Protein AF-A0A819DJZ7-F1 (afdb_monomer_lite)

Radius of gyration: 31.78 Å; chains: 1; bounding box: 84×91×79 Å

Structure (mmCIF, N/CA/C/O backbone):
data_AF-A0A819DJZ7-F1
#
_entry.id   AF-A0A819DJZ7-F1
#
loop_
_atom_site.group_PDB
_atom_site.id
_atom_site.type_symbol
_atom_site.label_atom_id
_atom_site.label_alt_id
_atom_site.label_comp_id
_atom_site.label_asym_id
_atom_site.label_entity_id
_atom_site.label_seq_id
_atom_site.pdbx_PDB_ins_code
_atom_site.Cartn_x
_atom_site.Cartn_y
_atom_site.Cartn_z
_atom_site.occupancy
_atom_site.B_iso_or_equiv
_atom_site.auth_seq_id
_atom_site.auth_comp_id
_atom_site.auth_asym_id
_atom_site.auth_atom_id
_atom_site.pdbx_PDB_model_num
ATOM 1 N N . MET A 1 1 ? 15.509 -65.994 9.206 1.00 38.72 1 MET A N 1
ATOM 2 C CA . MET A 1 1 ? 15.564 -64.945 10.238 1.00 38.72 1 MET A CA 1
ATOM 3 C C . MET A 1 1 ? 16.020 -63.699 9.519 1.00 38.72 1 MET A C 1
ATOM 5 O O . MET A 1 1 ? 17.153 -63.660 9.071 1.00 38.72 1 MET A O 1
ATOM 9 N N . THR A 1 2 ? 15.087 -62.807 9.215 1.00 44.81 2 THR A N 1
ATOM 10 C CA . THR A 1 2 ? 15.384 -61.503 8.617 1.00 44.81 2 THR A CA 1
ATOM 11 C C . THR A 1 2 ? 15.991 -60.638 9.714 1.00 44.81 2 THR A C 1
ATOM 13 O O . THR A 1 2 ? 15.355 -60.500 10.755 1.00 44.81 2 THR A O 1
ATOM 16 N N . ASP A 1 3 ? 17.209 -60.134 9.518 1.00 49.44 3 ASP A N 1
ATOM 17 C CA . ASP A 1 3 ? 17.846 -59.192 10.443 1.00 49.44 3 ASP A CA 1
ATOM 18 C C . ASP A 1 3 ? 16.904 -57.999 10.671 1.00 49.44 3 ASP A C 1
ATOM 20 O O . ASP A 1 3 ? 16.621 -57.237 9.746 1.00 49.44 3 ASP A O 1
ATOM 24 N N . GLU A 1 4 ? 16.357 -57.865 11.882 1.00 58.34 4 GLU A N 1
ATOM 25 C CA . GLU A 1 4 ? 15.567 -56.694 12.262 1.00 58.34 4 GLU A CA 1
ATOM 26 C C . GLU A 1 4 ? 16.522 -55.515 12.446 1.00 58.34 4 GLU A C 1
ATOM 28 O O . GLU A 1 4 ? 17.348 -55.478 13.360 1.00 58.34 4 GLU A O 1
ATOM 33 N N . GLU A 1 5 ? 16.442 -54.548 11.538 1.00 63.53 5 GLU A N 1
ATOM 34 C CA . GLU A 1 5 ? 17.263 -53.351 11.602 1.00 63.53 5 GLU A CA 1
ATOM 35 C C . GLU A 1 5 ? 16.790 -52.450 12.759 1.00 63.53 5 GLU A C 1
ATOM 37 O O . GLU A 1 5 ? 15.763 -51.780 12.666 1.00 63.53 5 GLU A O 1
ATOM 42 N N . ILE A 1 6 ? 17.541 -52.428 13.866 1.00 75.69 6 ILE A N 1
ATOM 43 C CA . ILE A 1 6 ? 17.266 -51.548 15.012 1.00 75.69 6 ILE A CA 1
ATOM 44 C C . ILE A 1 6 ? 17.610 -50.096 14.633 1.00 75.69 6 ILE A C 1
ATOM 46 O O . ILE A 1 6 ? 18.702 -49.821 14.122 1.00 75.69 6 ILE A O 1
ATOM 50 N N . VAL A 1 7 ? 16.677 -49.170 14.881 1.00 83.44 7 VAL A N 1
ATOM 51 C CA . VAL A 1 7 ? 16.794 -47.718 14.639 1.00 83.44 7 VAL A CA 1
ATOM 52 C C . VAL A 1 7 ? 16.339 -46.937 15.878 1.00 83.44 7 VAL A C 1
ATOM 54 O O . VAL A 1 7 ? 15.454 -47.390 16.599 1.00 83.44 7 VAL A O 1
ATOM 57 N N . ASP A 1 8 ? 16.928 -45.765 16.125 1.00 80.12 8 ASP A N 1
ATOM 58 C CA . ASP A 1 8 ? 16.705 -44.963 17.340 1.00 80.12 8 ASP A CA 1
ATOM 59 C C . ASP A 1 8 ? 15.421 -44.121 17.278 1.00 80.12 8 ASP A C 1
ATOM 61 O O . ASP A 1 8 ? 14.771 -43.884 18.296 1.00 80.12 8 ASP A O 1
ATOM 65 N N . VAL A 1 9 ? 15.045 -43.643 16.085 1.00 63.75 9 VAL A N 1
ATOM 66 C CA . VAL A 1 9 ? 13.860 -42.792 15.886 1.00 63.75 9 VAL A CA 1
ATOM 67 C C . VAL A 1 9 ? 13.128 -43.189 14.610 1.00 63.75 9 VAL A C 1
ATOM 69 O O . VAL A 1 9 ? 13.698 -43.133 13.521 1.00 63.75 9 VAL A O 1
ATOM 72 N N . ILE A 1 10 ? 11.839 -43.520 14.732 1.00 70.00 10 ILE A N 1
ATOM 73 C CA . ILE A 1 10 ? 10.946 -43.757 13.591 1.00 70.00 10 ILE A CA 1
ATOM 74 C C . ILE A 1 10 ? 10.033 -42.543 13.399 1.00 70.00 10 ILE A C 1
ATOM 76 O O . ILE A 1 10 ? 9.311 -42.144 14.311 1.00 70.00 10 ILE A O 1
ATOM 80 N N . ILE A 1 11 ? 10.039 -41.967 12.196 1.00 63.19 11 ILE A N 1
ATOM 81 C CA . ILE A 1 11 ? 9.179 -40.847 11.796 1.00 63.19 11 ILE A CA 1
ATOM 82 C C . ILE A 1 11 ? 8.189 -41.351 10.751 1.00 63.19 11 ILE A C 1
ATOM 84 O O . ILE A 1 11 ? 8.581 -41.739 9.654 1.00 63.19 11 ILE A O 1
ATOM 88 N N . VAL A 1 12 ? 6.897 -41.328 11.071 1.00 60.66 12 VAL A N 1
ATOM 89 C CA . VAL A 1 12 ? 5.840 -41.772 10.153 1.00 60.66 12 VAL A CA 1
ATOM 90 C C . VAL A 1 12 ? 5.320 -40.574 9.347 1.00 60.66 12 VAL A C 1
ATOM 92 O O . VAL A 1 12 ? 4.709 -39.660 9.898 1.00 60.66 12 VAL A O 1
ATOM 95 N N . GLY A 1 13 ? 5.578 -40.589 8.039 1.00 50.88 13 GLY A N 1
ATOM 96 C CA . GLY A 1 13 ? 5.208 -39.581 7.045 1.00 50.88 13 GLY A CA 1
ATOM 97 C C . GLY A 1 13 ? 6.394 -38.732 6.569 1.00 50.88 13 GLY A C 1
ATOM 98 O O . GLY A 1 13 ? 6.898 -37.881 7.298 1.00 50.88 13 GLY A O 1
ATOM 99 N N . ALA A 1 14 ? 6.782 -38.873 5.301 1.00 69.25 14 ALA A N 1
ATOM 100 C CA . ALA A 1 14 ? 7.809 -38.086 4.613 1.00 69.25 14 ALA A CA 1
ATOM 101 C C . ALA A 1 14 ? 7.244 -36.833 3.913 1.00 69.25 14 ALA A C 1
ATOM 103 O O . ALA A 1 14 ? 7.701 -36.421 2.843 1.00 69.25 14 ALA A O 1
ATOM 104 N N . GLY A 1 15 ? 6.247 -36.187 4.520 1.00 58.06 15 GLY A N 1
ATOM 105 C CA . GLY A 1 15 ? 5.893 -34.805 4.188 1.00 58.06 15 GLY A CA 1
ATOM 106 C C . GLY A 1 15 ? 6.935 -33.810 4.715 1.00 58.06 15 GLY A C 1
ATOM 107 O O . GLY A 1 15 ? 7.785 -34.173 5.528 1.00 58.06 15 GLY A O 1
ATOM 108 N N . ILE A 1 16 ? 6.832 -32.532 4.324 1.00 48.16 16 ILE A N 1
ATOM 109 C CA . ILE A 1 16 ? 7.756 -31.455 4.756 1.00 48.16 16 ILE A CA 1
ATOM 110 C C . ILE A 1 16 ? 8.010 -31.480 6.275 1.00 48.16 16 ILE A C 1
ATOM 112 O O . ILE A 1 16 ? 9.150 -31.358 6.712 1.00 48.16 16 ILE A O 1
ATOM 116 N N . SER A 1 17 ? 6.967 -31.697 7.085 1.00 48.94 17 SER A N 1
ATOM 117 C CA . SER A 1 17 ? 7.086 -31.744 8.548 1.00 48.94 17 SER A CA 1
ATOM 118 C C . SER A 1 17 ? 7.942 -32.912 9.055 1.00 48.94 17 SER A C 1
ATOM 120 O O . SER A 1 17 ? 8.753 -32.713 9.955 1.00 48.94 17 SER A O 1
ATOM 122 N N . GLY A 1 18 ? 7.770 -34.118 8.504 1.00 51.09 18 GLY A N 1
ATOM 123 C CA . GLY A 1 18 ? 8.530 -35.299 8.926 1.00 51.09 18 GLY A CA 1
ATOM 124 C C . GLY A 1 18 ? 9.977 -35.255 8.441 1.00 51.09 18 GLY A C 1
ATOM 125 O O . GLY A 1 18 ? 10.895 -35.539 9.206 1.00 51.09 18 GLY A O 1
ATOM 126 N N . LEU A 1 19 ? 10.199 -34.781 7.211 1.00 56.84 19 LEU A N 1
ATOM 127 C CA . LEU A 1 19 ? 11.543 -34.571 6.667 1.00 56.84 19 LEU A CA 1
ATOM 128 C C . LEU A 1 19 ? 12.305 -33.472 7.415 1.00 56.84 19 LEU A C 1
ATOM 130 O O . LEU A 1 19 ? 13.494 -33.624 7.683 1.00 56.84 19 LEU A O 1
ATOM 134 N N . TYR A 1 20 ? 11.633 -32.386 7.807 1.00 55.00 20 TYR A N 1
ATOM 135 C CA . TYR A 1 20 ? 12.258 -31.343 8.616 1.00 55.00 20 TYR A CA 1
ATOM 136 C C . TYR A 1 20 ? 12.570 -31.829 10.037 1.00 55.00 20 TYR A C 1
ATOM 138 O O . TYR A 1 20 ? 13.634 -31.510 10.562 1.00 55.00 20 TYR A O 1
ATOM 146 N N . ALA A 1 21 ? 11.696 -32.638 10.648 1.00 47.72 21 ALA A N 1
ATOM 147 C CA . ALA A 1 21 ? 11.993 -33.285 11.926 1.00 47.72 21 ALA A CA 1
ATOM 148 C C . ALA A 1 21 ? 13.240 -34.183 11.820 1.00 47.72 21 ALA A C 1
ATOM 150 O O . ALA A 1 21 ? 14.156 -34.039 12.629 1.00 47.72 21 ALA A O 1
ATOM 151 N N . ALA A 1 22 ? 13.336 -35.012 10.774 1.00 52.06 22 ALA A N 1
ATOM 152 C CA . ALA A 1 22 ? 14.513 -35.840 10.503 1.00 52.06 22 ALA A CA 1
ATOM 153 C C . ALA A 1 22 ? 15.783 -34.989 10.316 1.00 52.06 22 ALA A C 1
ATOM 155 O O . ALA A 1 22 ? 16.810 -35.256 10.937 1.00 52.06 22 ALA A O 1
ATOM 156 N N . TYR A 1 23 ? 15.697 -33.919 9.516 1.00 58.00 23 TYR A N 1
ATOM 157 C CA . TYR A 1 23 ? 16.789 -32.970 9.290 1.00 58.00 23 TYR A CA 1
ATOM 158 C C . TYR A 1 23 ? 17.263 -32.313 10.592 1.00 58.00 23 TYR A C 1
ATOM 160 O O . TYR A 1 23 ? 18.463 -32.230 10.846 1.00 58.00 23 TYR A O 1
ATOM 168 N N . ARG A 1 24 ? 16.333 -31.872 11.448 1.00 64.25 24 ARG A N 1
ATOM 169 C CA . ARG A 1 24 ? 16.657 -31.227 12.726 1.00 64.25 24 ARG A CA 1
ATOM 170 C C . ARG A 1 24 ? 17.315 -32.178 13.716 1.00 64.25 24 ARG A C 1
ATOM 172 O O . ARG A 1 24 ? 18.260 -31.759 14.375 1.00 64.25 24 ARG A O 1
ATOM 179 N N . ILE A 1 25 ? 16.870 -33.431 13.788 1.00 52.78 25 ILE A N 1
ATOM 180 C CA . ILE A 1 25 ? 17.514 -34.450 14.628 1.00 52.78 25 ILE A CA 1
ATOM 181 C C . ILE A 1 25 ? 18.921 -34.740 14.096 1.00 52.78 25 ILE A C 1
ATOM 183 O O . ILE A 1 25 ? 19.868 -34.710 14.869 1.00 52.78 25 ILE A O 1
ATOM 187 N N . ARG A 1 26 ? 19.098 -34.880 12.775 1.00 65.25 26 ARG A N 1
ATOM 188 C CA . ARG A 1 26 ? 20.412 -35.107 12.147 1.00 65.25 26 ARG A CA 1
ATOM 189 C C . ARG A 1 26 ? 21.423 -33.986 12.424 1.00 65.25 26 ARG A C 1
ATOM 191 O O . ARG A 1 26 ? 22.612 -34.252 12.515 1.00 65.25 26 ARG A O 1
ATOM 198 N N . GLN A 1 27 ? 20.958 -32.740 12.522 1.00 61.88 27 GLN A N 1
ATOM 199 C CA . GLN A 1 27 ? 21.805 -31.579 12.825 1.00 61.88 27 GLN A CA 1
ATOM 200 C C . GLN A 1 27 ? 22.243 -31.522 14.294 1.00 61.88 27 GLN A C 1
ATOM 202 O O . GLN A 1 27 ? 23.313 -31.000 14.585 1.00 61.88 27 GLN A O 1
ATOM 207 N N . ILE A 1 28 ? 21.408 -32.011 15.213 1.00 61.53 28 ILE A N 1
ATOM 208 C CA . ILE A 1 28 ? 21.621 -31.880 16.663 1.00 61.53 28 ILE A CA 1
ATOM 209 C C . ILE A 1 28 ? 22.266 -33.142 17.254 1.00 61.53 28 ILE A C 1
ATOM 211 O O . ILE A 1 28 ? 23.081 -33.034 18.163 1.00 61.53 28 ILE A O 1
ATOM 215 N N . ALA A 1 29 ? 21.908 -34.312 16.729 1.00 70.62 29 ALA A N 1
ATOM 216 C CA . ALA A 1 29 ? 22.329 -35.634 17.186 1.00 70.62 29 ALA A CA 1
ATOM 217 C C . ALA A 1 29 ? 22.598 -36.542 15.961 1.00 70.62 29 ALA A C 1
ATOM 219 O O . ALA A 1 29 ? 21.791 -37.423 15.636 1.00 70.62 29 ALA A O 1
ATOM 220 N N . PRO A 1 30 ? 23.674 -36.275 15.191 1.00 80.25 30 PRO A N 1
ATOM 221 C CA . PRO A 1 30 ? 23.989 -36.988 13.947 1.00 80.25 30 PRO A CA 1
ATOM 222 C C . PRO A 1 30 ? 24.255 -38.490 14.132 1.00 80.25 30 PRO A C 1
ATOM 224 O O . PRO A 1 30 ? 24.155 -39.246 13.162 1.00 80.25 30 PRO A O 1
ATOM 227 N N . GLU A 1 31 ? 24.591 -38.913 15.350 1.00 79.88 31 GLU A N 1
ATOM 228 C CA . GLU A 1 31 ? 24.838 -40.297 15.747 1.00 79.88 31 GLU A CA 1
ATOM 229 C C . GLU A 1 31 ? 23.570 -41.159 15.808 1.00 79.88 31 GLU A C 1
ATOM 231 O O . GLU A 1 31 ? 23.674 -42.374 15.653 1.00 79.88 31 GLU A O 1
ATOM 236 N N . LEU A 1 32 ? 22.385 -40.555 15.974 1.00 71.94 32 LEU A N 1
ATOM 237 C CA . LEU A 1 32 ? 21.120 -41.291 16.018 1.00 71.94 32 LEU A CA 1
ATOM 238 C C . LEU A 1 32 ? 20.741 -41.828 14.631 1.00 71.94 32 LEU A C 1
ATOM 240 O O . LEU A 1 32 ? 20.753 -41.111 13.620 1.00 71.94 32 LEU A O 1
ATOM 244 N N . LYS A 1 33 ? 20.343 -43.098 14.588 1.00 75.19 33 LYS A N 1
ATOM 245 C CA . LYS A 1 33 ? 19.870 -43.800 13.399 1.00 75.19 33 LYS A CA 1
ATOM 246 C C . LYS A 1 33 ? 18.369 -43.562 13.223 1.00 75.19 33 LYS A C 1
ATOM 248 O O . LYS A 1 33 ? 17.545 -44.079 13.971 1.00 75.19 33 LYS A O 1
ATOM 253 N N . ILE A 1 34 ? 18.011 -42.752 12.229 1.00 79.00 34 ILE A N 1
ATOM 254 C CA . ILE A 1 34 ? 16.627 -42.328 11.967 1.00 79.00 34 ILE A CA 1
ATOM 255 C C . ILE A 1 34 ? 16.056 -43.113 10.785 1.00 79.00 34 ILE A C 1
ATOM 257 O O . ILE A 1 34 ? 16.694 -43.195 9.735 1.00 79.00 34 ILE A O 1
ATOM 261 N N . LEU A 1 35 ? 14.826 -43.603 10.929 1.00 81.88 35 LEU A N 1
ATOM 262 C CA . LEU A 1 35 ? 14.037 -44.211 9.861 1.00 81.88 35 LEU A CA 1
ATOM 263 C C . LEU A 1 35 ? 12.791 -43.364 9.582 1.00 81.88 35 LEU A C 1
ATOM 265 O O . LEU A 1 35 ? 12.014 -43.081 10.492 1.00 81.88 35 LEU A O 1
ATOM 269 N N . VAL A 1 36 ? 12.574 -42.967 8.326 1.00 77.31 36 VAL A N 1
ATOM 270 C CA . VAL A 1 36 ? 11.347 -42.273 7.901 1.00 77.31 36 VAL A CA 1
ATOM 271 C C . VAL A 1 36 ? 10.489 -43.244 7.097 1.00 77.31 36 VAL A C 1
ATOM 273 O O . VAL A 1 36 ? 10.924 -43.738 6.061 1.00 77.31 36 VAL A O 1
ATOM 276 N N . LEU A 1 37 ? 9.273 -43.510 7.569 1.00 67.19 37 LEU A N 1
ATOM 277 C CA . LEU A 1 37 ? 8.314 -44.412 6.934 1.00 67.19 37 LEU A CA 1
ATOM 278 C C . LEU A 1 37 ? 7.232 -43.593 6.231 1.00 67.19 37 LEU A C 1
ATOM 280 O O . LEU A 1 37 ? 6.447 -42.919 6.892 1.00 67.19 37 LEU A O 1
ATOM 284 N N . GLU A 1 38 ? 7.173 -43.637 4.903 1.00 78.94 38 GLU A N 1
ATOM 285 C CA . GLU A 1 38 ? 6.143 -42.962 4.103 1.00 78.94 38 GLU A CA 1
ATOM 286 C C . GLU A 1 38 ? 5.167 -43.983 3.527 1.00 78.94 38 GLU A C 1
ATOM 288 O O . GLU A 1 38 ? 5.568 -45.045 3.060 1.00 78.94 38 GLU A O 1
ATOM 293 N N . ALA A 1 39 ? 3.874 -43.664 3.587 1.00 72.94 39 ALA A N 1
ATOM 294 C CA . ALA A 1 39 ? 2.824 -44.545 3.090 1.00 72.94 39 ALA A CA 1
ATOM 295 C C . ALA A 1 39 ? 2.728 -44.526 1.556 1.00 72.94 39 ALA A C 1
ATOM 297 O O . ALA A 1 39 ? 2.245 -45.484 0.957 1.00 72.94 39 ALA A O 1
ATOM 298 N N . LYS A 1 40 ? 3.148 -43.426 0.921 1.00 72.88 40 LYS A N 1
ATOM 299 C CA . LYS A 1 40 ? 3.216 -43.282 -0.535 1.00 72.88 40 LYS A CA 1
ATOM 300 C C . LYS A 1 40 ? 4.558 -43.769 -1.083 1.00 72.88 40 LYS A C 1
ATOM 302 O O . LYS A 1 40 ? 5.566 -43.825 -0.392 1.00 72.88 40 LYS A O 1
ATOM 307 N N . ASP A 1 41 ? 4.586 -44.015 -2.382 1.00 84.62 41 ASP A N 1
ATOM 308 C CA . ASP A 1 41 ? 5.793 -44.308 -3.164 1.00 84.62 41 ASP A CA 1
ATOM 309 C C . ASP A 1 41 ? 6.690 -43.076 -3.409 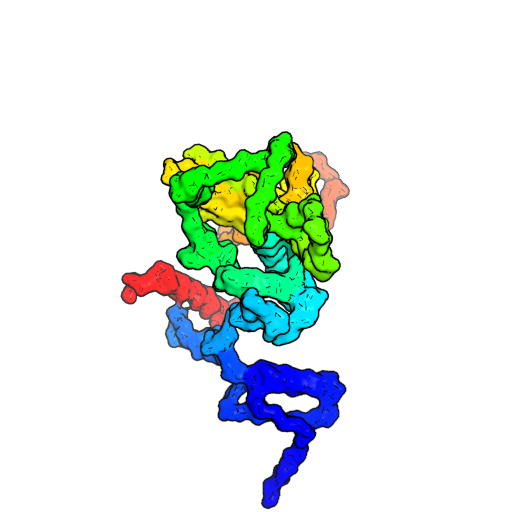1.00 84.62 41 ASP A C 1
ATOM 311 O O . ASP A 1 41 ? 7.683 -43.147 -4.131 1.00 84.62 41 ASP A O 1
ATOM 315 N N . ARG A 1 42 ? 6.353 -41.930 -2.805 1.00 78.06 42 ARG A N 1
ATOM 316 C CA . ARG A 1 42 ? 7.060 -40.657 -2.950 1.00 78.06 42 ARG A CA 1
ATOM 317 C C . ARG A 1 42 ? 7.023 -39.838 -1.667 1.00 78.06 42 ARG A C 1
ATOM 319 O O . ARG A 1 42 ? 6.066 -39.888 -0.898 1.00 78.06 42 ARG A O 1
ATOM 326 N N . VAL A 1 43 ? 8.014 -38.968 -1.515 1.00 66.88 43 VAL A N 1
ATOM 327 C CA . VAL A 1 43 ? 8.060 -37.964 -0.444 1.00 66.88 43 VAL A CA 1
ATOM 328 C C . VAL A 1 43 ? 7.288 -36.682 -0.820 1.00 66.88 43 VAL A C 1
ATOM 330 O O . VAL A 1 43 ? 6.778 -36.542 -1.935 1.00 66.88 43 VAL A O 1
ATOM 333 N N . GLY A 1 44 ? 7.167 -35.740 0.121 1.00 56.25 44 GLY A N 1
ATOM 334 C CA . GLY A 1 44 ? 6.530 -34.423 -0.070 1.00 56.25 44 GLY A CA 1
ATOM 335 C C . GLY A 1 44 ? 5.121 -34.309 0.524 1.00 56.25 44 GLY A C 1
ATOM 336 O O . GLY A 1 44 ? 4.647 -33.220 0.856 1.00 56.25 44 GLY A O 1
ATOM 337 N N . GLY A 1 45 ? 4.453 -35.433 0.789 1.00 72.50 45 GLY A N 1
ATOM 338 C CA . GLY A 1 45 ? 3.128 -35.451 1.409 1.00 72.50 45 GLY A CA 1
ATOM 339 C C . GLY A 1 45 ? 2.072 -34.749 0.546 1.00 72.50 45 GLY A C 1
ATOM 340 O O . GLY A 1 45 ? 1.599 -35.309 -0.448 1.00 72.50 45 GLY A O 1
ATOM 341 N N . ARG A 1 46 ? 1.670 -33.537 0.954 1.00 54.78 46 ARG A N 1
ATOM 342 C CA . ARG A 1 46 ? 0.696 -32.687 0.238 1.00 54.78 46 ARG A CA 1
ATOM 343 C C . ARG A 1 46 ? 1.332 -31.802 -0.835 1.00 54.78 46 ARG A C 1
ATOM 345 O O . ARG A 1 46 ? 0.595 -31.202 -1.606 1.00 54.78 46 ARG A O 1
ATOM 352 N N . THR A 1 47 ? 2.659 -31.724 -0.904 1.00 48.09 47 THR A N 1
ATOM 353 C CA . THR A 1 47 ? 3.336 -31.194 -2.089 1.00 48.09 47 THR A CA 1
ATOM 354 C C . THR A 1 47 ? 3.539 -32.327 -3.088 1.00 48.09 47 THR A C 1
ATOM 356 O O . THR A 1 47 ? 3.798 -33.480 -2.717 1.00 48.09 47 THR A O 1
ATOM 359 N N . LEU A 1 48 ? 3.318 -32.023 -4.359 1.00 63.41 48 LEU A N 1
ATOM 360 C CA . LEU A 1 48 ? 3.487 -32.946 -5.468 1.00 63.41 48 LEU A CA 1
ATOM 361 C C . LEU A 1 48 ? 3.784 -32.113 -6.695 1.00 63.41 48 LEU A C 1
ATOM 363 O O . LEU A 1 48 ? 2.958 -31.290 -7.058 1.00 63.41 48 LEU A O 1
ATOM 367 N N . THR A 1 49 ? 4.908 -32.373 -7.334 1.00 60.38 49 THR A N 1
ATOM 368 C CA . THR A 1 49 ? 5.225 -31.802 -8.636 1.00 60.38 49 THR A CA 1
ATOM 369 C C . THR A 1 49 ? 5.057 -32.914 -9.659 1.00 60.38 49 THR A C 1
ATOM 371 O O . THR A 1 49 ? 5.591 -34.007 -9.462 1.00 60.38 49 THR A O 1
ATOM 374 N N . ALA A 1 50 ? 4.275 -32.674 -10.704 1.00 69.69 50 ALA A N 1
ATOM 375 C CA . ALA A 1 50 ? 4.074 -33.618 -11.792 1.00 69.69 50 ALA A CA 1
ATOM 376 C C . ALA A 1 50 ? 4.660 -33.067 -13.085 1.00 69.69 50 ALA A C 1
ATOM 378 O O . ALA A 1 50 ? 4.526 -31.881 -13.382 1.00 69.69 50 ALA A O 1
ATOM 379 N N . ASP A 1 51 ? 5.265 -33.958 -13.862 1.00 72.81 51 ASP A N 1
ATOM 380 C CA . ASP A 1 51 ? 5.669 -33.671 -15.229 1.00 72.81 51 ASP A CA 1
ATOM 381 C C . ASP A 1 51 ? 4.404 -33.729 -16.117 1.00 72.81 51 ASP A C 1
ATOM 383 O O . ASP A 1 51 ? 3.831 -34.798 -16.342 1.00 72.81 51 ASP A O 1
ATOM 387 N N . LEU A 1 52 ? 3.919 -32.577 -16.583 1.00 63.41 52 LEU A N 1
ATOM 388 C CA . LEU A 1 52 ? 2.758 -32.454 -17.466 1.00 63.41 52 LEU A CA 1
ATOM 389 C C . LEU A 1 52 ? 3.203 -32.100 -18.882 1.00 63.41 52 LEU A C 1
ATOM 391 O O . LEU A 1 52 ? 4.087 -31.271 -19.083 1.00 63.41 52 LEU A O 1
ATOM 395 N N . LYS A 1 53 ? 2.555 -32.703 -19.884 1.00 64.69 53 LYS A N 1
ATOM 396 C CA . LYS A 1 53 ? 2.791 -32.356 -21.290 1.00 64.69 53 LYS A CA 1
ATOM 397 C C . LYS A 1 53 ? 2.349 -30.921 -21.549 1.00 64.69 53 LYS A C 1
ATOM 399 O O . LYS A 1 53 ? 1.175 -30.596 -21.360 1.00 64.69 53 LYS A O 1
ATOM 404 N N . THR A 1 54 ? 3.269 -30.079 -21.996 1.00 55.06 54 THR A N 1
ATOM 405 C CA . THR A 1 54 ? 2.960 -28.689 -22.336 1.00 55.06 54 THR A CA 1
ATOM 406 C C . THR A 1 54 ? 2.484 -28.587 -23.781 1.00 55.06 54 THR A C 1
ATOM 408 O O . THR A 1 54 ? 2.651 -29.496 -24.595 1.00 55.06 54 THR A O 1
ATOM 411 N N . SER A 1 55 ? 1.823 -27.479 -24.122 1.00 50.19 55 SER A N 1
ATOM 412 C CA . SER A 1 55 ? 1.191 -27.295 -25.434 1.00 50.19 55 SER A CA 1
ATOM 413 C C . SER A 1 55 ? 2.171 -27.058 -26.581 1.00 50.19 55 SER A C 1
ATOM 415 O O . SER A 1 55 ? 1.732 -26.731 -27.686 1.00 50.19 55 SER A O 1
ATOM 417 N N . HIS A 1 56 ? 3.465 -27.198 -26.321 1.00 43.09 56 HIS A N 1
ATOM 418 C CA . HIS A 1 56 ? 4.501 -26.980 -27.294 1.00 43.09 56 HIS A CA 1
ATOM 419 C C . HIS A 1 56 ? 5.045 -28.289 -27.841 1.00 43.09 56 HIS A C 1
ATOM 421 O O . HIS A 1 56 ? 5.559 -29.135 -27.117 1.00 43.09 56 HIS A O 1
ATOM 427 N N . ASP A 1 57 ? 4.842 -28.456 -29.142 1.00 52.59 57 ASP A N 1
ATOM 428 C CA . ASP A 1 57 ? 5.398 -29.490 -30.014 1.00 52.59 57 ASP A CA 1
ATOM 429 C C . ASP A 1 57 ? 5.106 -30.951 -29.594 1.00 52.59 57 ASP A C 1
ATOM 431 O O . ASP A 1 57 ? 5.619 -31.898 -30.185 1.00 52.59 57 ASP A O 1
ATOM 435 N N . GLY A 1 58 ? 4.201 -31.158 -28.628 1.00 53.69 58 GLY A N 1
ATOM 436 C CA . GLY A 1 58 ? 3.553 -32.437 -28.303 1.00 53.69 58 GLY A CA 1
ATOM 437 C C . GLY A 1 58 ? 4.434 -33.488 -27.616 1.00 53.69 58 GLY A C 1
ATOM 438 O O . GLY A 1 58 ? 3.911 -34.529 -27.204 1.00 53.69 58 GLY A O 1
ATOM 439 N N . ASN A 1 59 ? 5.732 -33.211 -27.460 1.00 56.22 59 ASN A N 1
ATOM 440 C CA . ASN A 1 59 ? 6.733 -34.152 -26.950 1.00 56.22 59 ASN A CA 1
ATOM 441 C C . ASN A 1 59 ? 7.524 -33.660 -25.726 1.00 56.22 59 ASN A C 1
ATOM 443 O O . ASN A 1 59 ? 8.341 -34.427 -25.221 1.00 56.22 59 ASN A O 1
ATOM 447 N N . GLU A 1 60 ? 7.273 -32.450 -25.213 1.00 54.56 60 GLU A N 1
ATOM 448 C CA . GLU A 1 60 ? 7.935 -31.947 -24.002 1.00 54.56 60 GLU A CA 1
ATOM 449 C C . GLU A 1 60 ? 7.012 -31.977 -22.774 1.00 54.56 60 GLU A C 1
ATOM 451 O O . GLU A 1 60 ? 5.805 -31.724 -22.842 1.00 54.56 60 GLU A O 1
ATOM 456 N N . THR A 1 61 ? 7.601 -32.339 -21.636 1.00 54.12 61 THR A N 1
ATOM 457 C CA . THR A 1 61 ? 6.965 -32.371 -20.317 1.00 54.12 61 THR A CA 1
ATOM 458 C C . THR A 1 61 ? 7.625 -31.334 -19.419 1.00 54.12 61 THR A C 1
ATOM 460 O O . THR A 1 61 ? 8.849 -31.333 -19.310 1.00 54.12 61 THR A O 1
ATOM 463 N N . ASP A 1 62 ? 6.826 -30.495 -18.763 1.00 55.06 62 ASP A N 1
ATOM 464 C CA . ASP A 1 62 ? 7.282 -29.486 -17.799 1.00 55.06 62 ASP A CA 1
ATOM 465 C C . ASP A 1 62 ? 6.689 -29.754 -16.408 1.00 55.06 62 ASP A C 1
ATOM 467 O O . ASP A 1 62 ? 5.714 -30.493 -16.267 1.00 55.06 62 ASP A O 1
ATOM 471 N N . ARG A 1 63 ? 7.291 -29.186 -15.366 1.00 52.22 63 ARG A N 1
ATOM 472 C CA . ARG A 1 63 ? 7.000 -29.489 -13.963 1.00 52.22 63 ARG A CA 1
ATOM 473 C C . ARG A 1 63 ? 6.000 -28.516 -13.365 1.00 52.22 63 ARG A C 1
ATOM 475 O O . ARG A 1 63 ? 6.304 -27.346 -13.165 1.00 52.22 63 ARG A O 1
ATOM 482 N N . PHE A 1 64 ? 4.836 -29.034 -12.990 1.00 51.06 64 PHE A N 1
ATOM 483 C CA . PHE A 1 64 ? 3.777 -28.270 -12.338 1.00 51.06 64 PHE A CA 1
ATOM 484 C C . PHE A 1 64 ? 3.503 -28.805 -10.941 1.00 51.06 64 PHE A C 1
ATOM 486 O O . PHE A 1 64 ? 3.331 -30.010 -10.744 1.00 51.06 64 PHE A O 1
ATOM 493 N N . ASP A 1 65 ? 3.416 -27.905 -9.967 1.00 56.09 65 ASP A N 1
ATOM 494 C CA . ASP A 1 65 ? 2.978 -28.261 -8.625 1.00 56.09 65 ASP A CA 1
ATOM 495 C C . ASP A 1 65 ? 1.471 -28.546 -8.620 1.00 56.09 65 ASP A C 1
ATOM 497 O O . ASP A 1 65 ? 0.636 -27.676 -8.834 1.00 56.09 65 ASP A O 1
ATOM 501 N N . LEU A 1 66 ? 1.119 -29.802 -8.363 1.00 45.97 66 LEU A N 1
ATOM 502 C CA . LEU A 1 66 ? -0.239 -30.286 -8.110 1.00 45.97 66 LEU A CA 1
ATOM 503 C C . LEU A 1 66 ? -0.599 -30.248 -6.610 1.00 45.97 66 LEU A C 1
ATOM 505 O O . LEU A 1 66 ? -1.661 -30.724 -6.207 1.00 45.97 66 LEU A O 1
ATOM 509 N N . GLY A 1 67 ? 0.317 -29.748 -5.773 1.00 50.12 67 GLY A N 1
ATOM 510 C CA . GLY A 1 67 ? 0.168 -29.551 -4.330 1.00 50.12 67 GLY A CA 1
ATOM 511 C C . GLY A 1 67 ? 0.303 -28.076 -3.926 1.00 50.12 67 GLY A C 1
ATOM 512 O O . GLY A 1 67 ? 0.177 -27.190 -4.758 1.00 50.12 67 GLY A O 1
ATOM 513 N N . GLY A 1 68 ? 0.545 -27.777 -2.645 1.00 39.78 68 GLY A N 1
ATOM 514 C CA . GLY A 1 68 ? 0.622 -26.380 -2.172 1.00 39.78 68 GLY A CA 1
ATOM 515 C C . GLY A 1 68 ? 1.725 -25.552 -2.858 1.00 39.78 68 GLY A C 1
ATOM 516 O O . GLY A 1 68 ? 2.883 -25.956 -2.806 1.00 39.78 68 GLY A O 1
ATOM 517 N N . GLN A 1 69 ? 1.357 -24.404 -3.447 1.00 37.12 69 GLN A N 1
ATOM 518 C CA . GLN A 1 69 ? 2.200 -23.624 -4.376 1.00 37.12 69 GLN A CA 1
ATOM 519 C C . GLN A 1 69 ? 2.374 -22.131 -4.001 1.00 37.12 69 GLN A C 1
ATOM 521 O O . GLN A 1 69 ? 3.352 -21.511 -4.410 1.00 37.12 69 GLN A O 1
ATOM 526 N N . TRP A 1 70 ? 1.475 -21.537 -3.203 1.00 42.50 70 TRP A N 1
ATOM 527 C CA . TRP A 1 70 ? 1.450 -20.084 -2.947 1.00 42.50 70 TRP A CA 1
ATOM 528 C C . TRP A 1 70 ? 1.585 -19.700 -1.469 1.00 42.50 70 TRP A C 1
ATOM 530 O O . TRP A 1 70 ? 1.340 -20.492 -0.559 1.00 42.50 70 TRP A O 1
ATOM 540 N N . LEU A 1 71 ? 1.927 -18.427 -1.250 1.00 43.38 71 LEU A N 1
ATOM 541 C CA . LEU A 1 71 ? 2.202 -17.793 0.042 1.00 43.38 71 LEU A CA 1
ATOM 542 C C . LEU A 1 71 ? 1.033 -17.670 1.025 1.00 43.38 71 LEU A C 1
ATOM 544 O O . LEU A 1 71 ? 1.218 -17.206 2.152 1.00 43.38 71 LEU A O 1
ATOM 548 N N . GLU A 1 72 ? -0.171 -18.045 0.606 1.00 45.88 72 GLU A N 1
ATOM 549 C CA . GLU A 1 72 ? -1.382 -17.939 1.419 1.00 45.88 72 GLU A CA 1
ATOM 550 C C . GLU A 1 72 ? -1.303 -18.752 2.718 1.00 45.88 72 GLU A C 1
ATOM 552 O O . GLU A 1 72 ? -1.993 -18.423 3.680 1.00 45.88 72 GLU A O 1
ATOM 557 N N . SER A 1 73 ? -0.426 -19.759 2.812 1.00 46.44 73 SER A N 1
ATOM 558 C CA . SER A 1 73 ? -0.417 -20.698 3.940 1.00 46.44 73 SER A CA 1
ATOM 559 C C . SER A 1 73 ? -0.023 -20.097 5.300 1.00 46.44 73 SER A C 1
ATOM 561 O O . SER A 1 73 ? -0.299 -20.718 6.328 1.00 46.44 73 SER A O 1
ATOM 563 N N . LEU A 1 74 ? 0.643 -18.933 5.339 1.00 48.91 74 LEU A N 1
ATOM 564 C CA . LEU A 1 74 ? 0.981 -18.241 6.598 1.00 48.91 74 LEU A CA 1
ATOM 565 C C . LEU A 1 74 ? -0.129 -17.290 7.064 1.00 48.91 74 LEU A C 1
ATOM 567 O O . LEU A 1 74 ? -0.348 -17.158 8.263 1.00 48.91 74 LEU A O 1
ATOM 571 N N . VAL A 1 75 ? -0.838 -16.657 6.128 1.00 55.94 75 VAL A N 1
ATOM 572 C CA . VAL A 1 75 ? -1.898 -15.680 6.423 1.00 55.94 75 VAL A CA 1
ATOM 573 C C . VAL A 1 75 ? -3.219 -16.396 6.727 1.00 55.94 75 VAL A C 1
ATOM 575 O O . VAL A 1 75 ? -3.895 -16.053 7.694 1.00 55.94 75 VAL A O 1
ATOM 578 N N . SER A 1 76 ? -3.526 -17.477 5.996 1.00 55.94 76 SER A N 1
ATOM 579 C CA . SER A 1 76 ? -4.796 -18.214 6.082 1.00 55.94 76 SER A CA 1
ATOM 580 C C . SER A 1 76 ? -5.082 -18.866 7.442 1.00 55.94 76 SER A C 1
ATOM 582 O O . SER A 1 76 ? -6.193 -19.339 7.668 1.00 55.94 76 SER A O 1
ATOM 584 N N . ASN A 1 77 ? -4.088 -18.937 8.333 1.00 66.44 77 ASN A N 1
ATOM 585 C CA . ASN A 1 77 ? -4.161 -19.640 9.616 1.00 66.44 77 ASN A CA 1
ATOM 586 C C . ASN A 1 77 ? -4.107 -18.708 10.837 1.00 66.44 77 ASN A C 1
ATOM 588 O O . ASN A 1 77 ? -4.008 -19.204 11.959 1.00 66.44 77 ASN A O 1
ATOM 592 N N . VAL A 1 78 ? -4.162 -17.384 10.645 1.00 78.00 78 VAL A N 1
ATOM 593 C CA . VAL A 1 78 ? -4.176 -16.420 11.756 1.00 78.00 78 VAL A CA 1
ATOM 594 C C . VAL A 1 78 ? -5.622 -16.109 12.164 1.00 78.00 78 VAL A C 1
ATOM 596 O O . VAL A 1 78 ? -6.345 -15.457 11.407 1.00 78.00 78 VAL A O 1
ATOM 599 N N . PRO A 1 79 ? -6.095 -16.554 13.340 1.00 81.56 79 PRO A N 1
ATOM 600 C CA . PRO A 1 79 ? -7.417 -16.187 13.838 1.00 81.56 79 PRO A CA 1
ATOM 601 C C . PRO A 1 79 ? -7.497 -14.679 14.099 1.00 81.56 79 PRO A C 1
ATOM 603 O O . PRO A 1 79 ? -6.841 -14.145 14.985 1.00 81.56 79 PRO A O 1
ATOM 606 N N . THR A 1 80 ? -8.342 -13.979 13.342 1.00 83.69 80 THR A N 1
ATOM 607 C CA . THR A 1 80 ? -8.462 -12.511 13.418 1.00 83.69 80 THR A CA 1
ATOM 608 C C . THR A 1 80 ? -9.139 -12.014 14.694 1.00 83.69 80 THR A C 1
ATOM 610 O O . THR A 1 80 ? -8.959 -10.858 15.068 1.00 83.69 80 THR A O 1
ATOM 613 N N . TRP A 1 81 ? -9.914 -12.871 15.365 1.00 79.19 81 TRP A N 1
ATOM 614 C CA . TRP A 1 81 ? -10.594 -12.541 16.619 1.00 79.19 81 TRP A CA 1
ATOM 615 C C . TRP A 1 81 ? -9.669 -12.643 17.843 1.00 79.19 81 TRP A C 1
ATOM 617 O O . TRP A 1 81 ? -9.869 -11.908 18.806 1.00 79.19 81 TRP A O 1
ATOM 627 N N . ASP A 1 82 ? -8.665 -13.522 17.792 1.00 86.88 82 ASP A N 1
ATOM 628 C CA . ASP A 1 82 ? -7.622 -13.669 18.811 1.00 86.88 82 ASP A CA 1
ATOM 629 C C . ASP A 1 82 ? -6.317 -14.154 18.162 1.00 86.88 82 ASP A C 1
ATOM 631 O O . ASP A 1 82 ? -6.064 -15.361 18.096 1.00 86.88 82 ASP A O 1
ATOM 635 N N . PRO A 1 83 ? -5.472 -13.226 17.681 1.00 86.88 83 PRO A N 1
ATOM 636 C CA . PRO A 1 83 ? -4.232 -13.564 16.989 1.00 86.88 83 PRO A CA 1
ATOM 637 C C . PRO A 1 83 ? -3.246 -14.383 17.819 1.00 86.88 83 PRO A C 1
ATOM 639 O O . PRO A 1 83 ? -2.418 -15.091 17.242 1.00 86.88 83 PRO A O 1
ATOM 642 N N . MET A 1 84 ? -3.334 -14.334 19.153 1.00 87.00 84 MET A N 1
ATOM 643 C CA . MET A 1 84 ? -2.425 -15.066 20.037 1.00 87.00 84 MET A CA 1
ATOM 644 C C . MET A 1 84 ? -2.642 -16.582 19.992 1.00 87.00 84 MET A C 1
ATOM 646 O O . MET A 1 84 ? -1.755 -17.343 20.368 1.00 87.00 84 MET A O 1
ATOM 650 N N . MET A 1 85 ? -3.772 -17.037 19.445 1.00 86.56 85 MET A N 1
ATOM 651 C CA . MET A 1 85 ? -4.020 -18.453 19.153 1.00 86.56 85 MET A CA 1
ATOM 652 C C . MET A 1 85 ? -3.207 -18.974 17.952 1.00 86.56 85 MET A C 1
ATOM 654 O O . MET A 1 85 ? -3.216 -20.173 17.667 1.00 86.56 85 MET A O 1
ATOM 658 N N . THR A 1 86 ? -2.501 -18.100 17.225 1.00 84.50 86 THR A N 1
ATOM 659 C CA . THR A 1 86 ? -1.620 -18.500 16.120 1.00 84.50 86 THR A CA 1
ATOM 660 C C . THR A 1 86 ? -0.472 -19.363 16.639 1.00 84.50 86 THR A C 1
ATOM 662 O O . THR A 1 86 ? 0.167 -19.061 17.647 1.00 84.50 86 THR A O 1
ATOM 665 N N . ARG A 1 87 ? -0.134 -20.433 15.913 1.00 81.69 87 ARG A N 1
ATOM 666 C CA . ARG A 1 87 ? 1.060 -21.224 16.231 1.00 81.69 87 ARG A CA 1
ATOM 667 C C . ARG A 1 87 ? 2.303 -20.328 16.168 1.00 81.69 87 ARG A C 1
ATOM 669 O O . ARG A 1 87 ? 2.572 -19.730 15.132 1.00 81.69 87 ARG A O 1
ATOM 676 N N . ASN A 1 88 ? 3.079 -20.303 17.252 1.00 84.12 88 ASN A N 1
ATOM 677 C CA . ASN A 1 88 ? 4.230 -19.413 17.445 1.00 84.12 88 ASN A CA 1
ATOM 678 C C . ASN A 1 88 ? 3.859 -17.916 17.552 1.00 84.12 88 ASN A C 1
ATOM 680 O O . ASN A 1 88 ? 4.681 -17.076 17.195 1.00 84.12 88 ASN A O 1
ATOM 684 N N . ALA A 1 89 ? 2.661 -17.569 18.038 1.00 83.38 89 ALA A N 1
ATOM 685 C CA . ALA A 1 89 ? 2.246 -16.177 18.231 1.00 83.38 89 ALA A CA 1
ATOM 686 C C . ALA A 1 89 ? 3.267 -15.350 19.025 1.00 83.38 89 ALA A C 1
ATOM 688 O O . ALA A 1 89 ? 3.632 -14.278 18.564 1.00 83.38 89 ALA A O 1
ATOM 689 N N . ASP A 1 90 ? 3.811 -15.877 20.128 1.00 87.94 90 ASP A N 1
ATOM 690 C CA . ASP A 1 90 ? 4.835 -15.174 20.922 1.00 87.94 90 ASP A CA 1
ATOM 691 C C . ASP A 1 90 ? 6.089 -14.839 20.104 1.00 87.94 90 ASP A C 1
ATOM 693 O O . ASP A 1 90 ? 6.667 -13.765 20.244 1.00 87.94 90 ASP A O 1
ATOM 697 N N . TYR A 1 91 ? 6.507 -15.746 19.213 1.00 87.06 91 TYR A N 1
ATOM 698 C CA . TYR A 1 91 ? 7.615 -15.481 18.299 1.00 87.06 91 TYR A CA 1
ATOM 699 C C . TYR A 1 91 ? 7.234 -14.374 17.315 1.00 87.06 91 TYR A C 1
ATOM 701 O O . TYR A 1 91 ? 7.976 -13.411 17.166 1.00 87.06 91 TYR A O 1
ATOM 709 N N . LEU A 1 92 ? 6.072 -14.479 16.669 1.00 85.38 92 LEU A N 1
ATOM 710 C CA . LEU A 1 92 ? 5.608 -13.489 15.694 1.00 85.38 92 LEU A CA 1
ATOM 711 C C . LEU A 1 92 ? 5.384 -12.103 16.322 1.00 85.38 92 LEU A C 1
ATOM 713 O O . LEU A 1 92 ? 5.617 -11.099 15.660 1.00 85.38 92 LEU A O 1
ATOM 717 N N . ASP A 1 93 ? 4.967 -12.038 17.584 1.00 90.69 93 ASP A N 1
ATOM 718 C CA . ASP A 1 93 ? 4.733 -10.788 18.312 1.00 90.69 93 ASP A CA 1
ATOM 719 C C . ASP A 1 93 ? 6.040 -10.108 18.764 1.00 90.69 93 ASP A C 1
ATOM 721 O O . ASP A 1 93 ? 6.121 -8.890 18.905 1.00 90.69 93 ASP A O 1
ATOM 725 N N . GLN A 1 94 ? 7.113 -10.884 18.927 1.00 91.81 94 GLN A N 1
ATOM 726 C CA . GLN A 1 94 ? 8.446 -10.366 19.253 1.00 91.81 94 GLN A CA 1
ATOM 727 C C . GLN A 1 94 ? 9.263 -9.952 18.020 1.00 91.81 94 GLN A C 1
ATOM 729 O O . GLN A 1 94 ? 10.404 -9.515 18.167 1.00 91.81 94 GLN A O 1
ATOM 734 N N . HIS A 1 95 ? 8.711 -10.094 16.813 1.00 92.00 95 HIS A N 1
ATOM 735 C CA . HIS A 1 95 ? 9.406 -9.800 15.562 1.00 92.00 95 HIS A CA 1
ATOM 736 C C . HIS A 1 95 ? 8.711 -8.694 14.769 1.00 92.00 95 HIS A C 1
ATOM 738 O O . HIS A 1 95 ? 7.504 -8.456 14.863 1.00 92.00 95 HIS A O 1
ATOM 744 N N . THR A 1 96 ? 9.500 -8.016 13.946 1.00 93.06 96 THR A N 1
ATOM 745 C CA . THR A 1 96 ? 8.987 -7.058 12.967 1.00 93.06 96 THR A CA 1
ATOM 746 C C . THR A 1 96 ? 8.591 -7.772 11.677 1.00 93.06 96 THR A C 1
ATOM 748 O O . THR A 1 96 ? 9.048 -8.881 11.381 1.00 93.06 96 THR A O 1
ATOM 751 N N . LEU A 1 97 ? 7.773 -7.125 10.851 1.00 88.50 97 LEU A N 1
ATOM 752 C CA . LEU A 1 97 ? 7.468 -7.613 9.512 1.00 88.50 97 LEU A CA 1
ATOM 753 C C . LEU A 1 97 ? 8.746 -7.708 8.660 1.00 88.50 97 LEU A C 1
ATOM 755 O O . LEU A 1 97 ? 8.911 -8.677 7.919 1.00 88.50 97 LEU A O 1
ATOM 759 N N . ALA A 1 98 ? 9.696 -6.782 8.837 1.00 88.38 98 ALA A N 1
ATOM 760 C CA . ALA A 1 98 ? 11.019 -6.876 8.220 1.00 88.38 98 ALA A CA 1
ATOM 761 C C . ALA A 1 98 ? 11.740 -8.184 8.587 1.00 88.38 98 ALA A C 1
ATOM 763 O O . ALA A 1 98 ? 12.317 -8.832 7.713 1.00 88.38 98 ALA A O 1
ATOM 764 N N . ASP A 1 99 ? 11.690 -8.609 9.855 1.00 88.06 99 ASP A N 1
ATOM 765 C CA . ASP A 1 99 ? 12.323 -9.856 10.297 1.00 88.06 99 ASP A CA 1
ATOM 766 C C . ASP A 1 99 ? 11.733 -11.088 9.610 1.00 88.06 99 ASP A C 1
ATOM 768 O O . ASP A 1 99 ? 12.483 -11.983 9.217 1.00 88.06 99 ASP A O 1
ATOM 772 N N . LEU A 1 100 ? 10.414 -11.111 9.399 1.00 83.44 100 LEU A N 1
ATOM 773 C CA . LEU A 1 100 ? 9.762 -12.177 8.636 1.00 83.44 100 LEU A CA 1
ATOM 774 C C . LEU A 1 100 ? 10.144 -12.166 7.157 1.00 83.44 100 LEU A C 1
ATOM 776 O O . LEU A 1 100 ? 10.220 -13.225 6.535 1.00 83.44 100 LEU A O 1
ATOM 780 N N . MET A 1 101 ? 10.398 -10.987 6.592 1.00 79.81 101 MET A N 1
ATOM 781 C CA . MET A 1 101 ? 10.797 -10.837 5.195 1.00 79.81 101 MET A CA 1
ATOM 782 C C . MET A 1 101 ? 12.273 -11.218 4.963 1.00 79.81 101 MET A C 1
ATOM 784 O O . MET A 1 101 ? 12.635 -11.641 3.863 1.00 79.81 101 MET A O 1
ATOM 788 N N . LYS A 1 102 ? 13.146 -11.128 5.982 1.00 79.25 102 LYS A N 1
ATOM 789 C CA . LYS A 1 102 ? 14.604 -11.371 5.864 1.00 79.25 102 LYS A CA 1
ATOM 790 C C . LYS A 1 102 ? 14.996 -12.690 5.176 1.00 79.25 102 LYS A C 1
ATOM 792 O O . LYS A 1 102 ? 15.873 -12.639 4.308 1.00 79.25 102 LYS A O 1
ATOM 797 N N . PRO A 1 103 ? 14.414 -13.864 5.503 1.00 68.69 103 PRO A N 1
ATOM 798 C CA . PRO A 1 103 ? 14.811 -15.126 4.868 1.00 68.69 103 PRO A CA 1
ATOM 799 C C . PRO A 1 103 ? 14.532 -15.166 3.356 1.00 68.69 103 PRO A C 1
ATOM 801 O O . PRO A 1 103 ? 15.142 -15.951 2.641 1.00 68.69 103 PRO A O 1
ATOM 804 N N . TRP A 1 104 ? 13.639 -14.303 2.875 1.00 58.12 104 TRP A N 1
ATOM 805 C CA . TRP A 1 104 ? 13.127 -14.267 1.507 1.00 58.12 104 TRP A CA 1
ATOM 806 C C . TRP A 1 104 ? 13.886 -13.232 0.684 1.00 58.12 104 TRP A C 1
ATOM 808 O O . TRP A 1 104 ? 14.215 -13.443 -0.479 1.00 58.12 104 TRP A O 1
ATOM 818 N N . ILE A 1 105 ? 14.234 -12.136 1.352 1.00 63.41 105 ILE A N 1
ATOM 819 C CA . ILE A 1 105 ? 15.059 -11.045 0.847 1.00 63.41 105 ILE A CA 1
ATOM 820 C C . ILE A 1 105 ? 16.510 -11.481 0.614 1.00 63.41 105 ILE A C 1
ATOM 822 O O . ILE A 1 105 ? 17.139 -11.008 -0.330 1.00 63.41 105 ILE A O 1
ATOM 826 N N . ARG A 1 106 ? 17.050 -12.400 1.432 1.00 54.22 106 ARG A N 1
ATOM 827 C CA . ARG A 1 106 ? 18.466 -12.824 1.365 1.00 54.22 106 ARG A CA 1
ATOM 828 C C . ARG A 1 106 ? 18.930 -13.304 -0.017 1.00 54.22 106 ARG A C 1
ATOM 830 O O . ARG A 1 106 ? 20.130 -13.296 -0.260 1.00 54.22 106 ARG A O 1
ATOM 837 N N . ASN A 1 107 ? 18.002 -13.655 -0.908 1.00 50.72 107 ASN A N 1
ATOM 838 C CA . ASN A 1 107 ? 18.294 -14.169 -2.243 1.00 50.72 107 ASN A CA 1
ATOM 839 C C . ASN A 1 107 ? 17.761 -13.287 -3.393 1.00 50.72 107 ASN A C 1
ATOM 841 O O . ASN A 1 107 ? 17.862 -13.695 -4.547 1.00 50.72 107 ASN A O 1
ATOM 845 N N . SER A 1 108 ? 17.194 -12.099 -3.128 1.00 51.94 108 SER A N 1
ATOM 846 C CA . SER A 1 108 ? 16.657 -11.226 -4.184 1.00 51.94 108 SER A CA 1
ATOM 847 C C . SER A 1 108 ? 16.788 -9.739 -3.850 1.00 51.94 108 SER A C 1
ATOM 849 O O . SER A 1 108 ? 16.064 -9.207 -3.011 1.00 51.94 108 SER A O 1
ATOM 851 N N . GLY A 1 109 ? 17.661 -9.039 -4.583 1.00 55.94 109 GLY A N 1
ATOM 852 C CA . GLY A 1 109 ? 17.775 -7.576 -4.520 1.00 55.94 109 GLY A CA 1
ATOM 853 C C . GLY A 1 109 ? 16.536 -6.827 -5.036 1.00 55.94 109 GLY A C 1
ATOM 854 O O . GLY A 1 109 ? 16.396 -5.639 -4.772 1.00 55.94 109 GLY A O 1
ATOM 855 N N . TYR A 1 110 ? 15.623 -7.518 -5.728 1.00 57.09 110 TYR A N 1
ATOM 856 C CA . TYR A 1 110 ? 14.409 -6.941 -6.319 1.00 57.09 110 TYR A CA 1
ATOM 857 C C . TYR A 1 110 ? 13.164 -7.103 -5.437 1.00 57.09 110 TYR A C 1
ATOM 859 O O . TYR A 1 110 ? 12.241 -6.296 -5.519 1.00 57.09 110 TYR A O 1
ATOM 867 N N . ALA A 1 111 ? 13.126 -8.124 -4.575 1.00 64.31 111 ALA A N 1
ATOM 868 C CA . ALA A 1 111 ? 11.973 -8.377 -3.711 1.00 64.31 111 ALA A CA 1
ATOM 869 C C . ALA A 1 111 ? 11.852 -7.335 -2.588 1.00 64.31 111 ALA A C 1
ATOM 871 O O . ALA A 1 111 ? 10.745 -6.930 -2.237 1.00 64.31 111 ALA A O 1
ATOM 872 N N . THR A 1 112 ? 12.981 -6.869 -2.045 1.00 70.62 112 THR A N 1
ATOM 873 C CA . THR A 1 112 ? 12.994 -5.916 -0.924 1.00 70.62 112 THR A CA 1
ATOM 874 C C . THR A 1 112 ? 12.331 -4.586 -1.271 1.00 70.62 112 THR A C 1
ATOM 876 O O . THR A 1 112 ? 11.426 -4.201 -0.533 1.00 70.62 112 THR A O 1
ATOM 879 N N . PRO A 1 113 ? 12.690 -3.898 -2.378 1.00 75.25 113 PRO A N 1
ATOM 880 C CA . PRO A 1 113 ? 12.003 -2.673 -2.792 1.00 75.25 113 PRO A CA 1
ATOM 881 C C . PRO A 1 113 ? 10.483 -2.839 -2.900 1.00 75.25 113 PRO A C 1
ATOM 883 O O . PRO A 1 113 ? 9.729 -2.067 -2.314 1.00 75.25 113 PRO A O 1
ATOM 886 N N . LEU A 1 114 ? 10.019 -3.887 -3.587 1.00 72.81 114 LEU A N 1
ATOM 887 C CA . LEU A 1 114 ? 8.593 -4.109 -3.846 1.00 72.81 114 LEU A CA 1
ATOM 888 C C . LEU A 1 114 ? 7.795 -4.401 -2.570 1.00 72.81 114 LEU A C 1
ATOM 890 O O . LEU A 1 114 ? 6.702 -3.861 -2.375 1.00 72.81 114 LEU A O 1
ATOM 894 N N . LEU A 1 115 ? 8.343 -5.220 -1.672 1.00 76.50 115 LEU A N 1
ATOM 895 C CA . LEU A 1 115 ? 7.701 -5.499 -0.391 1.00 76.50 115 LEU A CA 1
ATOM 896 C C . LEU A 1 115 ? 7.684 -4.250 0.498 1.00 76.50 115 LEU A C 1
ATOM 898 O O . LEU A 1 115 ? 6.654 -3.942 1.094 1.00 76.50 115 LEU A O 1
ATOM 902 N N . THR A 1 116 ? 8.771 -3.476 0.530 1.00 84.25 116 THR A N 1
ATOM 903 C CA . THR A 1 116 ? 8.822 -2.197 1.253 1.00 84.25 116 THR A CA 1
ATOM 904 C C . THR A 1 116 ? 7.792 -1.204 0.715 1.00 84.25 116 THR A C 1
ATOM 906 O O . THR A 1 116 ? 7.054 -0.606 1.498 1.00 84.25 116 THR A O 1
ATOM 909 N N . ALA A 1 117 ? 7.682 -1.060 -0.609 1.00 82.88 117 ALA A N 1
ATOM 910 C CA . ALA A 1 117 ? 6.667 -0.227 -1.255 1.00 82.88 117 ALA A CA 1
ATOM 911 C C . ALA A 1 117 ? 5.246 -0.631 -0.835 1.00 82.88 117 ALA A C 1
ATOM 913 O O . ALA A 1 117 ? 4.423 0.217 -0.477 1.00 82.88 117 ALA A O 1
ATOM 914 N N . SER A 1 118 ? 4.982 -1.938 -0.805 1.00 81.38 118 SER A N 1
ATOM 915 C CA . SER A 1 118 ? 3.686 -2.489 -0.406 1.00 81.38 118 SER A CA 1
ATOM 916 C C . SER A 1 118 ? 3.362 -2.179 1.056 1.00 81.38 118 SER A C 1
ATOM 918 O O . SER A 1 118 ? 2.275 -1.692 1.360 1.00 81.38 118 SER A O 1
ATOM 920 N N . VAL A 1 119 ? 4.317 -2.379 1.970 1.00 86.31 119 VAL A N 1
ATOM 921 C CA . VAL A 1 119 ? 4.128 -2.091 3.401 1.00 86.31 119 VAL A CA 1
ATOM 922 C C . VAL A 1 119 ? 3.898 -0.600 3.646 1.00 86.31 119 VAL A C 1
ATOM 924 O O . VAL A 1 119 ? 2.979 -0.241 4.384 1.00 86.31 119 VAL A O 1
ATOM 927 N N . ARG A 1 120 ? 4.655 0.279 2.980 1.00 87.88 120 ARG A N 1
ATOM 928 C CA . ARG A 1 120 ? 4.444 1.732 3.066 1.00 87.88 120 ARG A CA 1
ATOM 929 C C . ARG A 1 120 ? 3.066 2.146 2.574 1.00 87.88 120 ARG A C 1
ATOM 931 O O . ARG A 1 120 ? 2.465 3.044 3.154 1.00 87.88 120 ARG A O 1
ATOM 938 N N . THR A 1 121 ? 2.566 1.492 1.534 1.00 80.75 121 THR A N 1
ATOM 939 C CA . THR A 1 121 ? 1.252 1.787 0.955 1.00 80.75 121 THR A CA 1
ATOM 940 C C . THR A 1 121 ? 0.119 1.312 1.863 1.00 80.75 121 THR A C 1
ATOM 942 O O . THR A 1 121 ? -0.821 2.064 2.108 1.00 80.75 121 THR A O 1
ATOM 945 N N . VAL A 1 122 ? 0.218 0.094 2.404 1.00 82.44 122 VAL A N 1
ATOM 946 C CA . VAL A 1 122 ? -0.833 -0.509 3.241 1.00 82.44 122 VAL A CA 1
ATOM 947 C C . VAL A 1 122 ? -0.848 0.081 4.653 1.00 82.44 122 VAL A C 1
ATOM 949 O O . VAL A 1 122 ? -1.908 0.437 5.163 1.00 82.44 122 VAL A O 1
ATOM 952 N N . PHE A 1 123 ? 0.317 0.200 5.293 1.00 83.12 123 PHE A N 1
ATOM 953 C CA . PHE A 1 123 ? 0.426 0.587 6.704 1.00 83.12 123 PHE A CA 1
ATOM 954 C C . PHE A 1 123 ? 0.855 2.042 6.915 1.00 83.12 123 PHE A C 1
ATOM 956 O O . PHE A 1 123 ? 0.698 2.564 8.017 1.00 83.12 123 PHE A O 1
ATOM 963 N N . GLY A 1 124 ? 1.408 2.714 5.899 1.00 83.88 124 GLY A N 1
ATOM 964 C CA . GLY A 1 124 ? 1.996 4.046 6.072 1.00 83.88 124 GLY A CA 1
ATOM 965 C C . GLY A 1 124 ? 3.277 4.037 6.913 1.00 83.88 124 GLY A C 1
ATOM 966 O O . GLY A 1 124 ? 3.642 5.071 7.466 1.00 83.88 124 GLY A O 1
ATOM 967 N N . CYS A 1 125 ? 3.949 2.893 7.038 1.00 88.56 125 CYS A N 1
ATOM 968 C CA . CYS A 1 125 ? 5.125 2.688 7.888 1.00 88.56 125 CYS A CA 1
ATOM 969 C C . CYS A 1 125 ? 6.209 1.899 7.144 1.00 88.56 125 CYS A C 1
ATOM 971 O O . CYS A 1 125 ? 5.949 1.323 6.088 1.00 88.56 125 CYS A O 1
ATOM 973 N N . GLU A 1 126 ? 7.410 1.837 7.715 1.00 89.94 126 GLU A N 1
ATOM 974 C CA . GLU A 1 126 ? 8.445 0.896 7.280 1.00 89.94 126 GLU A CA 1
ATOM 975 C C . GLU A 1 126 ? 8.173 -0.525 7.813 1.00 89.94 126 GLU A C 1
ATOM 977 O O . GLU A 1 126 ? 7.608 -0.662 8.904 1.00 89.94 126 GLU A O 1
ATOM 982 N N . PRO A 1 127 ? 8.602 -1.592 7.111 1.00 89.69 127 PRO A N 1
ATOM 983 C CA . PRO A 1 127 ? 8.480 -2.975 7.590 1.00 89.69 127 PRO A CA 1
ATOM 984 C C . PRO A 1 127 ? 9.063 -3.222 8.989 1.00 89.69 127 PRO A C 1
ATOM 986 O O . PRO A 1 127 ? 8.546 -4.049 9.737 1.00 89.69 127 PRO A O 1
ATOM 989 N N . GLU A 1 128 ? 10.104 -2.488 9.376 1.00 92.19 128 GLU A N 1
ATOM 990 C CA . GLU A 1 128 ? 10.746 -2.562 10.694 1.00 92.19 128 GLU A CA 1
ATOM 991 C C . GLU A 1 128 ? 9.873 -1.983 11.818 1.00 92.19 128 GLU A C 1
ATOM 993 O O . GLU A 1 128 ? 10.141 -2.208 12.994 1.00 92.19 128 GLU A O 1
ATOM 998 N N . GLN A 1 129 ? 8.838 -1.214 11.477 1.00 90.19 129 GLN A N 1
ATOM 999 C CA . GLN A 1 129 ? 7.949 -0.558 12.439 1.00 90.19 129 GLN A CA 1
ATOM 1000 C C . GLN A 1 129 ? 6.637 -1.319 12.645 1.00 90.19 129 GLN A C 1
ATOM 1002 O O . GLN A 1 129 ? 5.838 -0.944 13.502 1.00 90.19 129 GLN A O 1
ATOM 1007 N N . VAL A 1 130 ? 6.387 -2.359 11.847 1.00 89.44 130 VAL A N 1
ATOM 1008 C CA . VAL A 1 130 ? 5.151 -3.136 11.906 1.00 89.44 130 VAL A CA 1
ATOM 1009 C C . VAL A 1 130 ? 5.433 -4.449 12.620 1.00 89.44 130 VAL A C 1
ATOM 1011 O O . VAL A 1 130 ? 6.320 -5.200 12.226 1.00 89.44 130 VAL A O 1
ATOM 1014 N N . ASN A 1 131 ? 4.666 -4.737 13.668 1.00 93.00 131 ASN A N 1
ATOM 1015 C CA . ASN A 1 131 ? 4.692 -6.033 14.340 1.00 93.00 131 ASN A CA 1
ATOM 1016 C C . ASN A 1 131 ? 4.242 -7.141 13.371 1.00 93.00 131 ASN A C 1
ATOM 1018 O O . ASN A 1 131 ? 3.259 -6.987 12.642 1.00 93.00 131 ASN A O 1
ATOM 1022 N N . ALA A 1 132 ? 4.969 -8.253 13.356 1.00 90.69 132 ALA A N 1
ATOM 1023 C CA . ALA A 1 132 ? 4.754 -9.341 12.413 1.00 90.69 132 ALA A CA 1
ATOM 1024 C C . ALA A 1 132 ? 3.404 -10.053 12.605 1.00 90.69 132 ALA A C 1
ATOM 1026 O O . ALA A 1 132 ? 2.683 -10.265 11.627 1.00 90.69 132 ALA A O 1
ATOM 1027 N N . LEU A 1 133 ? 3.025 -10.382 13.844 1.00 89.56 133 LEU A N 1
ATOM 1028 C CA . LEU A 1 133 ? 1.725 -10.996 14.134 1.00 89.56 133 LEU A CA 1
ATOM 1029 C C . LEU A 1 133 ? 0.567 -10.071 13.736 1.00 89.56 133 LEU A C 1
ATOM 1031 O O . LEU A 1 133 ? -0.409 -10.513 13.123 1.00 89.56 133 LEU A O 1
ATOM 1035 N N . PHE A 1 134 ? 0.697 -8.776 14.020 1.00 90.31 134 PHE A N 1
ATOM 1036 C CA . PHE A 1 134 ? -0.267 -7.759 13.621 1.00 90.31 134 PHE A CA 1
ATOM 1037 C C . PHE A 1 134 ? -0.378 -7.652 12.100 1.00 90.31 134 PHE A C 1
ATOM 1039 O O . PHE A 1 134 ? -1.490 -7.642 11.577 1.00 90.31 134 PHE A O 1
ATOM 1046 N N . ALA A 1 135 ? 0.744 -7.625 11.375 1.00 88.44 135 ALA A N 1
ATOM 1047 C CA . ALA A 1 135 ? 0.745 -7.572 9.916 1.00 88.44 135 ALA A CA 1
ATOM 1048 C C . ALA A 1 135 ? 0.008 -8.770 9.300 1.00 88.44 135 ALA A C 1
ATOM 1050 O O . ALA A 1 135 ? -0.829 -8.589 8.412 1.00 88.44 135 ALA A O 1
ATOM 1051 N N . LEU A 1 136 ? 0.267 -9.985 9.795 1.00 85.94 136 LEU A N 1
ATOM 1052 C CA . LEU A 1 136 ? -0.414 -11.196 9.329 1.00 85.94 136 LEU A CA 1
ATOM 1053 C C . LEU A 1 136 ? -1.909 -11.168 9.668 1.00 85.94 136 LEU A C 1
ATOM 1055 O O . LEU A 1 136 ? -2.735 -11.468 8.810 1.00 85.94 136 LEU A O 1
ATOM 1059 N N . THR A 1 137 ? -2.260 -10.737 10.882 1.00 86.12 137 THR A N 1
ATOM 1060 C CA . THR A 1 137 ? -3.655 -10.572 11.320 1.00 86.12 137 THR A CA 1
ATOM 1061 C C . THR A 1 137 ? -4.403 -9.581 10.439 1.00 86.12 137 THR A C 1
ATOM 1063 O O . THR A 1 137 ? -5.500 -9.872 9.969 1.00 86.12 137 THR A O 1
ATOM 1066 N N . TYR A 1 138 ? -3.806 -8.413 10.196 1.00 87.06 138 TYR A N 1
ATOM 1067 C CA . TYR A 1 138 ? -4.371 -7.362 9.357 1.00 87.06 138 TYR A CA 1
ATOM 1068 C C . TYR A 1 138 ? -4.589 -7.867 7.931 1.00 87.06 138 TYR A C 1
ATOM 1070 O O . TYR A 1 138 ? -5.661 -7.690 7.355 1.00 87.06 138 TYR A O 1
ATOM 1078 N N . THR A 1 139 ? -3.590 -8.568 7.393 1.00 83.19 139 THR A N 1
ATOM 1079 C CA . THR A 1 139 ? -3.651 -9.155 6.054 1.00 83.19 139 THR A CA 1
ATOM 1080 C C . THR A 1 139 ? -4.766 -10.194 5.950 1.00 83.19 139 THR A C 1
ATOM 1082 O O . THR A 1 139 ? -5.547 -10.167 5.002 1.00 83.19 139 THR A O 1
ATOM 1085 N N . GLN A 1 140 ? -4.900 -11.070 6.948 1.00 83.44 140 GLN A N 1
ATOM 1086 C CA . GLN A 1 140 ? -5.955 -12.081 6.984 1.00 83.44 140 GLN A CA 1
ATOM 1087 C C . GLN A 1 140 ? -7.345 -11.456 7.143 1.00 83.44 140 GLN A C 1
ATOM 1089 O O . GLN A 1 140 ? -8.287 -11.870 6.471 1.00 83.44 140 GLN A O 1
ATOM 1094 N N . ALA A 1 141 ? -7.483 -10.425 7.982 1.00 82.56 141 ALA A N 1
ATOM 1095 C CA . ALA A 1 141 ? -8.732 -9.681 8.137 1.00 82.56 141 ALA A CA 1
ATOM 1096 C C . ALA A 1 141 ? -9.153 -8.976 6.837 1.00 82.56 141 ALA A C 1
ATOM 1098 O O . ALA A 1 141 ? -10.345 -8.857 6.561 1.00 82.56 141 ALA A O 1
ATOM 1099 N N . GLY A 1 142 ? -8.180 -8.563 6.022 1.00 77.12 142 GLY A N 1
ATOM 1100 C CA . GLY A 1 142 ? -8.382 -8.035 4.673 1.00 77.12 142 GLY A CA 1
ATOM 1101 C C . GLY A 1 142 ? -8.697 -9.082 3.601 1.00 77.12 142 GLY A C 1
ATOM 1102 O O . GLY A 1 142 ? -8.897 -8.718 2.445 1.00 77.12 142 GLY A O 1
ATOM 1103 N N . GLY A 1 143 ? -8.747 -10.371 3.955 1.00 79.00 143 GLY A N 1
ATOM 1104 C CA . GLY A 1 143 ? -8.975 -11.468 3.015 1.00 79.00 143 GLY A CA 1
ATOM 1105 C C . GLY A 1 143 ? -7.752 -11.828 2.168 1.00 79.00 143 GLY A C 1
ATOM 1106 O O . GLY A 1 143 ? -7.917 -12.393 1.091 1.00 79.00 143 GLY A O 1
ATOM 1107 N N . GLY A 1 144 ? -6.547 -11.499 2.640 1.00 76.31 144 GLY A N 1
ATOM 1108 C CA . GLY A 1 144 ? -5.279 -11.815 1.986 1.00 76.31 144 GLY A CA 1
ATOM 1109 C C . GLY A 1 144 ? -4.564 -10.592 1.413 1.00 76.31 144 GLY A C 1
ATOM 1110 O O . GLY A 1 144 ? -5.148 -9.532 1.197 1.00 76.31 144 GLY A O 1
ATOM 1111 N N . PHE A 1 145 ? -3.264 -10.751 1.156 1.00 75.06 145 PHE A N 1
ATOM 1112 C CA . PHE A 1 145 ? -2.405 -9.659 0.690 1.00 75.06 145 PHE A CA 1
ATOM 1113 C C . PHE A 1 145 ? -2.823 -9.144 -0.690 1.00 75.06 145 PHE A C 1
ATOM 1115 O O . PHE A 1 145 ? -3.010 -7.946 -0.860 1.00 75.06 145 PHE A O 1
ATOM 1122 N N . MET A 1 146 ? -3.063 -10.046 -1.648 1.00 76.31 146 MET A N 1
ATOM 1123 C CA . MET A 1 146 ? -3.482 -9.653 -3.000 1.00 76.31 146 MET A CA 1
ATOM 1124 C C . MET A 1 146 ? -4.799 -8.875 -2.969 1.00 76.31 146 MET A C 1
ATOM 1126 O O . MET A 1 146 ? -4.910 -7.817 -3.579 1.00 76.31 146 MET A O 1
ATOM 1130 N N . ARG A 1 147 ? -5.766 -9.336 -2.166 1.00 75.88 147 ARG A N 1
ATOM 1131 C CA . ARG A 1 147 ? -7.057 -8.664 -2.013 1.00 75.88 147 ARG A CA 1
ATOM 1132 C C . ARG A 1 147 ? -6.923 -7.250 -1.449 1.00 75.88 147 ARG A C 1
ATOM 1134 O O . ARG A 1 147 ? -7.699 -6.378 -1.822 1.00 75.88 147 ARG A O 1
ATOM 1141 N N . LEU A 1 148 ? -5.956 -7.016 -0.564 1.00 72.62 148 LEU A N 1
ATOM 1142 C CA . LEU A 1 148 ? -5.690 -5.696 0.011 1.00 72.62 148 LEU A CA 1
ATOM 1143 C C . LEU A 1 148 ? -4.963 -4.739 -0.937 1.00 72.62 148 LEU A C 1
ATOM 1145 O O . LEU A 1 148 ? -5.033 -3.529 -0.713 1.00 72.62 148 LEU A O 1
ATOM 1149 N N . SER A 1 149 ? -4.240 -5.260 -1.928 1.00 71.50 149 SER A N 1
ATOM 1150 C CA . SER A 1 149 ? -3.272 -4.486 -2.711 1.00 71.50 149 SER A CA 1
ATOM 1151 C C . SER A 1 149 ? -3.639 -4.290 -4.181 1.00 71.50 149 SER A C 1
ATOM 1153 O O . SER A 1 149 ? -3.033 -3.429 -4.812 1.00 71.50 149 SER A O 1
ATOM 1155 N N . LEU A 1 150 ? -4.568 -5.074 -4.731 1.00 74.00 150 LEU A N 1
ATOM 1156 C CA . LEU A 1 150 ? -4.880 -5.073 -6.160 1.00 74.00 150 LEU A CA 1
ATOM 1157 C C . LEU A 1 150 ? -6.142 -4.286 -6.541 1.00 74.00 150 LEU A C 1
ATOM 1159 O O . LEU A 1 150 ? -7.093 -4.132 -5.771 1.00 74.00 150 LEU A O 1
ATOM 1163 N N . THR A 1 151 ? -6.178 -3.863 -7.805 1.00 75.12 151 THR A N 1
ATOM 1164 C CA . THR A 1 151 ? -7.323 -3.189 -8.438 1.00 75.12 151 THR A CA 1
ATOM 1165 C C . THR A 1 151 ? -8.291 -4.150 -9.147 1.00 75.12 151 THR A C 1
ATOM 1167 O O . THR A 1 151 ? -9.340 -3.715 -9.624 1.00 75.12 151 THR A O 1
ATOM 1170 N N . ASP A 1 152 ? -7.966 -5.446 -9.184 1.00 78.00 152 ASP A N 1
ATOM 1171 C CA . ASP A 1 152 ? -8.763 -6.522 -9.776 1.00 78.00 152 ASP A CA 1
ATOM 1172 C C . ASP A 1 152 ? -10.172 -6.668 -9.164 1.00 78.00 152 ASP A C 1
ATOM 1174 O O . ASP A 1 152 ? -10.425 -6.213 -8.041 1.00 78.00 152 ASP A O 1
ATOM 1178 N N . PRO A 1 153 ? -11.099 -7.353 -9.865 1.00 80.94 153 PRO A N 1
ATOM 1179 C CA . PRO A 1 153 ? -12.396 -7.719 -9.304 1.00 80.94 153 PRO A CA 1
ATOM 1180 C C . PRO A 1 153 ? -12.283 -8.369 -7.917 1.00 80.94 153 PRO A C 1
ATOM 1182 O O . PRO A 1 153 ? -11.396 -9.184 -7.670 1.00 80.94 153 PRO A O 1
ATOM 1185 N N . ASP A 1 154 ? -13.189 -7.994 -7.011 1.00 78.31 154 ASP A N 1
ATOM 1186 C CA . ASP A 1 154 ? -13.260 -8.438 -5.612 1.00 78.31 154 ASP A CA 1
ATOM 1187 C C . ASP A 1 154 ? -12.097 -7.991 -4.698 1.00 78.31 154 ASP A C 1
ATOM 1189 O O . ASP A 1 154 ? -12.085 -8.323 -3.500 1.00 78.31 154 ASP A O 1
ATOM 1193 N N . CYS A 1 155 ? -11.168 -7.176 -5.211 1.00 77.88 155 CYS A N 1
ATOM 1194 C CA . CYS A 1 155 ? -10.075 -6.575 -4.446 1.00 77.88 155 CYS A CA 1
ATOM 1195 C C . CYS A 1 155 ? -10.424 -5.175 -3.908 1.00 77.88 155 CYS A C 1
ATOM 1197 O O . CYS A 1 155 ? -11.396 -4.527 -4.302 1.00 77.88 155 CYS A O 1
ATOM 1199 N N . ALA A 1 156 ? -9.645 -4.705 -2.933 1.00 70.81 156 ALA A N 1
ATOM 1200 C CA . ALA A 1 156 ? -9.963 -3.528 -2.129 1.00 70.81 156 ALA A CA 1
ATOM 1201 C C . ALA A 1 156 ? -9.999 -2.220 -2.937 1.00 70.81 156 ALA A C 1
ATOM 1203 O O . ALA A 1 156 ? -10.691 -1.278 -2.538 1.00 70.81 156 ALA A O 1
ATOM 1204 N N . GLN A 1 157 ? -9.284 -2.152 -4.063 1.00 76.56 157 GLN A N 1
ATOM 1205 C CA . GLN A 1 157 ? -9.201 -0.963 -4.909 1.00 76.56 157 GLN A CA 1
ATOM 1206 C C . GLN A 1 157 ? -10.133 -1.012 -6.139 1.00 76.56 157 GLN A C 1
ATOM 1208 O O . GLN A 1 157 ? -10.126 -0.067 -6.926 1.00 76.56 157 GLN A O 1
ATOM 1213 N N . GLU A 1 158 ? -10.982 -2.043 -6.280 1.00 77.75 158 GLU A N 1
ATOM 1214 C CA . GLU A 1 158 ? -11.853 -2.252 -7.454 1.00 77.75 158 GLU A CA 1
ATOM 1215 C C . GLU A 1 158 ? -12.847 -1.095 -7.682 1.00 77.75 158 GLU A C 1
ATOM 1217 O O . GLU A 1 158 ? -13.058 -0.636 -8.807 1.00 77.75 158 GLU A O 1
ATOM 1222 N N . LYS A 1 159 ? -13.514 -0.622 -6.616 1.00 76.50 159 LYS A N 1
ATOM 1223 C CA . LYS A 1 159 ? -14.675 0.280 -6.732 1.00 76.50 159 LYS A CA 1
ATOM 1224 C C . LYS A 1 159 ? -14.504 1.580 -5.967 1.00 76.50 159 LYS A C 1
ATOM 1226 O O . LYS A 1 159 ? -14.030 1.632 -4.836 1.00 76.50 159 LYS A O 1
ATOM 1231 N N . LYS A 1 160 ? -15.030 2.649 -6.567 1.00 72.25 160 LYS A N 1
ATOM 1232 C CA . LYS A 1 160 ? -15.179 3.974 -5.953 1.00 72.25 160 LYS A CA 1
ATOM 1233 C C . LYS A 1 160 ? -16.656 4.343 -5.877 1.00 72.25 160 LYS A C 1
ATOM 1235 O O . LYS A 1 160 ? -17.434 4.045 -6.780 1.00 72.25 160 LYS A O 1
ATOM 1240 N N . ILE A 1 161 ? -17.038 5.058 -4.821 1.00 71.00 161 ILE A N 1
ATOM 1241 C CA . ILE A 1 161 ? -18.393 5.601 -4.685 1.00 71.00 161 ILE A CA 1
ATOM 1242 C C . ILE A 1 161 ? -18.533 6.817 -5.602 1.00 71.00 161 ILE A C 1
ATOM 1244 O O . ILE A 1 161 ? -17.811 7.808 -5.450 1.00 71.00 161 ILE A O 1
ATOM 1248 N N . LYS A 1 162 ? -19.482 6.758 -6.541 1.00 73.19 162 LYS A N 1
ATOM 1249 C CA . LYS A 1 162 ? -19.837 7.893 -7.402 1.00 73.19 162 LYS A CA 1
ATOM 1250 C C . LYS A 1 162 ? -20.264 9.091 -6.543 1.00 73.19 162 LYS A C 1
ATOM 1252 O O . LYS A 1 162 ? -21.120 8.950 -5.677 1.00 73.19 162 LYS A O 1
ATOM 1257 N N . GLY A 1 163 ? -19.654 10.256 -6.777 1.00 68.88 163 GLY A N 1
ATOM 1258 C CA . GLY A 1 163 ? -19.874 11.477 -5.983 1.00 68.88 163 GLY A CA 1
ATOM 1259 C C . GLY A 1 163 ? -19.073 11.565 -4.671 1.00 68.88 163 GLY A C 1
ATOM 1260 O O . GLY A 1 163 ? -19.137 12.581 -3.989 1.00 68.88 163 GLY A O 1
ATOM 1261 N N . GLY A 1 164 ? -18.284 10.540 -4.325 1.00 70.75 164 GLY A N 1
ATOM 1262 C CA . GLY A 1 164 ? -17.408 10.538 -3.148 1.00 70.75 164 GLY A CA 1
ATOM 1263 C C . GLY A 1 164 ? -17.987 9.817 -1.927 1.00 70.75 164 GLY A C 1
ATOM 1264 O O . GLY A 1 164 ? -19.197 9.747 -1.724 1.00 70.75 164 GLY A O 1
ATOM 1265 N N . SER A 1 165 ? -17.105 9.263 -1.091 1.00 72.81 165 SER A N 1
ATOM 1266 C CA . SER A 1 165 ? -17.485 8.408 0.045 1.00 72.81 165 SER A CA 1
ATOM 1267 C C . SER A 1 165 ? -18.089 9.163 1.232 1.00 72.81 165 SER A C 1
ATOM 1269 O O . SER A 1 165 ? -18.840 8.569 2.002 1.00 72.81 165 SER A O 1
ATOM 1271 N N . GLN A 1 166 ? -17.828 10.470 1.365 1.00 71.44 166 GLN A N 1
ATOM 1272 C CA . GLN A 1 166 ? -18.390 11.299 2.442 1.00 71.44 166 GLN A CA 1
ATOM 1273 C C . GLN A 1 166 ? -19.927 11.328 2.428 1.00 71.44 166 GLN A C 1
ATOM 1275 O O . GLN A 1 166 ? -20.543 11.490 3.482 1.00 71.44 166 GLN A O 1
ATOM 1280 N N . GLN A 1 167 ? -20.541 11.111 1.261 1.00 72.50 167 GLN A N 1
ATOM 1281 C CA . GLN A 1 167 ? -21.994 11.037 1.109 1.00 72.50 167 GLN A CA 1
ATOM 1282 C C . GLN A 1 167 ? -22.630 9.989 2.028 1.00 72.50 167 GLN A C 1
ATOM 1284 O O . GLN A 1 167 ? -23.739 10.206 2.501 1.00 72.50 167 GLN A O 1
ATOM 1289 N N . ILE A 1 168 ? -21.931 8.890 2.352 1.00 67.69 168 ILE A N 1
ATOM 1290 C CA . ILE A 1 168 ? -22.432 7.897 3.317 1.00 67.69 168 ILE A CA 1
ATOM 1291 C C . ILE A 1 168 ? -22.722 8.575 4.660 1.00 67.69 168 ILE A C 1
ATOM 1293 O O . ILE A 1 168 ? -23.810 8.428 5.211 1.00 67.69 168 ILE A O 1
ATOM 1297 N N . SER A 1 169 ? -21.768 9.355 5.171 1.00 73.25 169 SER A N 1
ATOM 1298 C CA . SER A 1 169 ? -21.923 10.065 6.441 1.00 73.25 169 SER A CA 1
ATOM 1299 C C . SER A 1 169 ? -23.009 11.137 6.367 1.00 73.25 169 SER A C 1
ATOM 1301 O O . SER A 1 169 ? -23.779 11.277 7.310 1.00 73.25 169 SER A O 1
ATOM 1303 N N . GLN A 1 170 ? -23.101 11.871 5.253 1.00 74.00 170 GLN A N 1
ATOM 1304 C CA . GLN A 1 170 ? -24.129 12.901 5.051 1.00 74.00 170 GLN A CA 1
ATOM 1305 C C . GLN A 1 170 ? -25.541 12.295 5.066 1.00 74.00 170 GLN A C 1
ATOM 1307 O O . GLN A 1 170 ? -26.394 12.745 5.827 1.00 74.00 170 GLN A O 1
ATOM 1312 N N . LEU A 1 171 ? -25.751 11.198 4.334 1.00 72.94 171 LEU A N 1
ATOM 1313 C CA . LEU A 1 171 ? -27.022 10.469 4.307 1.00 72.94 171 LEU A CA 1
ATOM 1314 C C . LEU A 1 171 ? -27.381 9.865 5.673 1.00 72.94 171 LEU A C 1
ATOM 1316 O O . LEU A 1 171 ? -28.555 9.792 6.036 1.00 72.94 171 LEU A O 1
ATOM 1320 N N . LEU A 1 172 ? -26.390 9.424 6.455 1.00 70.56 172 LEU A N 1
ATOM 1321 C CA . LEU A 1 172 ? -26.626 8.953 7.822 1.00 70.56 172 LEU A CA 1
ATOM 1322 C C . LEU A 1 172 ? -27.078 10.090 8.744 1.00 70.56 172 LEU A C 1
ATOM 1324 O O . LEU A 1 172 ? -27.993 9.884 9.537 1.00 70.56 172 LEU A O 1
ATOM 1328 N N . VAL A 1 173 ? -26.485 11.282 8.627 1.00 69.25 173 VAL A N 1
ATOM 1329 C CA . VAL A 1 173 ? -26.909 12.466 9.396 1.00 69.25 173 VAL A CA 1
ATOM 1330 C C . VAL A 1 173 ? -28.362 12.818 9.082 1.00 69.25 173 VAL A C 1
ATOM 1332 O O . VAL A 1 173 ? -29.150 12.989 10.009 1.00 69.25 173 VAL A O 1
ATOM 1335 N N . GLU A 1 174 ? -28.743 12.839 7.802 1.00 73.62 174 GLU A N 1
ATOM 1336 C CA . GLU A 1 174 ? -30.127 13.094 7.378 1.00 73.62 174 GLU A CA 1
ATOM 1337 C C . GLU A 1 174 ? -31.119 12.091 7.991 1.00 73.62 174 GLU A C 1
ATOM 1339 O O . GLU A 1 174 ? -32.201 12.477 8.431 1.00 73.62 174 GLU A O 1
ATOM 1344 N N . ARG A 1 175 ? -30.740 10.808 8.085 1.00 71.88 175 ARG A N 1
ATOM 1345 C CA . ARG A 1 175 ? -31.580 9.752 8.682 1.00 71.88 175 ARG A CA 1
ATOM 1346 C C . ARG A 1 175 ? -31.677 9.816 10.203 1.00 71.88 175 ARG A C 1
ATOM 1348 O O . ARG A 1 175 ? -32.682 9.385 10.760 1.00 71.88 175 ARG A O 1
ATOM 1355 N N . LEU A 1 176 ? -30.633 10.292 10.879 1.00 61.97 176 LEU A N 1
ATOM 1356 C CA . LEU A 1 176 ? -30.583 10.372 12.342 1.00 61.97 176 LEU A CA 1
ATOM 1357 C C . LEU A 1 176 ? -31.320 11.604 12.894 1.00 61.97 176 LEU A C 1
ATOM 1359 O O . LEU A 1 176 ? -31.596 11.660 14.093 1.00 61.97 176 LEU A O 1
ATOM 1363 N N . GLY A 1 177 ? -31.651 12.583 12.048 1.00 63.94 177 GLY A N 1
ATOM 1364 C CA . GLY A 1 177 ? -32.263 13.837 12.473 1.00 63.94 177 GLY A CA 1
ATOM 1365 C C . GLY A 1 177 ? -31.236 14.761 13.133 1.00 63.94 177 GLY A C 1
ATOM 1366 O O . GLY A 1 177 ? -30.308 15.238 12.484 1.00 63.94 177 GLY A O 1
ATOM 1367 N N . THR A 1 178 ? -31.391 15.069 14.424 1.00 56.75 178 THR A N 1
ATOM 1368 C CA . THR A 1 178 ? -30.511 16.033 15.108 1.00 56.75 178 THR A CA 1
ATOM 1369 C C . THR A 1 178 ? -29.170 15.407 15.502 1.00 56.75 178 THR A C 1
ATOM 1371 O O . THR A 1 178 ? -29.049 14.766 16.544 1.00 56.75 178 THR A O 1
ATOM 1374 N N . VAL A 1 179 ? -28.129 15.668 14.710 1.00 53.47 179 VAL A N 1
ATOM 1375 C CA . VAL A 1 179 ? -26.730 15.397 15.078 1.00 53.47 179 VAL A CA 1
ATOM 1376 C C . VAL A 1 179 ? -26.104 16.673 15.638 1.00 53.47 179 VAL A C 1
ATOM 1378 O O . VAL A 1 179 ? -25.907 17.654 14.923 1.00 53.47 179 VAL A O 1
ATOM 1381 N N . LEU A 1 180 ? -25.788 16.678 16.935 1.00 55.38 180 LEU A N 1
ATOM 1382 C CA . LEU A 1 180 ? -25.144 17.821 17.577 1.00 55.38 180 LEU A CA 1
ATOM 1383 C C . LEU A 1 180 ? -23.628 17.782 17.342 1.00 55.38 180 LEU A C 1
ATOM 1385 O O . LEU A 1 180 ? -22.918 16.981 17.947 1.00 55.38 180 LEU A O 1
ATOM 1389 N N . VAL A 1 181 ? -23.126 18.683 16.499 1.00 55.78 181 VAL A N 1
ATOM 1390 C CA . VAL A 1 181 ? -21.685 18.894 16.308 1.00 55.78 181 VAL A CA 1
ATOM 1391 C C . VAL A 1 181 ? -21.225 20.003 17.250 1.00 55.78 181 VAL A C 1
ATOM 1393 O O . VAL A 1 181 ? -21.669 21.145 17.161 1.00 55.78 181 VAL A O 1
ATOM 1396 N N . THR A 1 182 ? -20.340 19.668 18.183 1.00 52.62 182 THR A N 1
ATOM 1397 C CA . THR A 1 182 ? -19.779 20.606 19.162 1.00 52.62 182 THR A CA 1
ATOM 1398 C C . THR A 1 182 ? -18.260 20.569 19.075 1.00 52.62 182 THR A C 1
ATOM 1400 O O . THR A 1 182 ? -17.660 19.500 19.141 1.00 52.62 182 THR A O 1
ATOM 1403 N N . THR A 1 183 ? -17.632 21.733 18.921 1.00 52.28 183 THR A N 1
ATOM 1404 C CA . THR A 1 183 ? -16.172 21.876 18.958 1.00 52.28 183 THR A CA 1
ATOM 1405 C C . THR A 1 183 ? -15.691 22.031 20.403 1.00 52.28 183 THR A C 1
ATOM 1407 O O . THR A 1 183 ? -16.474 22.343 21.305 1.00 52.28 183 THR A O 1
ATOM 1410 N N . SER A 1 184 ? -14.390 21.842 20.639 1.00 53.66 184 SER A N 1
ATOM 1411 C CA . SER A 1 184 ? -13.757 22.022 21.958 1.00 53.66 184 SER A CA 1
ATOM 1412 C C . SER A 1 184 ? -13.952 23.422 22.559 1.00 53.66 184 SER A C 1
ATOM 1414 O O . SER A 1 184 ? -13.786 23.591 23.762 1.00 53.66 184 SER A O 1
ATOM 1416 N N . GLN A 1 185 ? -14.342 24.406 21.745 1.00 51.94 185 GLN A N 1
ATOM 1417 C CA . GLN A 1 185 ? -14.541 25.800 22.147 1.00 51.94 185 GLN A CA 1
ATOM 1418 C C . GLN A 1 185 ? -15.853 26.043 22.909 1.00 51.94 185 GLN A C 1
ATOM 1420 O O . GLN A 1 185 ? -15.992 27.066 23.569 1.00 51.94 185 GLN A O 1
ATOM 1425 N N . ASN A 1 186 ? -16.811 25.112 22.860 1.00 59.25 186 ASN A N 1
ATOM 1426 C CA . ASN A 1 186 ? -18.157 25.364 23.381 1.00 59.25 186 ASN A CA 1
ATOM 1427 C C . ASN A 1 186 ? -18.386 24.915 24.836 1.00 59.25 186 ASN A C 1
ATOM 1429 O O . ASN A 1 186 ? -19.501 25.086 25.319 1.00 59.25 186 ASN A O 1
ATOM 1433 N N . HIS A 1 187 ? -17.382 24.341 25.521 1.00 66.00 187 HIS A N 1
ATOM 1434 C CA . HIS A 1 187 ? -17.416 23.900 26.935 1.00 66.00 187 HIS A CA 1
ATOM 1435 C C . HIS A 1 187 ? -18.783 23.368 27.430 1.00 66.00 187 HIS A C 1
ATOM 1437 O O . HIS A 1 187 ? -19.244 23.709 28.519 1.00 66.00 187 HIS A O 1
ATOM 1443 N N . LYS A 1 188 ? -19.457 22.529 26.630 1.00 72.56 188 LYS A N 1
ATOM 1444 C CA . LYS A 1 188 ? -20.762 21.957 26.987 1.00 72.56 188 LYS A CA 1
ATOM 1445 C C . LYS A 1 188 ? -20.593 20.651 27.752 1.00 72.56 188 LYS A C 1
ATOM 1447 O O . LYS A 1 188 ? -19.812 19.788 27.356 1.00 72.56 188 LYS A O 1
ATOM 1452 N N . THR A 1 189 ? -21.389 20.487 28.803 1.00 74.19 189 THR A N 1
ATOM 1453 C CA . THR A 1 189 ? -21.468 19.248 29.581 1.00 74.19 189 THR A CA 1
ATOM 1454 C C . THR A 1 189 ? -22.664 18.423 29.125 1.00 74.19 189 THR A C 1
ATOM 1456 O O . THR A 1 189 ? -23.778 18.936 29.042 1.00 74.19 189 THR A O 1
ATOM 1459 N N . PHE A 1 190 ? -22.440 17.132 28.881 1.00 74.62 190 PHE A N 1
ATOM 1460 C CA . PHE A 1 190 ? -23.483 16.164 28.541 1.00 74.62 190 PHE A CA 1
ATOM 1461 C C . PHE A 1 190 ? -23.487 15.025 29.560 1.00 74.62 190 PHE A C 1
ATOM 1463 O O . PHE A 1 190 ? -22.428 14.554 29.973 1.00 74.62 190 PHE A O 1
ATOM 1470 N N . GLN A 1 191 ? -24.675 14.563 29.946 1.00 72.25 191 GLN A N 1
ATOM 1471 C CA . GLN A 1 191 ? -24.848 13.374 30.780 1.00 72.25 191 GLN A CA 1
ATOM 1472 C C . GLN A 1 191 ? -25.399 12.231 29.928 1.00 72.25 191 GLN A C 1
ATOM 1474 O O . GLN A 1 191 ? -26.333 12.413 29.151 1.00 72.25 191 GLN A O 1
ATOM 1479 N N . CYS A 1 192 ? -24.820 11.041 30.071 1.00 72.25 192 CYS A N 1
ATOM 1480 C CA . CYS A 1 192 ? -25.254 9.840 29.366 1.00 72.25 192 CYS A CA 1
ATOM 1481 C C . CYS A 1 192 ? -25.105 8.611 30.270 1.00 72.25 192 CYS A C 1
ATOM 1483 O O . CYS A 1 192 ? -24.314 8.612 31.212 1.00 72.25 192 CYS A O 1
ATOM 1485 N N . ARG A 1 193 ? -25.863 7.544 29.984 1.00 66.12 193 ARG A N 1
ATOM 1486 C CA . ARG A 1 193 ? -25.721 6.259 30.698 1.00 66.12 193 ARG A CA 1
ATOM 1487 C C . ARG A 1 193 ? -24.498 5.469 30.236 1.00 66.12 193 ARG A C 1
ATOM 1489 O O . ARG A 1 193 ? -23.952 4.679 30.997 1.00 66.12 193 ARG A O 1
ATOM 1496 N N . LYS A 1 194 ? -24.117 5.638 28.969 1.00 57.44 194 LYS A N 1
ATOM 1497 C CA . LYS A 1 194 ? -22.992 4.963 28.322 1.00 57.44 194 LYS A CA 1
ATOM 1498 C C . LYS A 1 194 ? -22.349 5.919 27.326 1.00 57.44 194 LYS A C 1
ATOM 1500 O O . LYS A 1 194 ? -23.057 6.648 26.637 1.00 57.44 194 LYS A O 1
ATOM 1505 N N . LEU A 1 195 ? -21.026 5.858 27.241 1.00 76.19 195 LEU A N 1
ATOM 1506 C CA . LEU A 1 195 ? -20.206 6.604 26.294 1.00 76.19 195 LEU A CA 1
ATOM 1507 C C . LEU A 1 195 ? -19.551 5.616 25.323 1.00 76.19 195 LEU A C 1
ATOM 1509 O O . LEU A 1 195 ? -18.995 4.609 25.759 1.00 76.19 195 LEU A O 1
ATOM 1513 N N . ILE A 1 196 ? -19.597 5.917 24.027 1.00 72.62 196 ILE A N 1
ATOM 1514 C CA . ILE A 1 196 ? -18.883 5.177 22.982 1.00 72.62 196 ILE A CA 1
ATOM 1515 C C . ILE A 1 196 ? -17.856 6.130 22.375 1.00 72.62 196 ILE A C 1
ATOM 1517 O O . ILE A 1 196 ? -18.201 7.243 21.987 1.00 72.62 196 ILE A O 1
ATOM 1521 N N . LEU A 1 197 ? -16.596 5.700 22.308 1.00 73.88 197 LEU A N 1
ATOM 1522 C CA . LEU A 1 197 ? -15.514 6.456 21.682 1.00 73.88 197 LEU A CA 1
ATOM 1523 C C . LEU A 1 197 ? -15.217 5.844 20.315 1.00 73.88 197 LEU A C 1
ATOM 1525 O O . LEU A 1 197 ? -14.755 4.710 20.237 1.00 73.88 197 LEU A O 1
ATOM 1529 N N . THR A 1 198 ? -15.476 6.596 19.250 1.00 77.81 198 THR A N 1
ATOM 1530 C CA . THR A 1 198 ? -15.243 6.185 17.855 1.00 77.81 198 THR A CA 1
ATOM 1531 C C . THR A 1 198 ? -14.123 7.014 17.222 1.00 77.81 198 THR A C 1
ATOM 1533 O O . THR A 1 198 ? -14.247 7.488 16.095 1.00 77.81 198 THR A O 1
ATOM 1536 N N . ILE A 1 199 ? -13.055 7.252 17.985 1.00 77.69 199 ILE A N 1
ATOM 1537 C CA . ILE A 1 199 ? -11.876 8.025 17.573 1.00 77.69 199 ILE A CA 1
ATOM 1538 C C . ILE A 1 199 ? -10.624 7.135 17.622 1.00 77.69 199 ILE A C 1
ATOM 1540 O O . ILE A 1 199 ? -10.612 6.161 18.382 1.00 77.69 199 ILE A O 1
ATOM 1544 N N . PRO A 1 200 ? -9.567 7.447 16.848 1.00 76.44 200 PRO A N 1
ATOM 1545 C CA . PRO A 1 200 ? -8.318 6.694 16.879 1.00 76.44 200 PRO A CA 1
ATOM 1546 C C . PRO A 1 200 ? -7.728 6.577 18.296 1.00 76.44 200 PRO A C 1
ATOM 1548 O O . PRO A 1 200 ? -7.806 7.546 19.057 1.00 76.44 200 PRO A O 1
ATOM 1551 N N . PRO A 1 201 ? -7.072 5.450 18.646 1.00 79.00 201 PRO A N 1
ATOM 1552 C CA . PRO A 1 201 ? -6.439 5.244 19.953 1.00 79.00 201 PRO A CA 1
ATOM 1553 C C . PRO A 1 201 ? -5.570 6.412 20.435 1.00 79.00 201 PRO A C 1
ATOM 1555 O O . PRO A 1 201 ? -5.687 6.838 21.584 1.00 79.00 201 PRO A O 1
ATOM 1558 N N . SER A 1 202 ? -4.768 6.996 19.542 1.00 78.56 202 SER A N 1
ATOM 1559 C CA . SER A 1 202 ? -3.906 8.144 19.849 1.00 78.56 202 SER A CA 1
ATOM 1560 C C . SER A 1 202 ? -4.681 9.404 20.260 1.00 78.56 202 SER A C 1
ATOM 1562 O O . SER A 1 202 ? -4.179 10.197 21.053 1.00 78.56 202 SER A O 1
ATOM 1564 N N . GLN A 1 203 ? -5.918 9.577 19.782 1.00 79.31 203 GLN A N 1
ATOM 1565 C CA . GLN A 1 203 ? -6.792 10.698 20.143 1.00 79.31 203 GLN A CA 1
ATOM 1566 C C . GLN A 1 203 ? -7.546 10.465 21.459 1.00 79.31 203 GLN A C 1
ATOM 1568 O O . GLN A 1 203 ? -8.073 11.413 22.036 1.00 79.31 203 GLN A O 1
ATOM 1573 N N . ILE A 1 204 ? -7.570 9.229 21.970 1.00 84.44 204 ILE A N 1
ATOM 1574 C CA . ILE A 1 204 ? -8.141 8.911 23.287 1.00 84.44 204 ILE A CA 1
ATOM 1575 C C . ILE A 1 204 ? -7.181 9.331 24.406 1.00 84.44 204 ILE A C 1
ATOM 1577 O O . ILE A 1 204 ? -7.628 9.788 25.454 1.00 84.44 204 ILE A O 1
ATOM 1581 N N . ILE A 1 205 ? -5.869 9.202 24.186 1.00 83.62 205 ILE A N 1
ATOM 1582 C CA . ILE A 1 205 ? -4.816 9.508 25.169 1.00 83.62 205 ILE A CA 1
ATOM 1583 C C . ILE A 1 205 ? -4.957 10.902 25.817 1.00 83.62 205 ILE A C 1
ATOM 1585 O O . ILE A 1 205 ? -4.860 10.972 27.043 1.00 83.62 205 ILE A O 1
ATOM 1589 N N . PRO A 1 206 ? -5.192 12.005 25.073 1.00 85.06 206 PRO A N 1
ATOM 1590 C CA . PRO A 1 206 ? -5.333 13.333 25.676 1.00 85.06 206 PRO A CA 1
ATOM 1591 C C . PRO A 1 206 ? -6.653 13.552 26.439 1.00 85.06 206 PRO A C 1
ATOM 1593 O O . PRO A 1 206 ? -6.794 14.575 27.112 1.00 85.06 206 PRO A O 1
ATOM 1596 N N . ILE A 1 207 ? -7.629 12.637 26.361 1.00 86.00 207 ILE A N 1
ATOM 1597 C CA . ILE A 1 207 ? -8.896 12.760 27.095 1.00 86.00 207 ILE A CA 1
ATOM 1598 C C . ILE A 1 207 ? -8.654 12.508 28.586 1.00 86.00 207 ILE A C 1
ATOM 1600 O O . ILE A 1 207 ? -8.115 11.480 28.996 1.00 86.00 207 ILE A O 1
ATOM 1604 N N . GLN A 1 208 ? -9.114 13.432 29.428 1.00 86.81 208 GLN A N 1
ATOM 1605 C CA . GLN A 1 208 ? -9.034 13.284 30.878 1.00 86.81 208 GLN A CA 1
ATOM 1606 C C . GLN A 1 208 ? -10.192 12.425 31.406 1.00 86.81 208 GLN A C 1
ATOM 1608 O O . GLN A 1 208 ? -11.349 12.842 31.381 1.00 86.81 208 GLN A O 1
ATOM 1613 N N . PHE A 1 209 ? -9.877 11.239 31.933 1.00 86.50 209 PHE A N 1
ATOM 1614 C CA . PHE A 1 209 ? -10.852 10.333 32.550 1.00 86.50 209 PHE A CA 1
ATOM 1615 C C . PHE A 1 209 ? -10.862 10.463 34.076 1.00 86.50 209 PHE A C 1
ATOM 1617 O O . PHE A 1 209 ? -9.807 10.481 34.715 1.00 86.50 209 PHE A O 1
ATOM 1624 N N . LYS A 1 210 ? -12.065 10.504 34.662 1.00 86.00 210 LYS A N 1
ATOM 1625 C CA . LYS A 1 210 ? -12.296 10.455 36.112 1.00 86.00 210 LYS A CA 1
ATOM 1626 C C . LYS A 1 210 ? -13.393 9.416 36.420 1.00 86.00 210 LYS A C 1
ATOM 1628 O O . LYS A 1 210 ? -14.540 9.666 36.055 1.00 86.00 210 LYS A O 1
ATOM 1633 N N . PRO A 1 211 ? -13.075 8.277 37.071 1.00 91.50 211 PRO A N 1
ATOM 1634 C CA . PRO A 1 211 ? -11.730 7.826 37.449 1.00 91.50 211 PRO A CA 1
ATOM 1635 C C . PRO A 1 211 ? -10.844 7.560 36.220 1.00 91.50 211 PRO A C 1
ATOM 1637 O O . PRO A 1 211 ? -11.347 7.383 35.110 1.00 91.50 211 PRO A O 1
ATOM 1640 N N . MET A 1 212 ? -9.521 7.553 36.411 1.00 89.00 212 MET A N 1
ATOM 1641 C CA . MET A 1 212 ? -8.584 7.262 35.322 1.00 89.00 212 MET A CA 1
ATOM 1642 C C . MET A 1 212 ? -8.832 5.875 34.725 1.00 89.00 212 MET A C 1
ATOM 1644 O O . MET A 1 212 ? -9.215 4.939 35.427 1.00 89.00 212 MET A O 1
ATOM 1648 N N . LEU A 1 213 ? -8.524 5.724 33.435 1.00 89.38 213 LEU A N 1
ATOM 1649 C CA . LEU A 1 213 ? -8.490 4.406 32.812 1.00 89.38 213 LEU A CA 1
ATOM 1650 C C . LEU A 1 213 ? -7.445 3.498 33.499 1.00 89.38 213 LEU A C 1
ATOM 1652 O O . LEU A 1 213 ? -6.365 3.983 33.869 1.00 89.38 213 LEU A O 1
ATOM 1656 N N . PRO A 1 214 ? -7.719 2.182 33.613 1.00 94.31 214 PRO A N 1
ATOM 1657 C CA . PRO A 1 214 ? -6.756 1.209 34.125 1.00 94.31 214 PRO A CA 1
ATOM 1658 C C . PRO A 1 214 ? -5.400 1.290 33.414 1.00 94.31 214 PRO A C 1
ATOM 1660 O O . PRO A 1 214 ? -5.335 1.591 32.220 1.00 94.31 214 PRO A O 1
ATOM 1663 N N . GLY A 1 215 ? -4.316 0.994 34.142 1.00 92.06 215 GLY A N 1
ATOM 1664 C CA . GLY A 1 215 ? -2.938 1.103 33.639 1.00 92.06 215 GLY A CA 1
ATOM 1665 C C . GLY A 1 215 ? -2.713 0.366 32.318 1.00 92.06 215 GLY A C 1
ATOM 1666 O O . GLY A 1 215 ? -2.282 0.990 31.354 1.00 92.06 215 GLY A O 1
ATOM 1667 N N . TYR A 1 216 ? -3.115 -0.908 32.239 1.00 91.50 216 TYR A N 1
ATOM 1668 C CA . TYR A 1 216 ? -2.957 -1.723 31.026 1.00 91.50 216 TYR A CA 1
ATOM 1669 C C . TYR A 1 216 ? -3.600 -1.074 29.789 1.00 91.50 216 TYR A C 1
ATOM 1671 O O . TYR A 1 216 ? -3.028 -1.093 28.706 1.00 91.50 216 TYR A O 1
ATOM 1679 N N . LYS A 1 217 ? -4.771 -0.439 29.951 1.00 88.94 217 LYS A N 1
ATOM 1680 C CA . LYS A 1 217 ? -5.500 0.188 28.845 1.00 88.94 217 LYS A CA 1
ATOM 1681 C C . LYS A 1 217 ? -4.806 1.461 28.376 1.00 88.94 217 LYS A C 1
ATOM 1683 O O . LYS A 1 217 ? -4.752 1.719 27.181 1.00 88.94 217 LYS A O 1
ATOM 1688 N N . ARG A 1 218 ? -4.255 2.245 29.307 1.00 88.75 218 ARG A N 1
ATOM 1689 C CA . ARG A 1 218 ? -3.468 3.440 28.973 1.00 88.75 218 ARG A CA 1
ATOM 1690 C C . ARG A 1 218 ? -2.176 3.076 28.250 1.00 88.75 218 ARG A C 1
ATOM 1692 O O . ARG A 1 218 ? -1.845 3.744 27.279 1.00 88.75 218 ARG A O 1
ATOM 1699 N N . GLU A 1 219 ? -1.481 2.028 28.691 1.00 87.75 219 GLU A N 1
ATOM 1700 C CA . GLU A 1 219 ? -0.257 1.573 28.025 1.00 87.75 219 GLU A CA 1
ATOM 1701 C C . GLU A 1 219 ? -0.544 0.993 26.641 1.00 87.75 219 GLU A C 1
ATOM 1703 O O . GLU A 1 219 ? 0.108 1.389 25.680 1.00 87.75 219 GLU A O 1
ATOM 1708 N N . MET A 1 220 ? -1.577 0.160 26.491 1.00 86.75 220 MET A N 1
ATOM 1709 C CA . MET A 1 220 ? -1.995 -0.371 25.187 1.00 86.75 220 MET A CA 1
ATOM 1710 C C . MET A 1 220 ? -2.240 0.746 24.159 1.00 86.75 220 MET A C 1
ATOM 1712 O O . MET A 1 220 ? -1.724 0.682 23.048 1.00 86.75 220 MET A O 1
ATOM 1716 N N . LEU A 1 221 ? -2.974 1.804 24.533 1.00 83.31 221 LEU A N 1
ATOM 1717 C CA . LEU A 1 221 ? -3.285 2.918 23.624 1.00 83.31 221 LEU A CA 1
ATOM 1718 C C . LEU A 1 221 ? -2.032 3.650 23.109 1.00 83.31 221 LEU A C 1
ATOM 1720 O O . LEU A 1 221 ? -2.063 4.179 22.000 1.00 83.31 221 LEU A O 1
ATOM 1724 N N . LYS A 1 222 ? -0.935 3.676 23.880 1.00 82.75 222 LYS A N 1
ATOM 1725 C CA . LYS A 1 222 ? 0.337 4.302 23.471 1.00 82.75 222 LYS A CA 1
ATOM 1726 C C . LYS A 1 222 ? 1.112 3.472 22.445 1.00 82.75 222 LYS A C 1
ATOM 1728 O O . LYS A 1 222 ? 1.875 4.043 21.675 1.00 82.75 222 LYS A O 1
ATOM 1733 N N . HIS A 1 223 ? 0.909 2.156 22.419 1.00 83.25 223 HIS A N 1
ATOM 1734 C CA . HIS A 1 223 ? 1.634 1.221 21.550 1.00 83.25 223 HIS A CA 1
ATOM 1735 C C . HIS A 1 223 ? 0.903 0.949 20.222 1.00 83.25 223 HIS A C 1
ATOM 1737 O O . HIS A 1 223 ? 1.181 -0.035 19.547 1.00 83.25 223 HIS A O 1
ATOM 1743 N N . MET A 1 224 ? -0.022 1.832 19.826 1.00 78.38 224 MET A N 1
ATOM 1744 C CA . MET A 1 224 ? -0.728 1.780 18.541 1.00 78.38 224 MET A CA 1
ATOM 1745 C C . MET A 1 224 ? -0.391 3.021 17.694 1.00 78.38 224 MET A C 1
ATOM 1747 O O . MET A 1 224 ? -1.219 3.934 17.588 1.00 78.38 224 MET A O 1
ATOM 1751 N N . PRO A 1 225 ? 0.834 3.111 17.137 1.00 75.06 225 PRO A N 1
ATOM 1752 C CA . PRO A 1 225 ? 1.243 4.254 16.328 1.00 75.06 225 PRO A CA 1
ATOM 1753 C C . PRO A 1 225 ? 0.427 4.347 15.031 1.00 75.06 225 PRO A C 1
ATOM 1755 O O . PRO A 1 225 ? -0.062 3.349 14.505 1.00 75.06 225 PRO A O 1
ATOM 1758 N N . ILE A 1 226 ? 0.290 5.567 14.509 1.00 77.75 226 ILE A N 1
ATOM 1759 C CA . ILE A 1 226 ? -0.366 5.830 13.222 1.00 77.75 226 ILE A CA 1
ATOM 1760 C C . ILE A 1 226 ? 0.713 5.927 12.143 1.00 77.75 226 ILE A C 1
ATOM 1762 O O . ILE A 1 226 ? 1.740 6.571 12.360 1.00 77.75 226 ILE A O 1
ATOM 1766 N N . GLY A 1 227 ? 0.461 5.330 10.978 1.00 81.94 227 GLY A N 1
ATOM 1767 C CA . GLY A 1 227 ? 1.311 5.506 9.805 1.00 81.94 227 GLY A CA 1
ATOM 1768 C C . GLY A 1 227 ? 1.330 6.939 9.269 1.00 81.94 227 GLY A C 1
ATOM 1769 O O . GLY A 1 227 ? 0.399 7.724 9.453 1.00 81.94 227 GLY A O 1
ATOM 1770 N N . CYS A 1 228 ? 2.406 7.283 8.573 1.00 85.38 228 CYS A N 1
ATOM 1771 C CA . CYS A 1 228 ? 2.568 8.553 7.886 1.00 85.38 228 CYS A CA 1
ATOM 1772 C C . CYS A 1 228 ? 2.195 8.376 6.411 1.00 85.38 228 CYS A C 1
ATOM 1774 O O . CYS A 1 228 ? 2.787 7.556 5.707 1.00 85.38 228 CYS A O 1
ATOM 1776 N N . CYS A 1 229 ? 1.205 9.133 5.938 1.00 84.31 229 CYS A N 1
ATOM 1777 C CA . CYS A 1 229 ? 0.771 9.068 4.549 1.00 84.31 229 CYS A CA 1
ATOM 1778 C C . CYS A 1 229 ? 0.302 10.436 4.042 1.00 84.31 229 CYS A C 1
ATOM 1780 O O . CYS A 1 229 ? -0.402 11.160 4.747 1.00 84.31 229 CYS A O 1
ATOM 1782 N N . ILE A 1 230 ? 0.666 10.771 2.805 1.00 85.31 230 ILE A N 1
ATOM 1783 C CA . ILE A 1 230 ? 0.129 11.906 2.052 1.00 85.31 230 ILE A CA 1
ATOM 1784 C C . ILE A 1 230 ? -0.604 11.342 0.841 1.00 85.31 230 ILE A C 1
ATOM 1786 O O . ILE A 1 230 ? -0.041 10.574 0.065 1.00 85.31 230 ILE A O 1
ATOM 1790 N N . LYS A 1 231 ? -1.852 11.761 0.650 1.00 83.25 231 LYS A N 1
ATOM 1791 C CA . LYS A 1 231 ? -2.617 11.483 -0.564 1.00 83.25 231 LYS A CA 1
ATOM 1792 C C . LYS A 1 231 ? -2.544 12.688 -1.492 1.00 83.25 231 LYS A C 1
ATOM 1794 O O . LYS A 1 231 ? -2.784 13.810 -1.049 1.00 83.25 231 LYS A O 1
ATOM 1799 N N . PHE A 1 232 ? -2.277 12.460 -2.771 1.00 83.12 232 PHE A N 1
ATOM 1800 C CA . PHE A 1 232 ? -2.304 13.501 -3.794 1.00 83.12 232 PHE A CA 1
ATOM 1801 C C . PHE A 1 232 ? -3.136 13.062 -5.000 1.00 83.12 232 PHE A C 1
ATOM 1803 O O . PHE A 1 232 ? -3.415 11.878 -5.201 1.00 83.12 232 PHE A O 1
ATOM 1810 N N . ILE A 1 233 ? -3.573 14.045 -5.781 1.00 84.56 233 ILE A N 1
ATOM 1811 C CA . ILE A 1 233 ? -4.320 13.839 -7.019 1.00 84.56 233 ILE A CA 1
ATOM 1812 C C . ILE A 1 233 ? -3.714 14.772 -8.061 1.00 84.56 233 ILE A C 1
ATOM 1814 O O . ILE A 1 233 ? -3.666 15.983 -7.847 1.00 84.56 233 ILE A O 1
ATOM 1818 N N . SER A 1 234 ? -3.276 14.202 -9.176 1.00 85.81 234 SER A N 1
ATOM 1819 C CA . SER A 1 234 ? -2.781 14.937 -10.337 1.00 85.81 234 SER A CA 1
ATOM 1820 C C . SER A 1 234 ? -3.839 14.888 -11.428 1.00 85.81 234 SER A C 1
ATOM 1822 O O . SER A 1 234 ? -4.211 13.805 -11.870 1.00 85.81 234 SER A O 1
ATOM 1824 N N . ILE A 1 235 ? -4.355 16.050 -11.819 1.00 85.19 235 ILE A N 1
ATOM 1825 C CA . ILE A 1 235 ? -5.412 16.188 -12.828 1.00 85.19 235 ILE A CA 1
ATOM 1826 C C . ILE A 1 235 ? -4.771 16.566 -14.162 1.00 85.19 235 ILE A C 1
ATOM 1828 O O . ILE A 1 235 ? -3.850 17.382 -14.189 1.00 85.19 235 ILE A O 1
ATOM 1832 N N . PHE A 1 236 ? -5.273 15.983 -15.247 1.00 86.19 236 PHE A N 1
ATOM 1833 C CA . PHE A 1 236 ? -4.757 16.181 -16.598 1.00 86.19 236 PHE A CA 1
ATOM 1834 C C . PHE A 1 236 ? -5.890 16.473 -17.580 1.00 86.19 236 PHE A C 1
ATOM 1836 O O . PHE A 1 236 ? -7.034 16.076 -17.359 1.00 86.19 236 PHE A O 1
ATOM 1843 N N . ASP A 1 237 ? -5.550 17.105 -18.703 1.00 84.38 237 ASP A N 1
ATOM 1844 C CA . ASP A 1 237 ? -6.501 17.344 -19.795 1.00 84.38 237 ASP A CA 1
ATOM 1845 C C . ASP A 1 237 ? -6.909 16.037 -20.494 1.00 84.38 237 ASP A C 1
ATOM 1847 O O . ASP A 1 237 ? -8.033 15.906 -20.978 1.00 84.38 237 ASP A O 1
ATOM 1851 N N . LYS A 1 238 ? -5.999 15.052 -20.533 1.00 88.06 238 LYS A N 1
ATOM 1852 C CA . LYS A 1 238 ? -6.201 13.733 -21.146 1.00 88.06 238 LYS A CA 1
ATOM 1853 C C . LYS A 1 238 ? -5.650 12.620 -20.265 1.00 88.06 238 LYS A C 1
ATOM 1855 O O . LYS A 1 238 ? -4.667 12.810 -19.551 1.00 88.06 238 LYS A O 1
ATOM 1860 N N . ALA A 1 239 ? -6.252 11.437 -20.366 1.00 90.69 239 ALA A N 1
ATOM 1861 C CA . ALA A 1 239 ? -5.748 10.215 -19.743 1.00 90.69 239 ALA A CA 1
ATOM 1862 C C . ALA A 1 239 ? -4.648 9.587 -20.618 1.00 90.69 239 ALA A C 1
ATOM 1864 O O . ALA A 1 239 ? -4.824 8.485 -21.129 1.00 90.69 239 ALA A O 1
ATOM 1865 N N . PHE A 1 240 ? -3.542 10.310 -20.825 1.00 88.19 240 PHE A N 1
ATOM 1866 C CA . PHE A 1 240 ? -2.474 9.933 -21.764 1.00 88.19 240 PHE A CA 1
ATOM 1867 C C . PHE A 1 240 ? -1.893 8.535 -21.487 1.00 88.19 240 PHE A C 1
ATOM 1869 O O . PHE A 1 240 ? -1.629 7.791 -22.419 1.00 88.19 240 PHE A O 1
ATOM 1876 N N . TRP A 1 241 ? -1.824 8.112 -20.219 1.00 90.44 241 TRP A N 1
ATOM 1877 C CA . TRP A 1 241 ? -1.408 6.752 -19.857 1.00 90.44 241 TRP A CA 1
ATOM 1878 C C . TRP A 1 241 ? -2.276 5.672 -20.516 1.00 90.44 241 TRP A C 1
ATOM 1880 O O . TRP A 1 241 ? -1.754 4.646 -20.933 1.00 90.44 241 TRP A O 1
ATOM 1890 N N . ARG A 1 242 ? -3.587 5.901 -20.668 1.00 89.88 242 ARG A N 1
ATOM 1891 C CA . ARG A 1 242 ? -4.478 4.957 -21.361 1.00 89.88 242 ARG A CA 1
ATOM 1892 C C . ARG A 1 242 ? -4.265 4.966 -22.868 1.00 89.88 242 ARG A C 1
ATOM 1894 O O . ARG A 1 242 ? -4.424 3.923 -23.494 1.00 89.88 242 ARG A O 1
ATOM 1901 N N . GLU A 1 243 ? -3.942 6.125 -23.443 1.00 89.00 243 GLU A N 1
ATOM 1902 C CA . GLU A 1 243 ? -3.606 6.247 -24.870 1.00 89.00 243 GLU A CA 1
ATOM 1903 C C . GLU A 1 243 ? -2.356 5.411 -25.199 1.00 89.00 243 GLU A C 1
ATOM 1905 O O . GLU A 1 243 ? -2.311 4.770 -26.246 1.00 89.00 243 GLU A O 1
ATOM 1910 N N . ASP A 1 244 ? -1.429 5.305 -24.243 1.00 84.19 244 ASP A N 1
ATOM 1911 C CA . ASP A 1 244 ? -0.230 4.462 -24.313 1.00 84.19 244 ASP A CA 1
ATOM 1912 C C . ASP A 1 244 ? -0.469 2.993 -23.889 1.00 84.19 244 ASP A C 1
ATOM 1914 O O . ASP A 1 244 ? 0.471 2.208 -23.769 1.00 84.19 244 ASP A O 1
ATOM 1918 N N . GLY A 1 245 ? -1.723 2.589 -23.645 1.00 88.06 245 GLY A N 1
ATOM 1919 C CA . GLY A 1 245 ? -2.081 1.220 -23.249 1.00 88.06 245 GLY A CA 1
ATOM 1920 C C . GLY A 1 245 ? -1.753 0.853 -21.795 1.00 88.06 245 GLY A C 1
ATOM 1921 O O . GLY A 1 245 ? -1.781 -0.326 -21.441 1.00 88.06 245 GLY A O 1
ATOM 1922 N N . LEU A 1 246 ? -1.456 1.834 -20.940 1.00 86.88 246 LEU A N 1
ATOM 1923 C CA . LEU A 1 246 ? -1.130 1.642 -19.527 1.00 86.88 246 LEU A CA 1
ATOM 1924 C C . LEU A 1 246 ? -2.371 1.814 -18.637 1.00 86.88 246 LEU A C 1
ATOM 1926 O O . LEU A 1 246 ? -3.246 2.646 -18.891 1.00 86.88 246 LEU A O 1
ATOM 1930 N N . SER A 1 247 ? -2.422 1.071 -17.527 1.00 87.19 247 SER A N 1
ATOM 1931 C CA . SER A 1 247 ? -3.516 1.165 -16.546 1.00 87.19 247 SER A CA 1
ATOM 1932 C C . SER A 1 247 ? -3.489 2.457 -15.723 1.00 87.19 247 SER A C 1
ATOM 1934 O O . SER A 1 247 ? -4.506 2.834 -15.151 1.00 87.19 247 SER A O 1
ATOM 1936 N N . GLY A 1 248 ? -2.337 3.133 -15.645 1.00 88.44 248 GLY A N 1
ATOM 1937 C CA . GLY A 1 248 ? -2.096 4.237 -14.709 1.00 88.44 248 GLY A CA 1
ATOM 1938 C C . GLY A 1 248 ? -1.663 3.779 -13.310 1.00 88.44 248 GLY A C 1
ATOM 1939 O O . GLY A 1 248 ? -1.477 4.621 -12.431 1.00 88.44 248 GLY A O 1
ATOM 1940 N N . GLU A 1 249 ? -1.494 2.470 -13.097 1.00 88.06 249 GLU A N 1
ATOM 1941 C CA . GLU A 1 249 ? -0.999 1.908 -11.841 1.00 88.06 249 GLU A CA 1
ATOM 1942 C C . GLU A 1 249 ? 0.534 1.903 -11.778 1.00 88.06 249 GLU A C 1
ATOM 1944 O O . GLU A 1 249 ? 1.205 1.472 -12.715 1.00 88.06 249 GLU A O 1
ATOM 1949 N N . VAL A 1 250 ? 1.097 2.375 -10.663 1.00 87.12 250 VAL A N 1
ATOM 1950 C CA . VAL A 1 250 ? 2.540 2.336 -10.389 1.00 87.12 250 VAL A CA 1
ATOM 1951 C C . VAL A 1 250 ? 2.776 1.983 -8.928 1.00 87.12 250 VAL A C 1
ATOM 1953 O O . VAL A 1 250 ? 2.203 2.600 -8.032 1.00 87.12 250 VAL A O 1
ATOM 1956 N N . ILE A 1 251 ? 3.696 1.051 -8.683 1.00 84.81 251 ILE A N 1
ATOM 1957 C CA . ILE A 1 251 ? 4.242 0.751 -7.356 1.00 84.81 251 ILE A CA 1
ATOM 1958 C C . ILE A 1 251 ? 5.693 1.226 -7.329 1.00 84.81 251 ILE A C 1
ATOM 1960 O O . ILE A 1 251 ? 6.465 0.948 -8.245 1.00 84.81 251 ILE A O 1
ATOM 1964 N N . SER A 1 252 ? 6.072 1.950 -6.279 1.00 86.44 252 SER A N 1
ATOM 1965 C CA . SER A 1 252 ? 7.433 2.448 -6.102 1.00 86.44 252 SER A CA 1
ATOM 1966 C C . SER A 1 252 ? 7.836 2.387 -4.634 1.00 86.44 252 SER A C 1
ATOM 1968 O O . SER A 1 252 ? 7.052 2.648 -3.730 1.00 86.44 252 SER A O 1
ATOM 1970 N N . ASP A 1 253 ? 9.090 2.062 -4.370 1.00 84.31 253 ASP A N 1
ATOM 1971 C CA . ASP A 1 253 ? 9.679 2.114 -3.034 1.00 84.31 253 ASP A CA 1
ATOM 1972 C C . ASP A 1 253 ? 10.272 3.499 -2.723 1.00 84.31 253 ASP A C 1
ATOM 1974 O O . ASP A 1 253 ? 11.025 3.655 -1.764 1.00 84.31 253 ASP A O 1
ATOM 1978 N N . GLY A 1 254 ? 9.984 4.511 -3.546 1.00 85.75 254 GLY A N 1
ATOM 1979 C CA . GLY A 1 254 ? 10.574 5.838 -3.419 1.00 85.75 254 GLY A CA 1
ATOM 1980 C C . GLY A 1 254 ? 12.078 5.878 -3.711 1.00 85.75 254 GLY A C 1
ATOM 1981 O O . GLY A 1 254 ? 12.726 6.851 -3.344 1.00 85.75 254 GLY A O 1
ATOM 1982 N N . SER A 1 255 ? 12.664 4.863 -4.352 1.00 83.88 255 SER A N 1
ATOM 1983 C CA . SER A 1 255 ? 14.088 4.877 -4.731 1.00 83.88 255 SER A CA 1
ATOM 1984 C C . SER A 1 255 ? 14.439 5.987 -5.726 1.00 83.88 255 SER A C 1
ATOM 1986 O O . SER A 1 255 ? 15.544 6.528 -5.683 1.00 83.88 255 SER A O 1
ATOM 1988 N N . PHE A 1 256 ? 13.503 6.381 -6.594 1.00 82.31 256 PHE A N 1
ATOM 1989 C CA . PHE A 1 256 ? 13.683 7.542 -7.461 1.00 82.31 256 PHE A CA 1
ATOM 1990 C C . PHE A 1 256 ? 13.455 8.832 -6.668 1.00 82.31 256 PHE A C 1
ATOM 1992 O O . PHE A 1 256 ? 12.312 9.216 -6.427 1.00 82.31 256 PHE A O 1
ATOM 1999 N N . ALA A 1 257 ? 14.543 9.488 -6.265 1.00 78.06 257 ALA A N 1
ATOM 2000 C CA . ALA A 1 257 ? 14.521 10.742 -5.523 1.00 78.06 257 ALA A CA 1
ATOM 2001 C C . ALA A 1 257 ? 14.746 11.952 -6.457 1.00 78.06 257 ALA A C 1
ATOM 2003 O O . ALA A 1 257 ? 15.861 12.139 -6.949 1.00 78.06 257 ALA A O 1
ATOM 2004 N N . PRO A 1 258 ? 13.716 12.789 -6.689 1.00 67.94 258 PRO A N 1
ATOM 2005 C CA . PRO A 1 258 ? 13.854 14.098 -7.324 1.00 67.94 258 PRO A CA 1
ATOM 2006 C C . PRO A 1 258 ? 14.884 14.971 -6.598 1.00 67.94 258 PRO A C 1
ATOM 2008 O O . PRO A 1 258 ? 15.085 14.830 -5.387 1.00 67.94 258 PRO A O 1
ATOM 2011 N N . HIS A 1 259 ? 15.517 15.891 -7.328 1.00 60.66 259 HIS A N 1
ATOM 2012 C CA . HIS A 1 259 ? 16.614 16.729 -6.827 1.00 60.66 259 HIS A CA 1
ATOM 2013 C C . HIS A 1 259 ? 16.320 17.321 -5.429 1.00 60.66 259 HIS A C 1
ATOM 2015 O O . HIS A 1 259 ? 15.272 17.929 -5.224 1.00 60.66 259 HIS A O 1
ATOM 2021 N N . ALA A 1 260 ? 17.291 17.191 -4.511 1.00 60.19 260 ALA A N 1
ATOM 2022 C CA . ALA A 1 260 ? 17.318 17.716 -3.132 1.00 60.19 260 ALA A CA 1
ATOM 2023 C C . ALA A 1 260 ? 16.651 16.890 -2.009 1.00 60.19 260 ALA A C 1
ATOM 2025 O O . ALA A 1 260 ? 16.748 17.290 -0.848 1.00 60.19 260 ALA A O 1
ATOM 2026 N N . HIS A 1 261 ? 16.075 15.714 -2.286 1.00 74.19 261 HIS A N 1
ATOM 2027 C CA . HIS A 1 261 ? 15.586 14.809 -1.233 1.00 74.19 261 HIS A CA 1
ATOM 2028 C C . HIS A 1 261 ? 16.337 13.471 -1.213 1.00 74.19 261 HIS A C 1
ATOM 2030 O O . HIS A 1 261 ? 16.846 13.006 -2.225 1.00 74.19 261 HIS A O 1
ATOM 2036 N N . SER A 1 262 ? 16.409 12.835 -0.040 1.00 82.25 262 SER A N 1
ATOM 2037 C CA . SER A 1 262 ? 17.056 11.524 0.143 1.00 82.25 262 SER A CA 1
ATOM 2038 C C . SER A 1 262 ? 16.177 10.337 -0.269 1.00 82.25 262 SER A C 1
ATOM 2040 O O . SER A 1 262 ? 16.644 9.200 -0.256 1.00 82.25 262 SER A O 1
ATOM 2042 N N . ILE A 1 263 ? 14.905 10.588 -0.594 1.00 88.88 263 ILE A N 1
ATOM 2043 C CA . ILE A 1 263 ? 13.916 9.588 -0.999 1.00 88.88 263 ILE A CA 1
ATOM 2044 C C . ILE A 1 263 ? 12.839 10.242 -1.873 1.00 88.88 263 ILE A C 1
ATOM 2046 O O . ILE A 1 263 ? 12.506 11.412 -1.684 1.00 88.88 263 ILE A O 1
ATOM 2050 N N . GLY A 1 264 ? 12.287 9.490 -2.816 1.00 90.31 264 GLY A N 1
ATOM 2051 C CA . GLY A 1 264 ? 11.206 9.890 -3.709 1.00 90.31 264 GLY A CA 1
ATOM 2052 C C . GLY A 1 264 ? 9.842 10.044 -3.033 1.00 90.31 264 GLY A C 1
ATOM 2053 O O . GLY A 1 264 ? 9.574 9.395 -2.021 1.00 90.31 264 GLY A O 1
ATOM 2054 N N . PRO A 1 265 ? 8.947 10.876 -3.595 1.00 91.31 265 PRO A N 1
ATOM 2055 C CA . PRO A 1 265 ? 7.612 11.107 -3.056 1.00 91.31 265 PRO A CA 1
ATOM 2056 C C . PRO A 1 265 ? 6.595 10.031 -3.456 1.00 91.31 265 PRO A C 1
ATOM 2058 O O . PRO A 1 265 ? 5.518 9.996 -2.887 1.00 91.31 265 PRO A O 1
ATOM 2061 N N . MET A 1 266 ? 6.853 9.166 -4.435 1.00 88.88 266 MET A N 1
ATOM 2062 C CA . MET A 1 266 ? 5.820 8.245 -4.926 1.00 88.88 266 MET A CA 1
ATOM 2063 C C . MET A 1 266 ? 5.977 6.859 -4.301 1.00 88.88 266 MET A C 1
ATOM 2065 O O . MET A 1 266 ? 7.052 6.275 -4.400 1.00 88.88 266 MET A O 1
ATOM 2069 N N . THR A 1 267 ? 4.907 6.334 -3.693 1.00 88.06 267 THR A N 1
ATOM 2070 C CA . THR A 1 267 ? 4.864 4.934 -3.218 1.00 88.06 267 THR A CA 1
ATOM 2071 C C . THR A 1 267 ? 3.843 4.071 -3.949 1.00 88.06 267 THR A C 1
ATOM 2073 O O . THR A 1 267 ? 4.120 2.921 -4.282 1.00 88.06 267 THR A O 1
ATOM 2076 N N . TYR A 1 268 ? 2.689 4.650 -4.271 1.00 88.31 268 TYR A N 1
ATOM 2077 C CA . TYR A 1 268 ? 1.649 3.984 -5.040 1.00 88.31 268 TYR A CA 1
ATOM 2078 C C . TYR A 1 268 ? 0.868 5.010 -5.852 1.00 88.31 268 TYR A C 1
ATOM 2080 O O . TYR A 1 268 ? 0.655 6.134 -5.391 1.00 88.31 268 TYR A O 1
ATOM 2088 N N . LEU A 1 269 ? 0.451 4.630 -7.049 1.00 89.81 269 LEU A N 1
ATOM 2089 C CA . LEU A 1 269 ? -0.317 5.448 -7.973 1.00 89.81 269 LEU A CA 1
ATOM 2090 C C . LEU A 1 269 ? -1.336 4.560 -8.668 1.00 89.81 269 LEU A C 1
ATOM 2092 O O . LEU A 1 269 ? -1.008 3.432 -9.012 1.00 89.81 269 LEU A O 1
ATOM 2096 N N . ILE A 1 270 ? -2.535 5.080 -8.889 1.00 87.56 270 ILE A N 1
ATOM 2097 C CA . ILE A 1 270 ? -3.592 4.422 -9.654 1.00 87.56 270 ILE A CA 1
ATOM 2098 C C . ILE A 1 270 ? -4.339 5.436 -10.506 1.00 87.56 270 ILE A C 1
ATOM 2100 O O . ILE A 1 270 ? -4.320 6.647 -10.245 1.00 87.56 270 ILE A O 1
ATOM 2104 N N . ASP A 1 271 ? -5.093 4.927 -11.474 1.00 89.44 271 ASP A N 1
ATOM 2105 C CA . ASP A 1 271 ? -6.061 5.729 -12.199 1.00 89.44 271 ASP A CA 1
ATOM 2106 C C . ASP A 1 271 ? -7.144 6.275 -11.255 1.00 89.44 271 ASP A C 1
ATOM 2108 O O . ASP A 1 271 ? -7.988 5.578 -10.685 1.00 89.44 271 ASP A O 1
ATOM 2112 N N . GLY A 1 272 ? -7.092 7.586 -11.066 1.00 82.94 272 GLY A N 1
ATOM 2113 C CA . GLY A 1 272 ? -7.956 8.353 -10.195 1.00 82.94 272 GLY A CA 1
ATOM 2114 C C . GLY A 1 272 ? -9.140 8.987 -10.909 1.00 82.94 272 GLY A C 1
ATOM 2115 O O . GLY A 1 272 ? -9.861 9.728 -10.231 1.00 82.94 272 GLY A O 1
ATOM 2116 N N . THR A 1 273 ? -9.354 8.711 -12.205 1.00 83.56 273 THR A N 1
ATOM 2117 C CA . THR A 1 273 ? -10.348 9.389 -13.053 1.00 83.56 273 THR A CA 1
ATOM 2118 C C . THR A 1 273 ? -11.674 9.559 -12.320 1.00 83.56 273 THR A C 1
ATOM 2120 O O . THR A 1 273 ? -12.181 8.647 -11.648 1.00 83.56 273 THR A O 1
ATOM 2123 N N . SER A 1 274 ? -12.198 10.783 -12.367 1.00 77.75 274 SER A N 1
ATOM 2124 C CA . SER A 1 274 ? -13.413 11.132 -11.640 1.00 77.75 274 SER A CA 1
ATOM 2125 C C . SER A 1 274 ? -14.621 10.408 -12.236 1.00 77.75 274 SER A C 1
ATOM 2127 O O . SER A 1 274 ? -14.620 9.997 -13.396 1.00 77.75 274 SER A O 1
ATOM 2129 N N . SER A 1 275 ? -15.713 10.311 -11.476 1.00 73.31 275 SER A N 1
ATOM 2130 C CA . SER A 1 275 ? -16.970 9.766 -12.005 1.00 73.31 275 SER A CA 1
ATOM 2131 C C . SER A 1 275 ? -17.575 10.591 -13.147 1.00 73.31 275 SER A C 1
ATOM 2133 O O . SER A 1 275 ? -18.502 10.120 -13.798 1.00 73.31 275 SER A O 1
ATOM 2135 N N . ASN A 1 276 ? -17.079 11.813 -13.363 1.00 74.06 276 ASN A N 1
ATOM 2136 C CA . ASN A 1 276 ? -17.487 12.697 -14.453 1.00 74.06 276 ASN A CA 1
ATOM 2137 C C . ASN A 1 276 ? -16.526 12.603 -15.653 1.00 74.06 276 ASN A C 1
ATOM 2139 O O . ASN A 1 276 ? -16.629 13.401 -16.577 1.00 74.06 276 ASN A O 1
ATOM 2143 N N . GLY A 1 277 ? -15.579 11.660 -15.630 1.00 80.00 277 GLY A N 1
ATOM 2144 C CA . GLY A 1 277 ? -14.623 11.436 -16.711 1.00 80.00 277 GLY A CA 1
ATOM 2145 C C . GLY A 1 277 ? -13.391 12.339 -16.675 1.00 80.00 277 GLY A C 1
ATOM 2146 O O . GLY A 1 277 ? -12.604 12.285 -17.609 1.00 80.00 277 GLY A O 1
ATOM 2147 N N . THR A 1 278 ? -13.190 13.142 -15.622 1.00 83.81 278 THR A N 1
ATOM 2148 C CA . THR A 1 278 ? -11.995 13.995 -15.485 1.00 83.81 278 THR A CA 1
ATOM 2149 C C . THR A 1 278 ? -10.749 13.122 -15.316 1.00 83.81 278 THR A C 1
ATOM 2151 O O . THR A 1 278 ? -10.666 12.443 -14.283 1.00 83.81 278 THR A O 1
ATOM 2154 N N . PRO A 1 279 ? -9.792 13.132 -16.264 1.00 88.75 279 PRO A N 1
ATOM 2155 C CA . PRO A 1 279 ? -8.572 12.344 -16.156 1.00 88.75 279 PRO A CA 1
ATOM 2156 C C . PRO A 1 279 ? -7.755 12.762 -14.941 1.00 88.75 279 PRO A C 1
ATOM 2158 O O . PRO A 1 279 ? -7.423 13.935 -14.760 1.00 88.75 279 PRO A O 1
ATOM 2161 N N . ALA A 1 280 ? -7.438 11.796 -14.088 1.00 86.25 280 ALA A N 1
ATOM 2162 C CA . ALA A 1 280 ? -6.621 12.044 -12.916 1.00 86.25 280 ALA A CA 1
ATOM 2163 C C . ALA A 1 280 ? -5.834 10.796 -12.529 1.00 86.25 280 ALA A C 1
ATOM 2165 O O . ALA A 1 280 ? -6.334 9.685 -12.671 1.00 86.25 280 ALA A O 1
ATOM 2166 N N . LEU A 1 281 ? -4.646 10.995 -11.968 1.00 89.44 281 LEU A N 1
ATOM 2167 C CA . LEU A 1 281 ? -3.886 9.970 -11.261 1.00 89.44 281 LEU A CA 1
ATOM 2168 C C . LEU A 1 281 ? -3.986 10.253 -9.763 1.00 89.44 281 LEU A C 1
ATOM 2170 O O . LEU A 1 281 ? -3.761 11.380 -9.315 1.00 89.44 281 LEU A O 1
ATOM 2174 N N . LEU A 1 282 ? -4.372 9.243 -8.989 1.00 87.19 282 LEU A N 1
ATOM 2175 C CA . LEU A 1 282 ? -4.464 9.308 -7.535 1.00 87.19 282 LEU A CA 1
ATOM 2176 C C . LEU A 1 282 ? -3.286 8.547 -6.958 1.00 87.19 282 LEU A C 1
ATOM 2178 O O . LEU A 1 282 ? -3.114 7.371 -7.266 1.00 87.19 282 LEU A O 1
ATOM 2182 N N . GLY A 1 283 ? -2.506 9.195 -6.101 1.00 87.50 283 GLY A N 1
ATOM 2183 C CA . GLY A 1 283 ? -1.330 8.568 -5.524 1.00 87.50 283 GLY A CA 1
ATOM 2184 C C . GLY A 1 283 ? -1.178 8.782 -4.031 1.00 87.50 283 GLY A C 1
ATOM 2185 O O . GLY A 1 283 ? -1.826 9.632 -3.408 1.00 87.50 283 GLY A O 1
ATOM 2186 N N . PHE A 1 284 ? -0.291 7.970 -3.476 1.00 85.75 284 PHE A N 1
ATOM 2187 C CA . PHE A 1 284 ? 0.075 7.949 -2.076 1.00 85.75 284 PHE A CA 1
ATOM 2188 C C . PHE A 1 284 ? 1.588 8.077 -1.923 1.00 85.75 284 PHE A C 1
ATOM 2190 O O . PHE A 1 284 ? 2.376 7.472 -2.659 1.00 85.75 284 PHE A O 1
ATOM 2197 N N . ILE A 1 285 ? 1.967 8.849 -0.913 1.00 90.25 285 ILE A N 1
ATOM 2198 C CA . ILE A 1 285 ? 3.308 8.951 -0.354 1.00 90.25 285 ILE A CA 1
ATOM 2199 C C . ILE A 1 285 ? 3.214 8.300 1.025 1.00 90.25 285 ILE A C 1
ATOM 2201 O O . ILE A 1 285 ? 2.565 8.874 1.892 1.00 90.25 285 ILE A O 1
ATOM 2205 N N . GLY A 1 286 ? 3.789 7.117 1.229 1.00 87.12 286 GLY A N 1
ATOM 2206 C CA . GLY A 1 286 ? 3.680 6.358 2.482 1.00 87.12 286 GLY A CA 1
ATOM 2207 C C . GLY A 1 286 ? 5.004 6.217 3.237 1.00 87.12 286 GLY A C 1
ATOM 2208 O O . GLY A 1 286 ? 6.083 6.297 2.647 1.00 87.12 286 GLY A O 1
ATOM 2209 N N . GLY A 1 287 ? 4.933 5.996 4.551 1.00 89.56 287 GLY A N 1
ATOM 2210 C CA . GLY A 1 287 ? 6.089 5.674 5.393 1.00 89.56 287 GLY A CA 1
ATOM 2211 C C . GLY A 1 287 ? 7.144 6.774 5.419 1.00 89.56 287 GLY A C 1
ATOM 2212 O O . GLY A 1 287 ? 6.830 7.963 5.533 1.00 89.56 287 GLY A O 1
ATOM 2213 N N . ARG A 1 288 ? 8.415 6.388 5.287 1.00 90.69 288 ARG A N 1
ATOM 2214 C CA . ARG A 1 288 ? 9.555 7.311 5.277 1.00 90.69 288 ARG A CA 1
ATOM 2215 C C . ARG A 1 288 ? 9.461 8.349 4.165 1.00 90.69 288 ARG A C 1
ATOM 2217 O O . ARG A 1 288 ? 9.857 9.491 4.397 1.00 90.69 288 ARG A O 1
ATOM 2224 N N . CYS A 1 289 ? 8.900 8.001 3.002 1.00 91.44 289 CYS A N 1
ATOM 2225 C CA . CYS A 1 289 ? 8.629 8.982 1.951 1.00 91.44 289 CYS A CA 1
ATOM 2226 C C . CYS A 1 289 ? 7.734 10.097 2.510 1.00 91.44 289 CYS A C 1
ATOM 2228 O O . CYS A 1 289 ? 8.062 11.276 2.420 1.00 91.44 289 CYS A O 1
ATOM 2230 N N . ALA A 1 290 ? 6.645 9.739 3.190 1.00 89.94 290 ALA A N 1
ATOM 2231 C CA . ALA A 1 290 ? 5.707 10.716 3.736 1.00 89.94 290 ALA A CA 1
ATOM 2232 C C . ALA A 1 290 ? 6.355 11.577 4.822 1.00 89.94 290 ALA A C 1
ATOM 2234 O O . ALA A 1 290 ? 6.168 12.792 4.837 1.00 89.94 290 ALA A O 1
ATOM 2235 N N . SER A 1 291 ? 7.165 10.972 5.695 1.00 89.00 291 SER A N 1
ATOM 2236 C CA . SER A 1 291 ? 7.870 11.694 6.759 1.00 89.00 291 SER A CA 1
ATOM 2237 C C . SER A 1 291 ? 8.827 12.758 6.212 1.00 89.00 291 SER A C 1
ATOM 2239 O O . SER A 1 291 ? 8.885 13.857 6.756 1.00 89.00 291 SER A O 1
ATOM 2241 N N . VAL A 1 292 ? 9.538 12.469 5.116 1.00 90.56 292 VAL A N 1
ATOM 2242 C CA . VAL A 1 292 ? 10.434 13.439 4.462 1.00 90.56 292 VAL A CA 1
ATOM 2243 C C . VAL A 1 292 ? 9.636 14.521 3.729 1.00 90.56 292 VAL A C 1
ATOM 2245 O O . VAL A 1 292 ? 9.903 15.711 3.888 1.00 90.56 292 VAL A O 1
ATOM 2248 N N . TRP A 1 293 ? 8.627 14.124 2.954 1.00 91.19 293 TRP A N 1
ATOM 2249 C CA . TRP A 1 293 ? 7.893 15.030 2.066 1.00 91.19 293 TRP A CA 1
ATOM 2250 C C . TRP A 1 293 ? 6.785 15.839 2.761 1.00 91.19 293 TRP A C 1
ATOM 2252 O O . TRP A 1 293 ? 6.277 16.802 2.184 1.00 91.19 293 TRP A O 1
ATOM 2262 N N . THR A 1 294 ? 6.426 15.515 4.008 1.00 89.19 294 THR A N 1
ATOM 2263 C CA . THR A 1 294 ? 5.514 16.342 4.826 1.00 89.19 294 THR A CA 1
ATOM 2264 C C . THR A 1 294 ? 6.132 17.706 5.131 1.00 89.19 294 THR A C 1
ATOM 2266 O O . THR A 1 294 ? 5.438 18.719 5.066 1.00 89.19 294 THR A O 1
ATOM 2269 N N . SER A 1 295 ? 7.440 17.745 5.395 1.00 89.06 295 SER A N 1
ATOM 2270 C CA . SER A 1 295 ? 8.175 18.981 5.698 1.00 89.06 295 SER A CA 1
ATOM 2271 C C . SER A 1 295 ? 8.453 19.845 4.468 1.00 89.06 295 SER A C 1
ATOM 2273 O O . SER A 1 295 ? 8.764 21.023 4.614 1.00 89.06 295 SER A O 1
ATOM 2275 N N . ALA A 1 296 ? 8.345 19.275 3.265 1.00 89.81 296 ALA A N 1
ATOM 2276 C CA . ALA A 1 296 ? 8.510 20.019 2.025 1.00 89.81 296 ALA A CA 1
ATOM 2277 C C . ALA A 1 296 ? 7.375 21.041 1.834 1.00 89.81 296 ALA A C 1
ATOM 2279 O O . ALA A 1 296 ? 6.250 20.884 2.322 1.00 89.81 296 ALA A O 1
ATOM 2280 N N . THR A 1 297 ? 7.651 22.096 1.083 1.00 92.25 297 THR A N 1
ATOM 2281 C CA . THR A 1 297 ? 6.634 23.040 0.627 1.00 92.25 297 THR A CA 1
ATOM 2282 C C . THR A 1 297 ? 5.705 22.387 -0.400 1.00 92.25 297 THR A C 1
ATOM 2284 O O . THR A 1 297 ? 5.962 21.305 -0.937 1.00 92.25 297 THR A O 1
ATOM 2287 N N . TYR A 1 298 ? 4.583 23.048 -0.689 1.00 89.06 298 TYR A N 1
ATOM 2288 C CA . TYR A 1 298 ? 3.678 22.595 -1.744 1.00 89.06 298 TYR A CA 1
ATOM 2289 C C . TYR A 1 298 ? 4.374 22.522 -3.114 1.00 89.06 298 TYR A C 1
ATOM 2291 O O . TYR A 1 298 ? 4.230 21.513 -3.800 1.00 89.06 298 TYR A O 1
ATOM 2299 N N . GLU A 1 299 ? 5.159 23.539 -3.488 1.00 90.88 299 GLU A N 1
ATOM 2300 C CA . GLU A 1 299 ? 5.840 23.572 -4.789 1.00 90.88 299 GLU A CA 1
ATOM 2301 C C . GLU A 1 299 ? 6.933 22.509 -4.910 1.00 90.88 299 GLU A C 1
ATOM 2303 O O . GLU A 1 299 ? 7.049 21.876 -5.957 1.00 90.88 299 GLU A O 1
ATOM 2308 N N . GLU A 1 300 ? 7.684 22.243 -3.839 1.00 91.38 300 GLU A N 1
ATOM 2309 C CA . GLU A 1 300 ? 8.667 21.154 -3.819 1.00 91.38 300 GLU A CA 1
ATOM 2310 C C . GLU A 1 300 ? 7.987 19.798 -4.016 1.00 91.38 300 GLU A C 1
ATOM 2312 O O . GLU A 1 300 ? 8.381 19.041 -4.905 1.00 91.38 300 GLU A O 1
ATOM 2317 N N . ARG A 1 301 ? 6.906 19.516 -3.267 1.00 90.88 301 ARG A N 1
ATOM 2318 C CA . ARG A 1 301 ? 6.099 18.300 -3.471 1.00 90.88 301 ARG A CA 1
ATOM 2319 C C . ARG A 1 301 ? 5.588 18.202 -4.903 1.00 90.88 301 ARG A C 1
ATOM 2321 O O . ARG A 1 301 ? 5.707 17.147 -5.520 1.00 90.88 301 ARG A O 1
ATOM 2328 N N . ARG A 1 302 ? 5.029 19.291 -5.437 1.00 88.19 302 ARG A N 1
ATOM 2329 C CA . ARG A 1 302 ? 4.477 19.338 -6.796 1.00 88.19 302 ARG A CA 1
ATOM 2330 C C . ARG A 1 302 ? 5.548 19.014 -7.833 1.00 88.19 302 ARG A C 1
ATOM 2332 O O . ARG A 1 302 ? 5.319 18.166 -8.690 1.00 88.19 302 ARG A O 1
ATOM 2339 N N . LYS A 1 303 ? 6.718 19.647 -7.730 1.00 90.25 303 LYS A N 1
ATOM 2340 C CA . LYS A 1 303 ? 7.857 19.416 -8.622 1.00 90.25 303 LYS A CA 1
ATOM 2341 C C . LYS A 1 303 ? 8.344 17.969 -8.544 1.00 90.25 303 LYS A C 1
ATOM 2343 O O . LYS A 1 303 ? 8.471 17.326 -9.580 1.00 90.25 303 LYS A O 1
ATOM 2348 N N . GLY A 1 304 ? 8.539 17.439 -7.336 1.00 89.94 304 GLY A N 1
ATOM 2349 C CA . GLY A 1 304 ? 8.990 16.061 -7.145 1.00 89.94 304 GLY A CA 1
ATOM 2350 C C . GLY A 1 304 ? 8.019 15.030 -7.723 1.00 89.94 304 GLY A C 1
ATOM 2351 O O . GLY A 1 304 ? 8.438 14.092 -8.395 1.00 89.94 304 GLY A O 1
ATOM 2352 N N . LEU A 1 305 ? 6.713 15.231 -7.527 1.00 89.88 305 LEU A N 1
ATOM 2353 C CA . LEU A 1 305 ? 5.686 14.367 -8.111 1.00 89.88 305 LEU A CA 1
ATOM 2354 C C . LEU A 1 305 ? 5.683 14.427 -9.643 1.00 89.88 305 LEU A C 1
ATOM 2356 O O . LEU A 1 305 ? 5.582 13.382 -10.280 1.00 89.88 305 LEU A O 1
ATOM 2360 N N . ILE A 1 306 ? 5.826 15.617 -10.237 1.00 87.62 306 ILE A N 1
ATOM 2361 C CA . ILE A 1 306 ? 5.926 15.775 -11.696 1.00 87.62 306 ILE A CA 1
ATOM 2362 C C . ILE A 1 306 ? 7.156 15.041 -12.235 1.00 87.62 306 ILE A C 1
ATOM 2364 O O . ILE A 1 306 ? 7.034 14.324 -13.220 1.00 87.62 306 ILE A O 1
ATOM 2368 N N . GLU A 1 307 ? 8.314 15.157 -11.582 1.00 88.12 307 GLU A N 1
ATOM 2369 C CA . GLU A 1 307 ? 9.527 14.437 -11.992 1.00 88.12 307 GLU A CA 1
ATOM 2370 C C . GLU A 1 307 ? 9.320 12.915 -11.962 1.00 88.12 307 GLU A C 1
ATOM 2372 O O . GLU A 1 307 ? 9.671 12.232 -12.925 1.00 88.12 307 GLU A O 1
ATOM 2377 N N . CYS A 1 308 ? 8.692 12.373 -10.912 1.00 89.38 308 CYS A N 1
ATOM 2378 C CA . CYS A 1 308 ? 8.366 10.946 -10.860 1.00 89.38 308 CYS A CA 1
ATOM 2379 C C . CYS A 1 308 ? 7.388 10.530 -11.967 1.00 89.38 308 CYS A C 1
ATOM 2381 O O . CYS A 1 308 ? 7.589 9.502 -12.604 1.00 89.38 308 CYS A O 1
ATOM 2383 N N . LEU A 1 309 ? 6.333 11.314 -12.209 1.00 87.62 309 LEU A N 1
ATOM 2384 C CA . LEU A 1 309 ? 5.344 11.019 -13.251 1.00 87.62 309 LEU A CA 1
ATOM 2385 C C . LEU A 1 309 ? 5.978 11.043 -14.645 1.00 87.62 309 LEU A C 1
ATOM 2387 O O . LEU A 1 309 ? 5.758 10.122 -15.427 1.00 87.62 309 LEU A O 1
ATOM 2391 N N . SER A 1 310 ? 6.820 12.038 -14.926 1.00 84.44 310 SER A N 1
ATOM 2392 C CA . SER A 1 310 ? 7.603 12.106 -16.161 1.00 84.44 310 SER A CA 1
ATOM 2393 C C . SER A 1 310 ? 8.561 10.924 -16.293 1.00 84.44 310 SER A C 1
ATOM 2395 O O . SER A 1 310 ? 8.749 10.413 -17.387 1.00 84.44 310 SER A O 1
ATOM 2397 N N . ARG A 1 311 ? 9.147 10.437 -15.195 1.00 84.50 311 ARG A N 1
ATOM 2398 C CA . ARG A 1 311 ? 9.996 9.240 -15.236 1.00 84.50 311 ARG A CA 1
ATOM 2399 C C . ARG A 1 311 ? 9.196 7.972 -15.533 1.00 84.50 311 ARG A C 1
ATOM 2401 O O . ARG A 1 311 ? 9.667 7.136 -16.296 1.00 84.50 311 ARG A O 1
ATOM 2408 N N . TYR A 1 312 ? 8.033 7.809 -14.906 1.00 85.00 312 TYR A N 1
ATOM 2409 C CA . TYR A 1 312 ? 7.254 6.569 -14.969 1.00 85.00 312 TYR A CA 1
ATOM 2410 C C . TYR A 1 312 ? 6.410 6.446 -16.235 1.00 85.00 312 TYR A C 1
ATOM 2412 O O . TYR A 1 312 ? 6.232 5.337 -16.725 1.00 85.00 312 TYR A O 1
ATOM 2420 N N . PHE A 1 313 ? 5.929 7.564 -16.780 1.00 80.62 313 PHE A N 1
ATOM 2421 C CA . PHE A 1 313 ? 5.102 7.572 -17.987 1.00 80.62 313 PHE A CA 1
ATOM 2422 C C . PHE A 1 313 ? 5.745 8.284 -19.184 1.00 80.62 313 PHE A C 1
ATOM 2424 O O . PHE A 1 313 ? 5.166 8.285 -20.262 1.00 80.62 313 PHE A O 1
ATOM 2431 N N . GLY A 1 314 ? 6.894 8.941 -19.012 1.00 61.38 314 GLY A N 1
ATOM 2432 C CA . GLY A 1 314 ? 7.334 9.995 -19.929 1.00 61.38 314 GLY A CA 1
ATOM 2433 C C . GLY A 1 314 ? 8.683 9.823 -20.624 1.00 61.38 314 GLY A C 1
ATOM 2434 O O . GLY A 1 314 ? 9.181 10.839 -21.098 1.00 61.38 314 GLY A O 1
ATOM 2435 N N . GLU A 1 315 ? 9.291 8.633 -20.753 1.00 47.25 315 GLU A N 1
ATOM 2436 C CA . GLU A 1 315 ? 10.491 8.497 -21.613 1.00 47.25 315 GLU A CA 1
ATOM 2437 C C . GLU A 1 315 ? 10.228 7.834 -22.979 1.00 47.25 315 GLU A C 1
ATOM 2439 O O . GLU A 1 315 ? 10.405 6.626 -23.133 1.00 47.25 315 GLU A O 1
ATOM 2444 N N . PRO A 1 316 ? 9.927 8.631 -24.026 1.00 42.12 316 PRO A N 1
ATOM 2445 C CA . PRO A 1 316 ? 9.970 8.185 -25.421 1.00 42.12 316 PRO A CA 1
ATOM 2446 C C . PRO A 1 316 ? 11.407 8.032 -25.964 1.00 42.12 316 PRO A C 1
ATOM 2448 O O . PRO A 1 316 ? 11.589 7.584 -27.093 1.00 42.12 316 PRO A O 1
ATOM 2451 N N . TYR A 1 317 ? 12.436 8.406 -25.188 1.00 41.03 317 TYR A N 1
ATOM 2452 C CA . TYR A 1 317 ? 13.836 8.473 -25.636 1.00 41.03 317 TYR A CA 1
ATOM 2453 C C . TYR A 1 317 ? 14.695 7.25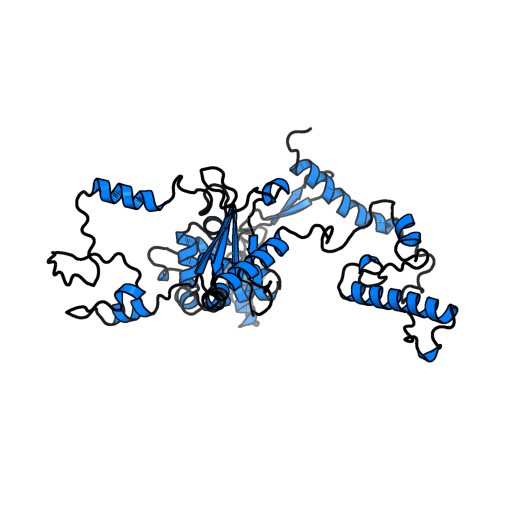9 -25.265 1.00 41.03 317 TYR A C 1
ATOM 2455 O O . TYR A 1 317 ? 15.815 7.151 -25.760 1.00 41.03 317 TYR A O 1
ATOM 2463 N N . SER A 1 318 ? 14.205 6.338 -24.427 1.00 47.53 318 SER A N 1
ATOM 2464 C CA . SER A 1 318 ? 14.946 5.103 -24.128 1.00 47.53 318 SER A CA 1
ATOM 2465 C C . SER A 1 318 ? 14.752 4.033 -25.204 1.00 47.53 318 SER A C 1
ATOM 2467 O O . SER A 1 318 ? 15.598 3.159 -25.349 1.00 47.53 318 SER A O 1
ATOM 2469 N N . GLY A 1 319 ? 13.630 4.053 -25.934 1.00 44.34 319 GLY A N 1
ATOM 2470 C CA . GLY A 1 319 ? 13.290 3.035 -26.940 1.00 44.34 319 GLY A CA 1
ATOM 2471 C C . GLY A 1 319 ? 13.016 1.620 -26.390 1.00 44.34 319 GLY A C 1
ATOM 2472 O O . GLY A 1 319 ? 12.503 0.783 -27.126 1.00 44.34 319 GLY A O 1
ATOM 2473 N N . GLY A 1 320 ? 13.313 1.352 -25.110 1.00 46.91 320 GLY A N 1
ATOM 2474 C CA . GLY A 1 320 ? 13.113 0.076 -24.411 1.00 46.91 320 GLY A 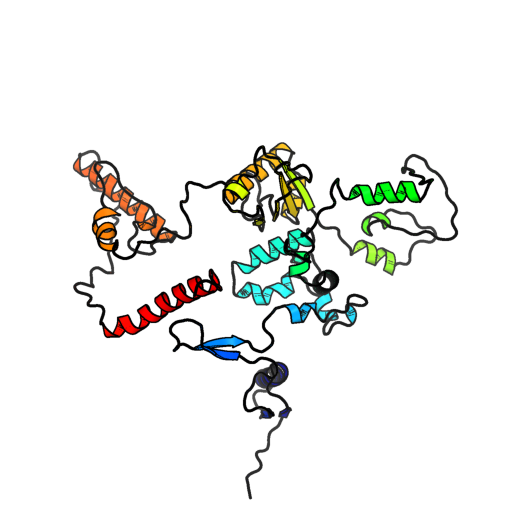CA 1
ATOM 2475 C C . GLY A 1 320 ? 14.243 -0.234 -23.410 1.00 46.91 320 GLY A C 1
ATOM 2476 O O . GLY A 1 320 ? 15.248 0.465 -23.367 1.00 46.91 320 GLY A O 1
ATOM 2477 N N . CYS A 1 321 ? 14.080 -1.293 -22.606 1.00 47.09 321 CYS A N 1
ATOM 2478 C CA . CYS A 1 321 ? 15.066 -1.847 -21.655 1.00 47.09 321 CYS A CA 1
ATOM 2479 C C . CYS A 1 321 ? 15.001 -3.394 -21.696 1.00 47.09 321 CYS A C 1
ATOM 2481 O O . CYS A 1 321 ? 13.954 -3.924 -22.072 1.00 47.09 321 CYS A O 1
ATOM 2483 N N . PRO A 1 322 ? 16.041 -4.150 -21.272 1.00 44.94 322 PRO A N 1
ATOM 2484 C CA . PRO A 1 322 ? 17.315 -3.699 -20.692 1.00 44.94 322 PRO A CA 1
ATOM 2485 C C . PRO A 1 322 ? 18.366 -3.243 -21.721 1.00 44.94 322 PRO A C 1
ATOM 2487 O O . PRO A 1 322 ? 19.297 -2.540 -21.347 1.00 44.94 322 PRO A O 1
ATOM 2490 N N . CYS A 1 323 ? 18.220 -3.613 -22.996 1.00 64.88 323 CYS A N 1
ATOM 2491 C CA . CYS A 1 323 ? 19.046 -3.167 -24.125 1.00 64.88 323 CYS A CA 1
ATOM 2492 C C . CYS A 1 323 ? 18.342 -3.492 -25.456 1.00 64.88 323 CYS A C 1
ATOM 2494 O O . CYS A 1 323 ? 17.361 -4.243 -25.471 1.00 64.88 323 CYS A O 1
ATOM 2496 N N . HIS A 1 324 ? 18.833 -2.957 -26.577 1.00 69.75 324 HIS A N 1
ATOM 2497 C CA . HIS A 1 324 ? 18.319 -3.328 -27.901 1.00 69.75 324 HIS A CA 1
ATOM 2498 C C . HIS A 1 324 ? 18.831 -4.705 -28.354 1.00 69.75 324 HIS A C 1
ATOM 2500 O O . HIS A 1 324 ? 19.976 -5.079 -28.103 1.00 69.75 324 HIS A O 1
ATOM 2506 N N . ASN A 1 325 ? 17.988 -5.443 -29.084 1.00 72.19 325 ASN A N 1
ATOM 2507 C CA . ASN A 1 325 ? 18.305 -6.764 -29.636 1.00 72.19 325 ASN A CA 1
ATOM 2508 C C . ASN A 1 325 ? 18.365 -6.740 -31.173 1.00 72.19 325 ASN A C 1
ATOM 2510 O O . ASN A 1 325 ? 17.698 -5.934 -31.822 1.00 72.19 325 ASN A O 1
ATOM 2514 N N . ALA A 1 326 ? 19.137 -7.659 -31.763 1.00 77.38 326 ALA A N 1
ATOM 2515 C CA . ALA A 1 326 ? 19.165 -7.874 -33.210 1.00 77.38 326 ALA A CA 1
ATOM 2516 C C . ALA A 1 326 ? 18.020 -8.798 -33.654 1.00 77.38 326 ALA A C 1
ATOM 2518 O O . ALA A 1 326 ? 17.703 -9.782 -32.985 1.00 77.38 326 ALA A O 1
ATOM 2519 N N . THR A 1 327 ? 17.415 -8.507 -34.805 1.00 69.75 327 THR A N 1
ATOM 2520 C CA . THR A 1 327 ? 16.378 -9.361 -35.394 1.00 69.75 327 THR A CA 1
ATOM 2521 C C . THR A 1 327 ? 16.995 -10.559 -36.119 1.00 69.75 327 THR A C 1
ATOM 2523 O O . THR A 1 327 ? 18.173 -10.581 -36.490 1.00 69.75 327 THR A O 1
ATOM 2526 N N . THR A 1 328 ? 16.208 -11.617 -36.320 1.00 77.00 328 THR A N 1
ATOM 2527 C CA . THR A 1 328 ? 16.683 -12.815 -37.021 1.00 77.00 328 THR A CA 1
ATOM 2528 C C . THR A 1 328 ? 17.163 -12.465 -38.433 1.00 77.00 328 THR A C 1
ATOM 2530 O O . THR A 1 328 ? 16.433 -11.876 -39.222 1.00 77.00 328 THR A O 1
ATOM 2533 N N . GLY A 1 329 ? 18.400 -12.852 -38.763 1.00 76.19 329 GLY A N 1
ATOM 2534 C CA . GLY A 1 329 ? 19.001 -12.621 -40.083 1.00 76.19 329 GLY A CA 1
ATOM 2535 C C . GLY A 1 329 ? 19.676 -11.255 -40.279 1.00 76.19 329 GLY A C 1
ATOM 2536 O O . GLY A 1 329 ? 20.350 -11.079 -41.293 1.00 76.19 329 GLY A O 1
ATOM 2537 N N . SER A 1 330 ? 19.581 -10.327 -39.317 1.00 75.69 330 SER A N 1
ATOM 2538 C CA . SER A 1 330 ? 20.169 -8.980 -39.432 1.00 75.69 330 SER A CA 1
ATOM 2539 C C . SER A 1 330 ? 21.624 -8.890 -38.965 1.00 75.69 330 SER A C 1
ATOM 2541 O O . SER A 1 330 ? 22.259 -7.854 -39.121 1.00 75.69 330 SER A O 1
ATOM 2543 N N . MET A 1 331 ? 22.191 -9.954 -38.385 1.00 76.56 331 MET A N 1
ATOM 2544 C CA . MET A 1 331 ? 23.535 -9.903 -37.784 1.00 76.56 331 MET A CA 1
ATOM 2545 C C . MET A 1 331 ? 24.636 -9.475 -38.765 1.00 76.56 331 MET A C 1
ATOM 2547 O O . MET A 1 331 ? 25.603 -8.846 -38.346 1.00 76.56 331 MET A O 1
ATOM 2551 N N . LYS A 1 332 ? 24.477 -9.766 -40.062 1.00 68.62 332 LYS A N 1
ATOM 2552 C CA . LYS A 1 332 ? 25.383 -9.290 -41.121 1.00 68.62 332 LYS A CA 1
ATOM 2553 C C . LYS A 1 332 ? 25.433 -7.755 -41.189 1.00 68.62 332 LYS A C 1
ATOM 2555 O O . LYS A 1 332 ? 26.508 -7.182 -41.297 1.00 68.62 332 LYS A O 1
ATOM 2560 N N . ASP A 1 333 ? 24.287 -7.101 -41.014 1.00 64.19 333 ASP A N 1
ATOM 2561 C CA . ASP A 1 333 ? 24.153 -5.646 -41.065 1.00 64.19 333 ASP A CA 1
ATOM 2562 C C . ASP A 1 333 ? 24.661 -5.010 -39.753 1.00 64.19 333 ASP A C 1
ATOM 2564 O O . ASP A 1 333 ? 25.246 -3.927 -39.755 1.00 64.19 333 ASP A O 1
ATOM 2568 N N . PHE A 1 334 ? 24.524 -5.725 -38.627 1.00 65.62 334 PHE A N 1
ATOM 2569 C CA . PHE A 1 334 ? 25.065 -5.320 -37.323 1.00 65.62 334 PHE A CA 1
ATOM 2570 C C . PHE A 1 334 ? 26.599 -5.360 -37.279 1.00 65.62 334 PHE A C 1
ATOM 2572 O O . PHE A 1 334 ? 27.220 -4.449 -36.732 1.00 65.62 334 PHE A O 1
ATOM 2579 N N . VAL A 1 335 ? 27.222 -6.408 -37.827 1.00 63.25 335 VAL A N 1
ATOM 2580 C CA . VAL A 1 335 ? 28.687 -6.569 -37.800 1.00 63.25 335 VAL A CA 1
ATOM 2581 C C . VAL A 1 335 ? 29.379 -5.492 -38.636 1.00 63.25 335 VAL A C 1
ATOM 2583 O O . VAL A 1 335 ? 30.382 -4.937 -38.185 1.00 63.25 335 VAL A O 1
ATOM 2586 N N . ASP A 1 336 ? 28.812 -5.148 -39.791 1.00 63.50 336 ASP A N 1
ATOM 2587 C CA . ASP A 1 336 ? 29.415 -4.189 -40.720 1.00 63.50 336 ASP A CA 1
ATOM 2588 C C . ASP A 1 336 ? 29.093 -2.724 -40.382 1.00 63.50 336 ASP A C 1
ATOM 2590 O O . ASP A 1 336 ? 29.879 -1.827 -40.700 1.00 63.50 336 ASP A O 1
ATOM 2594 N N . GLY A 1 337 ? 27.938 -2.466 -39.756 1.00 71.06 337 GLY A N 1
ATOM 2595 C CA . GLY A 1 337 ? 27.404 -1.114 -39.580 1.00 71.06 337 GLY A CA 1
ATOM 2596 C C . GLY A 1 337 ? 27.482 -0.549 -38.164 1.00 71.06 337 GLY A C 1
ATOM 2597 O O . GLY A 1 337 ? 27.794 0.626 -38.005 1.00 71.06 337 GLY A O 1
ATOM 2598 N N . LEU A 1 338 ? 27.233 -1.354 -37.124 1.00 78.81 338 LEU A N 1
ATOM 2599 C CA . LEU A 1 338 ? 26.856 -0.842 -35.794 1.00 78.81 338 LEU A CA 1
ATOM 2600 C C . LEU A 1 338 ? 27.914 0.056 -35.133 1.00 78.81 338 LEU A C 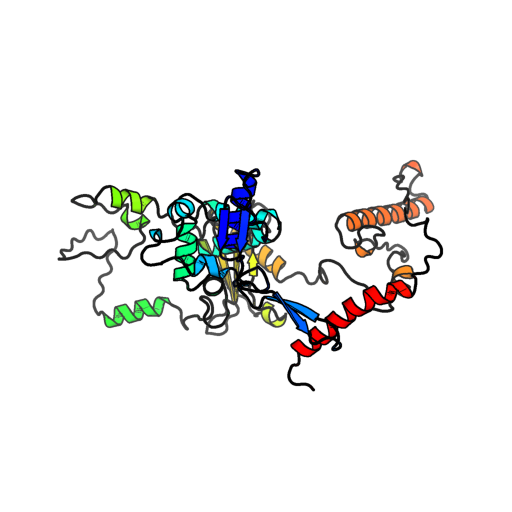1
ATOM 2602 O O . LEU A 1 338 ? 27.583 0.997 -34.420 1.00 78.81 338 LEU A O 1
ATOM 2606 N N . ARG A 1 339 ? 29.193 -0.252 -35.356 1.00 83.12 339 ARG A N 1
ATOM 2607 C CA . ARG A 1 339 ? 30.334 0.484 -34.780 1.00 83.12 339 ARG A CA 1
ATOM 2608 C C . ARG A 1 339 ? 31.008 1.400 -35.793 1.00 83.12 339 ARG A C 1
ATOM 2610 O O . ARG A 1 339 ? 31.907 2.152 -35.435 1.00 83.12 339 ARG A O 1
ATOM 2617 N N . LYS A 1 340 ? 30.635 1.285 -37.068 1.00 81.31 340 LYS A N 1
ATOM 2618 C CA . LYS A 1 340 ? 31.325 1.958 -38.159 1.00 81.31 340 LYS A CA 1
ATOM 2619 C C . LYS A 1 340 ? 30.983 3.440 -38.107 1.00 81.31 340 LYS A C 1
ATOM 2621 O O . LYS A 1 340 ? 29.822 3.817 -38.230 1.00 81.31 340 LYS A O 1
ATOM 2626 N N . SER A 1 341 ? 31.999 4.277 -37.941 1.00 80.06 341 SER A N 1
ATOM 2627 C CA . SER A 1 341 ? 31.821 5.721 -38.031 1.00 80.06 341 SER A CA 1
ATOM 2628 C C . SER A 1 341 ? 31.336 6.126 -39.426 1.00 80.06 341 SER A C 1
ATOM 2630 O O . SER A 1 341 ? 31.628 5.480 -40.439 1.00 80.06 341 SER A O 1
ATOM 2632 N N . TYR A 1 342 ? 30.579 7.219 -39.486 1.00 79.81 342 TYR A N 1
ATOM 2633 C CA . TYR A 1 342 ? 30.135 7.812 -40.741 1.00 79.81 342 TYR A CA 1
ATOM 2634 C C . TYR A 1 342 ? 30.532 9.283 -40.780 1.00 79.81 342 TYR A C 1
ATOM 2636 O O . TYR A 1 342 ? 29.940 10.126 -40.104 1.00 79.81 342 TYR A O 1
ATOM 2644 N N . LYS A 1 343 ? 31.544 9.600 -41.595 1.00 82.75 343 LYS A N 1
ATOM 2645 C CA . LYS A 1 343 ? 32.175 10.928 -41.633 1.00 82.75 343 LYS A CA 1
ATOM 2646 C C . LYS A 1 343 ? 32.650 11.326 -40.225 1.00 82.75 343 LYS A C 1
ATOM 2648 O O . LYS A 1 343 ? 33.431 10.594 -39.636 1.00 82.75 343 LYS A O 1
ATOM 2653 N N . MET A 1 344 ? 32.159 12.442 -39.689 1.00 75.31 344 MET A N 1
ATOM 2654 C CA . MET A 1 344 ? 32.521 12.962 -38.363 1.00 75.31 344 MET A CA 1
ATOM 2655 C C . MET A 1 344 ? 31.652 12.388 -37.229 1.00 75.31 344 MET A C 1
ATOM 2657 O O . MET A 1 344 ? 31.664 12.913 -36.119 1.00 75.31 344 MET A O 1
ATOM 2661 N N . ILE A 1 345 ? 30.841 11.363 -37.507 1.00 69.62 345 ILE A N 1
ATOM 2662 C CA . ILE A 1 345 ? 29.898 10.783 -36.548 1.00 69.62 345 ILE A CA 1
ATOM 2663 C C . ILE A 1 345 ? 30.446 9.442 -36.066 1.00 69.62 345 ILE A C 1
ATOM 2665 O O . ILE A 1 345 ? 30.625 8.515 -36.860 1.00 69.62 345 ILE A O 1
ATOM 2669 N N . HIS A 1 346 ? 30.675 9.343 -34.758 1.00 76.75 346 HIS A N 1
ATOM 2670 C CA . HIS A 1 346 ? 31.084 8.122 -34.071 1.00 76.75 346 HIS A CA 1
ATOM 2671 C C . HIS A 1 346 ? 29.932 7.612 -33.210 1.00 76.75 346 HIS A C 1
ATOM 2673 O O . HIS A 1 346 ? 29.260 8.388 -32.532 1.00 76.75 346 HIS A O 1
ATOM 2679 N N . PHE A 1 347 ? 29.704 6.303 -33.236 1.00 76.88 347 PHE A N 1
ATOM 2680 C CA . PHE A 1 347 ? 28.577 5.672 -32.554 1.00 76.88 347 PHE A CA 1
ATOM 2681 C C . PHE A 1 347 ? 29.068 4.986 -31.283 1.00 76.88 347 PHE A C 1
ATOM 2683 O O . PHE A 1 347 ? 29.963 4.151 -31.365 1.00 76.88 347 PHE A O 1
ATOM 2690 N N . ALA A 1 348 ? 28.524 5.357 -30.121 1.00 81.19 348 ALA A N 1
ATOM 2691 C CA . ALA A 1 348 ? 28.780 4.737 -28.813 1.00 81.19 348 ALA A CA 1
ATOM 2692 C C . ALA A 1 348 ? 27.492 4.088 -28.264 1.00 81.19 348 ALA A C 1
ATOM 2694 O O . ALA A 1 348 ? 26.571 3.812 -29.026 1.00 81.19 348 ALA A O 1
ATOM 2695 N N . GLY A 1 349 ? 27.420 3.846 -26.952 1.00 76.31 349 GLY A N 1
ATOM 2696 C CA . GLY A 1 349 ? 26.305 3.133 -26.317 1.00 76.31 349 GLY A CA 1
ATOM 2697 C C . GLY A 1 349 ? 26.596 1.642 -26.149 1.00 76.31 349 GLY A C 1
ATOM 2698 O O . GLY A 1 349 ? 27.399 1.077 -26.894 1.00 76.31 349 GLY A O 1
ATOM 2699 N N . THR A 1 350 ? 25.990 1.015 -25.137 1.00 77.06 350 THR A N 1
ATOM 2700 C CA . THR A 1 350 ? 26.360 -0.340 -24.676 1.00 77.06 350 THR A CA 1
ATOM 2701 C C . THR A 1 350 ? 26.233 -1.404 -25.772 1.00 77.06 350 THR A C 1
ATOM 2703 O O . THR A 1 350 ? 27.018 -2.348 -25.822 1.00 77.06 350 THR A O 1
ATOM 2706 N N . GLU A 1 351 ? 25.325 -1.209 -26.727 1.00 84.12 351 GLU A N 1
ATOM 2707 C CA . GLU A 1 351 ? 25.126 -2.057 -27.905 1.00 84.12 351 GLU A CA 1
ATOM 2708 C C . GLU A 1 351 ? 26.360 -2.114 -28.822 1.00 84.12 351 GLU A C 1
ATOM 2710 O O . GLU A 1 351 ? 26.593 -3.108 -29.507 1.00 84.12 351 GLU A O 1
ATOM 2715 N N . THR A 1 352 ? 27.187 -1.067 -28.826 1.00 82.00 352 THR A N 1
ATOM 2716 C CA . THR A 1 352 ? 28.410 -0.995 -29.644 1.00 82.00 352 THR A CA 1
ATOM 2717 C C . THR A 1 352 ? 29.620 -1.658 -28.975 1.00 82.00 352 THR A C 1
ATOM 2719 O O . THR A 1 352 ? 30.661 -1.819 -29.618 1.00 82.00 352 THR A O 1
ATOM 2722 N N . ALA A 1 353 ? 29.497 -2.107 -27.721 1.00 79.31 353 ALA A N 1
ATOM 2723 C CA . ALA A 1 353 ? 30.558 -2.813 -27.008 1.00 79.31 353 ALA A CA 1
ATOM 2724 C C . ALA A 1 353 ? 30.872 -4.178 -27.646 1.00 79.31 353 ALA A C 1
ATOM 2726 O O . ALA A 1 353 ? 30.114 -4.718 -28.463 1.00 79.31 353 ALA A O 1
ATOM 2727 N N . THR A 1 354 ? 32.016 -4.759 -27.286 1.00 78.62 354 THR A N 1
ATOM 2728 C CA . THR A 1 354 ? 32.371 -6.139 -27.692 1.00 78.62 354 THR A CA 1
ATOM 2729 C C . THR A 1 354 ? 32.470 -7.108 -26.511 1.00 78.62 354 THR A C 1
ATOM 2731 O O . THR A 1 354 ? 32.555 -8.319 -26.713 1.00 78.62 354 THR A O 1
ATOM 2734 N N . GLN A 1 355 ? 32.393 -6.581 -25.289 1.00 75.00 355 GLN A N 1
ATOM 2735 C CA . GLN A 1 355 ? 32.250 -7.298 -24.025 1.00 75.00 355 GLN A CA 1
ATOM 2736 C C . GLN A 1 355 ? 31.099 -6.647 -23.248 1.00 75.00 355 GLN A C 1
ATOM 2738 O O . GLN A 1 355 ? 30.903 -5.439 -23.355 1.00 75.00 355 GLN A O 1
ATOM 2743 N N . TRP A 1 356 ? 30.334 -7.436 -22.486 1.00 73.81 356 TRP A N 1
ATOM 2744 C CA . TRP A 1 356 ? 29.245 -6.929 -21.631 1.00 73.81 356 TRP A CA 1
ATOM 2745 C C . TRP A 1 356 ? 28.215 -6.031 -22.351 1.00 73.81 356 TRP A C 1
ATOM 2747 O O . TRP A 1 356 ? 27.696 -5.073 -21.777 1.00 73.81 356 TRP A O 1
ATOM 2757 N N . MET A 1 357 ? 27.906 -6.349 -23.613 1.00 78.69 357 MET A N 1
ATOM 2758 C CA . MET A 1 357 ? 26.884 -5.655 -24.406 1.00 78.69 357 MET A CA 1
ATOM 2759 C C . MET A 1 357 ? 25.529 -5.689 -23.683 1.00 78.69 357 MET A C 1
ATOM 2761 O O . MET A 1 357 ? 25.065 -6.760 -23.295 1.00 78.69 357 MET A O 1
ATOM 2765 N N . GLY A 1 358 ? 24.909 -4.523 -23.492 1.00 65.31 358 GLY A N 1
ATOM 2766 C CA . GLY A 1 358 ? 23.655 -4.375 -22.744 1.00 65.31 358 GLY A CA 1
ATOM 2767 C C . GLY A 1 358 ? 23.820 -4.094 -21.245 1.00 65.31 358 GLY A C 1
ATOM 2768 O O . GLY A 1 358 ? 22.822 -3.940 -20.549 1.00 65.31 358 GLY A O 1
ATOM 2769 N N . TYR A 1 359 ? 25.056 -3.999 -20.740 1.00 60.81 359 TYR A N 1
ATOM 2770 C CA . TYR A 1 359 ? 25.366 -3.709 -19.335 1.00 60.81 359 TYR A CA 1
ATOM 2771 C C . TYR A 1 359 ? 26.140 -2.391 -19.176 1.00 60.81 359 TYR A C 1
ATOM 2773 O O . TYR A 1 359 ? 26.634 -1.812 -20.150 1.00 60.81 359 TYR A O 1
ATOM 2781 N N . MET A 1 360 ? 26.256 -1.911 -17.933 1.00 55.66 360 MET A N 1
ATOM 2782 C CA . MET A 1 360 ? 26.960 -0.664 -17.597 1.00 55.66 360 MET A CA 1
ATOM 2783 C C . MET A 1 360 ? 28.443 -0.704 -18.002 1.00 55.66 360 MET A C 1
ATOM 2785 O O . MET A 1 360 ? 28.932 0.255 -18.595 1.00 55.66 360 MET A O 1
ATOM 2789 N N . ASP A 1 361 ? 29.138 -1.824 -17.775 1.00 61.91 361 ASP A N 1
ATOM 2790 C CA . ASP A 1 361 ? 30.526 -2.027 -18.214 1.00 61.91 361 ASP A CA 1
ATOM 2791 C C . ASP A 1 361 ? 30.681 -1.912 -19.738 1.00 61.91 361 ASP A C 1
ATOM 2793 O O . ASP A 1 361 ? 31.618 -1.274 -20.220 1.00 61.91 361 ASP A O 1
ATOM 2797 N N . GLY A 1 362 ? 29.717 -2.440 -20.501 1.00 68.50 362 GLY A N 1
ATOM 2798 C CA . GLY A 1 362 ? 29.670 -2.283 -21.956 1.00 68.50 362 GLY A CA 1
ATOM 2799 C C . GLY A 1 362 ? 29.460 -0.829 -22.389 1.00 68.50 362 GLY A C 1
ATOM 2800 O O . GLY A 1 362 ? 30.053 -0.386 -23.369 1.00 68.50 362 GLY A O 1
ATOM 2801 N N . ALA A 1 363 ? 28.680 -0.039 -21.644 1.00 57.56 363 ALA A N 1
ATOM 2802 C CA . ALA A 1 363 ? 28.503 1.386 -21.937 1.00 57.56 363 ALA A CA 1
ATOM 2803 C C . ALA A 1 363 ? 29.814 2.175 -21.767 1.00 57.56 363 ALA A C 1
ATOM 2805 O O . ALA A 1 363 ? 30.145 3.019 -22.603 1.00 57.56 363 ALA A O 1
ATOM 2806 N N . VAL A 1 364 ? 30.581 1.870 -20.714 1.00 60.03 364 VAL A N 1
ATOM 2807 C CA . VAL A 1 364 ? 31.895 2.482 -20.461 1.00 60.03 364 VAL A CA 1
ATOM 2808 C C . VAL A 1 364 ? 32.907 2.075 -21.536 1.00 60.03 364 VAL A C 1
ATOM 2810 O O . VAL A 1 364 ? 33.613 2.937 -22.061 1.00 60.03 364 VAL A O 1
ATOM 2813 N N . ASP A 1 365 ? 32.952 0.792 -21.901 1.00 69.06 365 ASP A N 1
ATOM 2814 C CA . ASP A 1 365 ? 33.821 0.264 -22.964 1.00 69.06 365 ASP A CA 1
ATOM 2815 C C . ASP A 1 365 ? 33.532 0.933 -24.319 1.00 69.06 365 ASP A C 1
ATOM 2817 O O . ASP A 1 365 ? 34.416 1.508 -24.962 1.00 69.06 365 ASP A O 1
ATOM 2821 N N . ALA A 1 366 ? 32.256 0.960 -24.709 1.00 73.75 366 ALA A N 1
ATOM 2822 C CA . ALA A 1 366 ? 31.791 1.615 -25.923 1.00 73.75 366 ALA A CA 1
ATOM 2823 C C . ALA A 1 366 ? 32.142 3.108 -25.968 1.00 73.75 366 ALA A C 1
ATOM 2825 O O . ALA A 1 366 ? 32.546 3.604 -27.024 1.00 73.75 366 ALA A O 1
ATOM 2826 N N . GLY A 1 367 ? 31.989 3.816 -24.843 1.00 67.00 367 GLY A N 1
ATOM 2827 C CA . GLY A 1 367 ? 32.322 5.235 -24.719 1.00 67.00 367 GLY A CA 1
ATOM 2828 C C . GLY A 1 367 ? 33.818 5.504 -24.879 1.00 67.00 367 GLY A C 1
ATOM 2829 O O . GLY A 1 367 ? 34.201 6.384 -25.649 1.00 67.00 367 GLY A O 1
ATOM 2830 N N . ARG A 1 368 ? 34.668 4.702 -24.226 1.00 67.12 368 ARG A N 1
ATOM 2831 C CA . ARG A 1 368 ? 36.132 4.811 -24.343 1.00 67.12 368 ARG A CA 1
ATOM 2832 C C . ARG A 1 368 ? 36.606 4.596 -25.774 1.00 67.12 368 ARG A C 1
ATOM 2834 O O . ARG A 1 368 ? 37.352 5.419 -26.293 1.00 67.12 368 ARG A O 1
ATOM 2841 N N . ARG A 1 369 ? 36.120 3.549 -26.447 1.00 80.81 369 ARG A N 1
ATOM 2842 C CA . ARG A 1 369 ? 36.487 3.282 -27.845 1.00 80.81 369 ARG A CA 1
ATOM 2843 C C . ARG A 1 369 ? 36.038 4.406 -28.790 1.00 80.81 369 ARG A C 1
ATOM 2845 O O . ARG A 1 369 ? 36.846 4.833 -29.609 1.00 80.81 369 ARG A O 1
ATOM 2852 N N . ALA A 1 370 ? 34.816 4.938 -28.660 1.00 74.69 370 ALA A N 1
ATOM 2853 C CA . ALA A 1 370 ? 34.383 6.088 -29.473 1.00 74.69 370 ALA A CA 1
ATOM 2854 C C . ALA A 1 370 ? 35.287 7.307 -29.258 1.00 74.69 370 ALA A C 1
ATOM 2856 O O . ALA A 1 370 ? 35.665 7.965 -30.224 1.00 74.69 370 ALA A O 1
ATOM 2857 N N . ALA A 1 371 ? 35.655 7.592 -28.005 1.00 71.00 371 ALA A N 1
ATOM 2858 C CA . ALA A 1 371 ? 36.568 8.683 -27.692 1.00 71.00 371 ALA A CA 1
ATOM 2859 C C . ALA A 1 371 ? 37.938 8.476 -28.357 1.00 71.00 371 ALA A C 1
ATOM 2861 O O . ALA A 1 371 ? 38.444 9.394 -28.997 1.00 71.00 371 ALA A O 1
ATOM 2862 N N . SER A 1 372 ? 38.505 7.268 -28.296 1.00 70.94 372 SER A N 1
ATOM 2863 C CA . SER A 1 372 ? 39.768 6.951 -28.974 1.00 70.94 372 SER A CA 1
ATOM 2864 C C . SER A 1 372 ? 39.684 7.121 -30.494 1.00 70.94 372 SER A C 1
ATOM 2866 O O . SER A 1 372 ? 40.599 7.684 -31.086 1.00 70.94 372 SER A O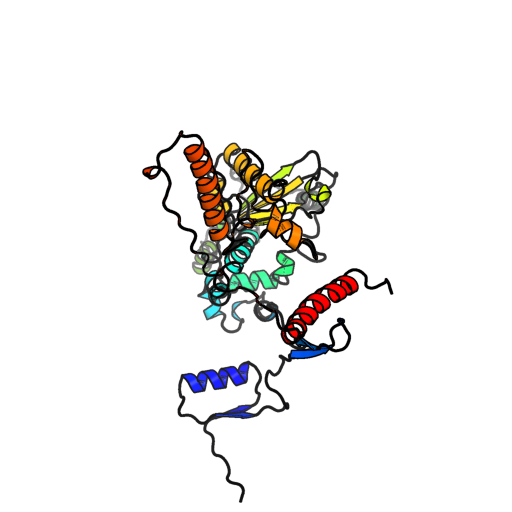 1
ATOM 2868 N N . GLU A 1 373 ? 38.596 6.690 -31.140 1.00 72.69 373 GLU A N 1
ATOM 2869 C CA . GLU A 1 373 ? 38.404 6.890 -32.586 1.00 72.69 373 GLU A CA 1
ATOM 2870 C C . GLU A 1 373 ? 38.380 8.374 -32.969 1.00 72.69 373 GLU A C 1
ATOM 2872 O O . GLU A 1 373 ? 38.980 8.768 -33.971 1.00 72.69 373 GLU A O 1
ATOM 2877 N N . VAL A 1 374 ? 37.720 9.201 -32.154 1.00 73.56 374 VAL A N 1
ATOM 2878 C CA . VAL A 1 374 ? 37.694 10.655 -32.337 1.00 73.56 374 VAL A CA 1
ATOM 2879 C C . VAL A 1 374 ? 39.101 11.228 -32.172 1.00 73.56 374 VAL A C 1
ATOM 2881 O O . VAL A 1 374 ? 39.576 11.935 -33.059 1.00 73.56 374 VAL A O 1
ATOM 2884 N N . LEU A 1 375 ? 39.804 10.895 -31.089 1.00 68.38 375 LEU A N 1
ATOM 2885 C CA . LEU A 1 375 ? 41.156 11.399 -30.819 1.00 68.38 375 LEU A CA 1
ATOM 2886 C C . LEU A 1 375 ? 42.155 11.015 -31.921 1.00 68.38 375 LEU A C 1
ATOM 2888 O O . LEU A 1 375 ? 42.959 11.847 -32.335 1.00 68.38 375 LEU A O 1
ATOM 2892 N N . VAL A 1 376 ? 42.063 9.795 -32.458 1.00 68.94 376 VAL A N 1
ATOM 2893 C CA . VAL A 1 376 ? 42.869 9.362 -33.611 1.00 68.94 376 VAL A CA 1
ATOM 2894 C C . VAL A 1 376 ? 42.548 10.199 -34.852 1.00 68.94 376 VAL A C 1
ATOM 2896 O O . VAL A 1 376 ? 43.469 10.641 -35.531 1.00 68.94 376 VAL A O 1
ATOM 2899 N N . SER A 1 377 ? 41.272 10.508 -35.112 1.00 68.69 377 SER A N 1
ATOM 2900 C CA . SER A 1 377 ? 40.898 11.384 -36.235 1.00 68.69 377 SER A CA 1
ATOM 2901 C C . SER A 1 377 ? 41.477 12.803 -36.098 1.00 68.69 377 SER A C 1
ATOM 2903 O O . SER A 1 377 ? 41.909 13.400 -37.083 1.00 68.69 377 SER A O 1
ATOM 2905 N N . PHE A 1 378 ? 41.560 13.331 -34.872 1.00 64.00 378 PHE A N 1
ATOM 2906 C CA . PHE A 1 378 ? 42.199 14.617 -34.576 1.00 64.00 378 PHE A CA 1
ATOM 2907 C C . PHE A 1 378 ? 43.727 14.554 -34.720 1.00 64.00 378 PHE A C 1
ATOM 2909 O O . PHE A 1 378 ? 44.338 15.509 -35.204 1.00 64.00 378 PHE A O 1
ATOM 2916 N N . ARG A 1 379 ? 44.352 13.427 -34.365 1.00 67.31 379 ARG A N 1
ATOM 2917 C CA . ARG A 1 379 ? 45.784 13.190 -34.589 1.00 67.31 379 ARG A CA 1
ATOM 2918 C C . ARG A 1 379 ? 46.136 13.149 -36.068 1.00 67.31 379 ARG A C 1
ATOM 2920 O O . ARG A 1 379 ? 47.075 13.816 -36.483 1.00 67.31 379 ARG A O 1
ATOM 2927 N N . ASP A 1 380 ? 45.374 12.407 -36.863 1.00 66.12 380 ASP A N 1
ATOM 2928 C CA . ASP A 1 380 ? 45.626 12.266 -38.299 1.00 66.12 380 ASP A CA 1
ATOM 2929 C C . ASP A 1 380 ? 45.423 13.608 -39.045 1.00 66.12 380 ASP A C 1
ATOM 2931 O O . ASP A 1 380 ? 46.006 13.834 -40.104 1.00 66.12 380 ASP A O 1
ATOM 2935 N N . ASN A 1 381 ? 44.685 14.547 -38.435 1.00 70.75 381 ASN A N 1
ATOM 2936 C CA . ASN A 1 381 ? 44.552 15.944 -38.862 1.00 70.75 381 ASN A CA 1
ATOM 2937 C C . ASN A 1 381 ? 45.609 16.900 -38.253 1.00 70.75 381 ASN A C 1
ATOM 2939 O O . ASN A 1 381 ? 45.472 18.118 -38.371 1.00 70.75 381 ASN A O 1
ATOM 2943 N N . ASN A 1 382 ? 46.662 16.378 -37.609 1.00 69.88 382 ASN A N 1
ATOM 2944 C CA . ASN A 1 382 ? 47.742 17.114 -36.927 1.00 69.88 382 ASN A CA 1
ATOM 2945 C C . ASN A 1 382 ? 47.297 18.024 -35.760 1.00 69.88 382 ASN A C 1
ATOM 2947 O O . ASN A 1 382 ? 47.994 18.982 -35.423 1.00 69.88 382 ASN A O 1
ATOM 2951 N N . GLN A 1 383 ? 46.152 17.749 -35.129 1.00 68.19 383 GLN A N 1
ATOM 2952 C CA . GLN A 1 383 ? 45.613 18.560 -34.024 1.00 68.19 383 GLN A CA 1
ATOM 2953 C C . GLN A 1 383 ? 45.987 18.025 -32.626 1.00 68.19 383 GLN A C 1
ATOM 2955 O O . GLN A 1 383 ? 45.812 18.746 -31.647 1.00 68.19 383 GLN A O 1
ATOM 2960 N N . LEU A 1 384 ? 46.530 16.804 -32.521 1.00 66.44 384 LEU A N 1
ATOM 2961 C CA . LEU A 1 384 ? 46.985 16.161 -31.275 1.00 66.44 384 LEU A CA 1
ATOM 2962 C C . LEU A 1 384 ? 48.324 15.433 -31.492 1.00 66.44 384 LEU A C 1
ATOM 2964 O O . LEU A 1 384 ? 48.583 14.956 -32.598 1.00 66.44 384 LEU A O 1
ATOM 2968 N N . LYS A 1 385 ? 49.172 15.333 -30.456 1.00 66.44 385 LYS A N 1
ATOM 2969 C CA . LYS A 1 385 ? 50.429 14.556 -30.493 1.00 66.44 385 LYS A CA 1
ATOM 2970 C C . LYS A 1 385 ? 50.189 13.124 -30.001 1.00 66.44 385 LYS A C 1
ATOM 2972 O O . LYS A 1 385 ? 49.252 12.875 -29.253 1.00 66.44 385 LYS A O 1
ATOM 2977 N N . ASP A 1 386 ? 51.070 12.184 -30.357 1.00 62.78 386 ASP A N 1
ATOM 2978 C CA . ASP A 1 386 ? 50.937 10.762 -29.968 1.00 62.78 386 ASP A CA 1
ATOM 2979 C C . ASP A 1 386 ? 50.845 10.533 -28.447 1.00 62.78 386 ASP A C 1
ATOM 2981 O O . ASP A 1 386 ? 50.204 9.584 -28.005 1.00 62.78 386 ASP A O 1
ATOM 2985 N N . ASN A 1 387 ? 51.442 11.415 -27.640 1.00 65.25 387 ASN A N 1
ATOM 2986 C CA . ASN A 1 387 ? 51.393 11.329 -26.177 1.00 65.25 387 ASN A CA 1
ATOM 2987 C C . ASN A 1 387 ? 50.071 11.843 -25.572 1.00 65.25 387 ASN A C 1
ATOM 2989 O O . ASN A 1 387 ? 49.851 11.646 -24.381 1.00 65.25 387 ASN A O 1
ATOM 2993 N N . ASP A 1 388 ? 49.216 12.499 -26.365 1.00 58.72 388 ASP A N 1
ATOM 2994 C CA . ASP A 1 388 ? 47.953 13.103 -25.917 1.00 58.72 388 ASP A CA 1
ATOM 2995 C C . ASP A 1 388 ? 46.756 12.133 -26.041 1.00 58.72 388 ASP A C 1
ATOM 2997 O O . ASP A 1 388 ? 45.623 12.493 -25.720 1.00 58.72 388 ASP A O 1
ATOM 3001 N N . ILE A 1 389 ? 46.985 10.905 -26.524 1.00 59.50 389 ILE A N 1
ATOM 3002 C CA . ILE A 1 389 ? 45.959 9.878 -26.743 1.00 59.50 389 ILE A CA 1
ATOM 3003 C C . ILE A 1 389 ? 46.167 8.760 -25.722 1.00 59.50 389 ILE A C 1
ATOM 3005 O O . ILE A 1 389 ? 47.226 8.133 -25.696 1.00 59.50 389 ILE A O 1
ATOM 3009 N N . ASP A 1 390 ? 45.154 8.489 -24.894 1.00 55.69 390 ASP A N 1
ATOM 3010 C CA . ASP A 1 390 ? 45.176 7.364 -23.955 1.00 55.69 390 ASP A CA 1
ATOM 3011 C C . ASP A 1 390 ? 45.569 6.067 -24.684 1.00 55.69 390 ASP A C 1
ATOM 3013 O O . ASP A 1 390 ? 44.947 5.691 -25.683 1.00 55.69 390 ASP A O 1
ATOM 3017 N N . GLN A 1 391 ? 46.587 5.359 -24.174 1.00 53.81 391 GLN A N 1
ATOM 3018 C CA . GLN A 1 391 ? 47.076 4.079 -24.711 1.00 53.81 391 GLN A CA 1
ATOM 3019 C C . GLN A 1 391 ? 46.098 2.924 -24.435 1.00 53.81 391 GLN A C 1
ATOM 3021 O O . GLN A 1 391 ? 46.475 1.869 -23.924 1.00 53.81 391 GLN A O 1
ATOM 3026 N N . TYR A 1 392 ? 44.817 3.096 -24.755 1.00 46.09 392 TYR A N 1
ATOM 3027 C CA . TYR A 1 392 ? 43.848 2.020 -24.640 1.00 46.09 392 TYR A CA 1
ATOM 3028 C C . TYR A 1 392 ? 44.059 1.024 -25.783 1.00 46.09 392 TYR A C 1
ATOM 3030 O O . TYR A 1 392 ? 43.507 1.142 -26.877 1.00 46.09 392 TYR A O 1
ATOM 3038 N N . THR A 1 393 ? 44.914 0.034 -25.541 1.00 46.28 393 THR A N 1
ATOM 3039 C CA . THR A 1 393 ? 45.082 -1.108 -26.434 1.00 46.28 393 THR A CA 1
ATOM 3040 C C . THR A 1 393 ? 43.941 -2.080 -26.168 1.00 46.28 393 THR A C 1
ATOM 3042 O O . THR A 1 393 ? 43.880 -2.729 -25.127 1.00 46.28 393 THR A O 1
ATOM 3045 N N . PHE A 1 394 ? 43.010 -2.174 -27.116 1.00 42.09 394 PHE A N 1
ATOM 3046 C CA . PHE A 1 394 ? 41.952 -3.173 -27.069 1.00 42.09 394 PHE A CA 1
ATOM 3047 C C . PHE A 1 394 ? 42.560 -4.569 -27.291 1.00 42.09 394 PHE A C 1
ATOM 3049 O O . PHE A 1 394 ? 42.705 -5.028 -28.429 1.00 42.09 394 PHE A O 1
ATOM 3056 N N . GLU A 1 395 ? 42.931 -5.270 -26.219 1.00 45.69 395 GLU A N 1
ATOM 3057 C CA . GLU A 1 395 ? 43.188 -6.706 -26.296 1.00 45.69 395 GLU A CA 1
ATOM 3058 C C . GLU A 1 395 ? 41.850 -7.434 -26.429 1.00 45.69 395 GLU A C 1
ATOM 3060 O O . GLU A 1 395 ? 41.209 -7.823 -25.454 1.00 45.69 395 GLU A O 1
ATOM 3065 N N . ASN A 1 396 ? 41.408 -7.633 -27.672 1.00 45.88 396 ASN A N 1
ATOM 3066 C CA . ASN A 1 396 ? 40.282 -8.514 -27.940 1.00 45.88 396 ASN A CA 1
ATOM 3067 C C . ASN A 1 396 ? 40.687 -9.949 -27.570 1.00 45.88 396 ASN A C 1
ATOM 3069 O O . ASN A 1 396 ? 41.252 -10.668 -28.397 1.00 45.88 396 ASN A O 1
ATOM 3073 N N . GLN A 1 397 ? 40.398 -10.377 -26.340 1.00 47.66 397 GLN A N 1
ATOM 3074 C CA . GLN A 1 397 ? 40.729 -11.721 -25.853 1.00 47.66 397 GLN A CA 1
ATOM 3075 C C . GLN A 1 397 ? 40.100 -12.835 -26.717 1.00 47.66 397 GLN A C 1
ATOM 3077 O O . GLN A 1 397 ? 40.587 -13.965 -26.723 1.00 47.66 397 GLN A O 1
ATOM 3082 N N . ASN A 1 398 ? 39.089 -12.502 -27.533 1.00 46.97 398 ASN A N 1
ATOM 3083 C CA . ASN A 1 398 ? 38.439 -13.413 -28.473 1.00 46.97 398 ASN A CA 1
ATOM 3084 C C . ASN A 1 398 ? 39.072 -13.460 -29.879 1.00 46.97 398 ASN A C 1
ATOM 3086 O O . ASN A 1 398 ? 38.638 -14.263 -30.703 1.00 46.97 398 ASN A O 1
ATOM 3090 N N . ARG A 1 399 ? 40.138 -12.695 -30.176 1.00 48.75 399 ARG A N 1
ATOM 3091 C CA . ARG A 1 399 ? 40.869 -12.806 -31.465 1.00 48.75 399 ARG A CA 1
ATOM 3092 C C . ARG A 1 399 ? 41.511 -14.178 -31.696 1.00 48.75 399 ARG A C 1
ATOM 3094 O O . ARG A 1 399 ? 41.853 -14.497 -32.831 1.00 48.75 399 ARG A O 1
ATOM 3101 N N . LYS A 1 400 ? 41.654 -14.997 -30.648 1.00 46.53 400 LYS A N 1
ATOM 3102 C CA . LYS A 1 400 ? 42.160 -16.377 -30.735 1.00 46.53 400 LYS A CA 1
ATOM 3103 C C . LYS A 1 400 ? 41.199 -17.348 -31.438 1.00 46.53 400 LYS A C 1
ATOM 3105 O O . LYS A 1 400 ? 41.605 -18.458 -31.764 1.00 46.53 400 LYS A O 1
ATOM 3110 N N . TYR A 1 401 ? 39.957 -16.946 -31.705 1.00 51.16 401 TYR A N 1
ATOM 3111 C CA . TYR A 1 401 ? 38.930 -17.800 -32.298 1.00 51.16 401 TYR A CA 1
ATOM 3112 C C . TYR A 1 401 ? 38.700 -17.472 -33.779 1.00 51.16 401 TYR A C 1
ATOM 3114 O O . TYR A 1 401 ? 37.697 -16.871 -34.155 1.00 51.16 401 TYR A O 1
ATOM 3122 N N . GLN A 1 402 ? 39.630 -17.879 -34.642 1.00 50.53 402 GLN A N 1
ATOM 3123 C CA . GLN A 1 402 ? 39.396 -17.893 -36.089 1.00 50.53 402 GLN A CA 1
ATOM 3124 C C . GLN A 1 402 ? 38.727 -19.216 -36.489 1.00 50.53 402 GLN A C 1
ATOM 3126 O O . GLN A 1 402 ? 39.114 -20.278 -36.008 1.00 50.53 402 GLN A O 1
ATOM 3131 N N . ASN A 1 403 ? 37.727 -19.165 -37.376 1.00 51.78 403 ASN A N 1
ATOM 3132 C CA . ASN A 1 403 ? 37.022 -20.342 -37.907 1.00 51.78 403 ASN A CA 1
ATOM 3133 C C . ASN A 1 403 ? 36.286 -21.205 -36.861 1.00 51.78 403 ASN A C 1
ATOM 3135 O O . ASN A 1 403 ? 36.319 -22.436 -36.926 1.00 51.78 403 ASN A O 1
ATOM 3139 N N . VAL A 1 404 ? 35.562 -20.584 -35.921 1.00 53.19 404 VAL A N 1
ATOM 3140 C CA . VAL A 1 404 ? 34.656 -21.328 -35.029 1.00 53.19 404 VAL A CA 1
ATOM 3141 C C . VAL A 1 404 ? 33.510 -21.925 -35.847 1.00 53.19 404 VAL A C 1
ATOM 3143 O O . VAL A 1 404 ? 32.530 -21.257 -36.169 1.00 53.19 404 VAL A O 1
ATOM 3146 N N . ARG A 1 405 ? 33.608 -23.214 -36.178 1.00 50.59 405 ARG A N 1
ATOM 3147 C CA . ARG A 1 405 ? 32.451 -23.995 -36.621 1.00 50.59 405 ARG A CA 1
ATOM 3148 C C . ARG A 1 405 ? 31.620 -24.336 -35.395 1.00 50.59 405 ARG A C 1
ATOM 3150 O O . ARG A 1 405 ? 32.041 -25.151 -34.579 1.00 50.59 405 ARG A O 1
ATOM 3157 N N . VAL A 1 406 ? 30.430 -23.751 -35.284 1.00 53.53 406 VAL A N 1
ATOM 3158 C CA . VAL A 1 406 ? 29.418 -24.234 -34.338 1.00 53.53 406 VAL A CA 1
ATOM 3159 C C . VAL A 1 406 ? 28.989 -25.629 -34.819 1.00 53.53 406 VAL A C 1
ATOM 3161 O O . VAL A 1 406 ? 28.444 -25.742 -35.920 1.00 53.53 406 VAL A O 1
ATOM 3164 N N . PRO A 1 407 ? 29.266 -26.716 -34.076 1.00 47.72 407 PRO A N 1
ATOM 3165 C CA . PRO A 1 407 ? 28.897 -28.060 -34.506 1.00 47.72 407 PRO A CA 1
ATOM 3166 C C . PRO A 1 407 ? 27.378 -28.157 -34.677 1.00 47.72 407 PRO A C 1
ATOM 3168 O O . PRO A 1 407 ? 26.638 -27.736 -33.788 1.00 47.72 407 PRO A O 1
ATOM 3171 N N . ARG A 1 408 ? 26.888 -28.758 -35.773 1.00 48.97 408 ARG A N 1
ATOM 3172 C CA . ARG A 1 408 ? 25.442 -29.012 -35.970 1.00 48.97 408 ARG A CA 1
ATOM 3173 C C . ARG A 1 408 ? 24.823 -29.810 -34.812 1.00 48.97 408 ARG A C 1
ATOM 3175 O O . ARG A 1 408 ? 23.659 -29.607 -34.498 1.00 48.97 408 ARG A O 1
ATOM 3182 N N . SER A 1 409 ? 25.609 -30.640 -34.124 1.00 51.12 409 SER A N 1
ATOM 3183 C CA . SER A 1 409 ? 25.190 -31.360 -32.913 1.00 51.12 409 SER A CA 1
ATOM 3184 C C . SER A 1 409 ? 24.914 -30.457 -31.701 1.00 51.12 409 SER A C 1
ATOM 3186 O O . SER A 1 409 ? 24.236 -30.895 -30.781 1.00 51.12 409 SER A O 1
ATOM 3188 N N . LYS A 1 410 ? 25.373 -29.195 -31.697 1.00 45.03 410 LYS A N 1
ATOM 3189 C CA . LYS A 1 410 ? 25.048 -28.201 -30.657 1.00 45.03 410 LYS A CA 1
ATOM 3190 C C . LYS A 1 410 ? 23.819 -27.339 -30.987 1.00 45.03 410 LYS A C 1
ATOM 3192 O O . LYS A 1 410 ? 23.279 -26.713 -30.084 1.00 45.03 410 LYS A O 1
ATOM 3197 N N . PHE A 1 411 ? 23.335 -27.338 -32.234 1.00 42.41 411 PHE A N 1
ATOM 3198 C CA . PHE A 1 411 ? 22.096 -26.635 -32.619 1.00 42.41 411 PHE A CA 1
ATOM 3199 C C . PHE A 1 411 ? 20.822 -27.354 -32.138 1.00 42.41 411 PHE A C 1
ATOM 3201 O O . PHE A 1 411 ? 19.811 -26.699 -31.888 1.00 42.41 411 PHE A O 1
ATOM 3208 N N . TYR A 1 412 ? 20.892 -28.672 -31.914 1.00 41.88 412 TYR A N 1
ATOM 3209 C CA . TYR A 1 412 ? 19.796 -29.468 -31.344 1.00 41.88 412 TYR A CA 1
ATOM 3210 C C . TYR A 1 412 ? 19.487 -29.156 -29.871 1.00 41.88 412 TYR A C 1
ATOM 3212 O O . TYR A 1 412 ? 18.458 -29.593 -29.376 1.00 41.88 412 TYR A O 1
ATOM 3220 N N . TYR A 1 413 ? 20.326 -28.371 -29.186 1.00 44.00 413 TYR A N 1
ATOM 3221 C CA . TYR A 1 413 ? 20.103 -27.973 -27.791 1.00 44.00 413 TYR A CA 1
ATOM 3222 C C . TYR A 1 413 ? 19.594 -26.532 -27.623 1.00 44.00 413 TYR A C 1
ATOM 3224 O O . TYR A 1 413 ? 19.269 -26.145 -26.508 1.00 44.00 413 TYR A O 1
ATOM 3232 N N . VAL A 1 414 ? 19.504 -25.734 -28.700 1.00 42.41 414 VAL A N 1
ATOM 3233 C CA . VAL A 1 414 ? 19.101 -24.309 -28.621 1.00 42.41 414 VAL A CA 1
ATOM 3234 C C . VAL A 1 414 ? 17.808 -24.014 -29.397 1.00 42.41 414 VAL A C 1
ATOM 3236 O O . VAL A 1 414 ? 17.036 -23.151 -28.993 1.00 42.41 414 VAL A O 1
ATOM 3239 N N . ILE A 1 415 ? 17.517 -24.765 -30.468 1.00 36.47 415 ILE A N 1
ATOM 3240 C CA . ILE A 1 415 ? 16.258 -24.640 -31.228 1.00 36.47 415 ILE A CA 1
ATOM 3241 C C . ILE A 1 415 ? 15.011 -25.112 -30.441 1.00 36.47 415 ILE A C 1
ATOM 3243 O O . ILE A 1 415 ? 13.998 -24.421 -30.553 1.00 36.47 415 ILE A O 1
ATOM 3247 N N . PRO A 1 416 ? 15.044 -26.176 -29.603 1.00 40.25 416 PRO A N 1
ATOM 3248 C CA . PRO A 1 416 ? 13.869 -26.562 -28.811 1.00 40.25 416 PRO A CA 1
ATOM 3249 C C . PRO A 1 416 ? 13.464 -25.460 -27.827 1.00 40.25 416 PRO A C 1
ATOM 3251 O O . PRO A 1 416 ? 12.299 -25.109 -27.737 1.00 40.25 416 PRO A O 1
ATOM 3254 N N . ILE A 1 417 ? 14.439 -24.800 -27.195 1.00 44.91 417 ILE A N 1
ATOM 3255 C CA . ILE A 1 417 ? 14.201 -23.815 -26.128 1.00 44.91 417 ILE A CA 1
ATOM 3256 C C . ILE A 1 417 ? 13.482 -22.549 -26.642 1.00 44.91 417 ILE A C 1
ATOM 3258 O O . ILE A 1 417 ? 12.647 -21.981 -25.939 1.00 44.91 417 ILE A O 1
ATOM 3262 N N . ILE A 1 418 ? 13.764 -22.104 -27.874 1.00 39.62 418 ILE A N 1
ATOM 3263 C CA . ILE A 1 418 ? 13.176 -20.873 -28.438 1.00 39.62 418 ILE A CA 1
ATOM 3264 C C . ILE A 1 418 ? 11.871 -21.158 -29.190 1.00 39.62 418 ILE A C 1
ATOM 3266 O O . ILE A 1 418 ? 10.932 -20.367 -29.088 1.00 39.62 418 ILE A O 1
ATOM 3270 N N . VAL A 1 419 ? 11.774 -22.287 -29.907 1.00 41.41 419 VAL A N 1
ATOM 3271 C CA . VAL A 1 419 ? 10.520 -22.663 -30.574 1.00 41.41 419 VAL A CA 1
ATOM 3272 C C . VAL A 1 419 ? 9.462 -22.958 -29.520 1.00 41.41 419 VAL A C 1
ATOM 3274 O O . VAL A 1 419 ? 8.405 -22.358 -29.653 1.00 41.41 419 VAL A O 1
ATOM 3277 N N . VAL A 1 420 ? 9.791 -23.672 -28.423 1.00 47.00 420 VAL A N 1
ATOM 3278 C CA . VAL A 1 420 ? 8.912 -23.984 -27.267 1.00 47.00 420 VAL A CA 1
ATOM 3279 C C . VAL A 1 420 ? 8.501 -22.766 -26.420 1.00 47.00 420 VAL A C 1
ATOM 3281 O O . VAL A 1 420 ? 7.680 -22.847 -25.510 1.00 47.00 420 VAL A O 1
ATOM 3284 N N . SER A 1 421 ? 9.007 -21.581 -26.742 1.00 43.31 421 SER A N 1
ATOM 3285 C CA . SER A 1 421 ? 8.568 -2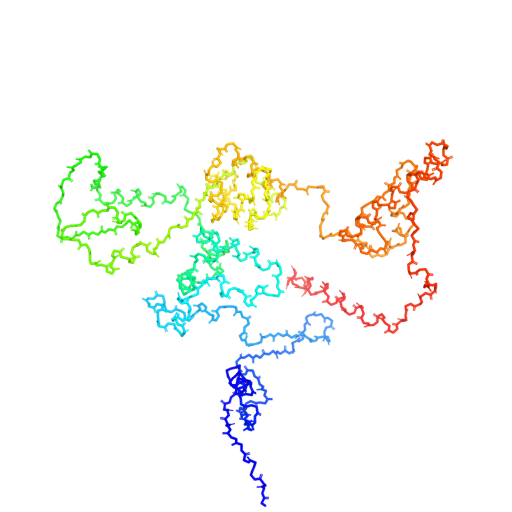0.354 -26.077 1.00 43.31 421 SER A CA 1
ATOM 3286 C C . SER A 1 421 ? 7.521 -19.576 -26.891 1.00 43.31 421 SER A C 1
ATOM 3288 O O . SER A 1 421 ? 6.753 -18.818 -26.310 1.00 43.31 421 SER A O 1
ATOM 3290 N N . ILE A 1 422 ? 7.424 -19.757 -28.219 1.00 40.56 422 ILE A N 1
ATOM 3291 C CA . ILE A 1 422 ? 6.629 -18.877 -29.109 1.00 40.56 422 ILE A CA 1
ATOM 3292 C C . ILE A 1 422 ? 5.218 -19.415 -29.430 1.00 40.56 422 ILE A C 1
ATOM 3294 O O . ILE A 1 422 ? 4.256 -18.649 -29.432 1.00 40.56 422 ILE A O 1
ATOM 3298 N N . ALA A 1 423 ? 5.026 -20.715 -29.647 1.00 43.28 423 ALA A N 1
ATOM 3299 C CA . ALA A 1 423 ? 3.688 -21.308 -29.824 1.00 43.28 423 ALA A CA 1
ATOM 3300 C C . ALA A 1 423 ? 2.879 -21.477 -28.514 1.00 43.28 423 ALA A C 1
ATOM 3302 O O . ALA A 1 423 ? 1.654 -21.503 -28.587 1.00 43.28 423 ALA A O 1
ATOM 3303 N N . ALA A 1 424 ? 3.494 -21.499 -27.322 1.00 47.91 424 ALA A N 1
ATOM 3304 C CA . ALA A 1 424 ? 2.792 -21.419 -26.035 1.00 47.91 424 ALA A CA 1
ATOM 3305 C C . ALA A 1 424 ? 2.231 -20.011 -25.831 1.00 47.91 424 ALA A C 1
ATOM 3307 O O . ALA A 1 424 ? 1.082 -19.875 -25.418 1.00 47.91 424 ALA A O 1
ATOM 3308 N N . ILE A 1 425 ? 2.983 -18.978 -26.234 1.00 46.59 425 ILE A N 1
ATOM 3309 C CA . ILE A 1 425 ? 2.511 -17.589 -26.250 1.00 46.59 425 ILE A CA 1
ATOM 3310 C C . ILE A 1 425 ? 1.360 -17.417 -27.261 1.00 46.59 425 ILE A C 1
ATOM 3312 O O . ILE A 1 425 ? 0.321 -16.860 -26.908 1.00 46.59 425 ILE A O 1
ATOM 3316 N N . CYS A 1 426 ? 1.460 -17.964 -28.479 1.00 39.19 426 CYS A N 1
ATOM 3317 C CA . CYS A 1 426 ? 0.379 -17.868 -29.474 1.00 39.19 426 CYS A CA 1
ATOM 3318 C C . CYS A 1 426 ? -0.894 -18.653 -29.093 1.00 39.19 426 CYS A C 1
ATOM 3320 O O . CYS A 1 426 ? -1.997 -18.196 -29.390 1.00 39.19 426 CYS A O 1
ATOM 3322 N N . LYS A 1 427 ? -0.776 -19.798 -28.403 1.00 43.03 427 LYS A N 1
ATOM 3323 C CA . LYS A 1 427 ? -1.935 -20.593 -27.950 1.00 43.03 427 LYS A CA 1
ATOM 3324 C C . LYS A 1 427 ? -2.600 -20.008 -26.696 1.00 43.03 427 LYS A C 1
ATOM 3326 O O . LYS A 1 427 ? -3.811 -20.142 -26.542 1.00 43.03 427 LYS A O 1
ATOM 3331 N N . MET A 1 428 ? -1.832 -19.322 -25.838 1.00 44.66 428 MET A N 1
ATOM 3332 C CA . MET A 1 428 ? -2.358 -18.557 -24.698 1.00 44.66 428 MET A CA 1
ATOM 3333 C C . MET A 1 428 ? -3.069 -17.265 -25.118 1.00 44.66 428 MET A C 1
ATOM 3335 O O . MET A 1 428 ? -4.075 -16.916 -24.507 1.00 44.66 428 MET A O 1
ATOM 3339 N N . LEU A 1 429 ? -2.584 -16.560 -26.147 1.00 38.34 429 LEU A N 1
ATOM 3340 C CA . LEU A 1 429 ? -3.176 -15.288 -26.587 1.00 38.34 429 LEU A CA 1
ATOM 3341 C C . LEU A 1 429 ? -4.410 -15.458 -27.494 1.00 38.34 429 LEU A C 1
ATOM 3343 O O . LEU A 1 429 ? -5.242 -14.554 -27.550 1.00 38.34 429 LEU A O 1
ATOM 3347 N N . PHE A 1 430 ? -4.589 -16.615 -28.148 1.00 45.78 430 PHE A N 1
ATOM 3348 C CA . PHE A 1 430 ? -5.756 -16.901 -29.000 1.00 45.78 430 PHE A CA 1
ATOM 3349 C C . PHE A 1 430 ? -6.382 -18.293 -28.746 1.00 45.78 430 PHE A C 1
ATOM 3351 O O . PHE A 1 430 ? -6.348 -19.153 -29.627 1.00 45.78 430 PHE A O 1
ATOM 3358 N N . PRO A 1 431 ? -7.046 -18.540 -27.597 1.00 45.12 431 PRO A N 1
ATOM 3359 C CA . PRO A 1 431 ? -7.628 -19.852 -27.291 1.00 45.12 431 PRO A CA 1
ATOM 3360 C C . PRO A 1 431 ? -8.828 -20.269 -28.173 1.00 45.12 431 PRO A C 1
ATOM 3362 O O . PRO A 1 431 ? -9.342 -21.372 -28.006 1.00 45.12 431 PRO A O 1
ATOM 3365 N N . LYS A 1 432 ? -9.305 -19.415 -29.097 1.00 42.91 432 LYS A N 1
ATOM 3366 C CA . LYS A 1 432 ? -10.439 -19.697 -30.010 1.00 42.91 432 LYS A CA 1
ATOM 3367 C C . LYS A 1 432 ? -10.133 -19.543 -31.507 1.00 42.91 432 LYS A C 1
ATOM 3369 O O . LYS A 1 432 ? -11.061 -19.474 -32.306 1.00 42.91 432 LYS A O 1
ATOM 3374 N N . MET A 1 433 ? -8.866 -19.498 -31.907 1.00 44.81 433 MET A N 1
ATOM 3375 C CA . MET A 1 433 ? -8.493 -19.558 -33.326 1.00 44.81 433 MET A CA 1
ATOM 3376 C C . MET A 1 433 ? -7.575 -20.754 -33.582 1.00 44.81 433 MET A C 1
ATOM 3378 O O . MET A 1 433 ? -6.385 -20.594 -33.835 1.00 44.81 433 MET A O 1
ATOM 3382 N N . LEU A 1 434 ? -8.153 -21.951 -33.456 1.00 39.72 434 LEU A N 1
ATOM 3383 C CA . LEU A 1 434 ? -8.070 -23.066 -34.412 1.00 39.72 434 LEU A CA 1
ATOM 3384 C C . LEU A 1 434 ? -8.917 -24.240 -33.917 1.00 39.72 434 LEU A C 1
ATOM 3386 O O . LEU A 1 434 ? -8.733 -24.644 -32.746 1.00 39.72 434 LEU A O 1
#

Foldseek 3Di:
DPPDDDFQEEFEAQAPVSVVVVVVCCVVPVVGGYHYHYPDPDHHHQWDWDFDQAPFPRPHTDIDTPGDDDPCVQLQQQDLVDRCPGDCSVVQQPAFQVVVCVVVCVPDPPVQFQVQLLCQVQALAGSRLHRRSRVSSVQSVCVHSCLDRDCDPNRPNVDADAVHDCVVVVVVCVVVPDDDDDDPVPPDDDDDPDDDDPDQLQVCQPDDDVVDDDPVSNVVSVSDDGHFKDKDKAFDPDLVCVVVVHQFWDAGSQCDFDPPDPGAQFGIWGFPQHPVRGTMIITMRGHPSRVRCVPPDPVVNVVRVVVVCCVVRNDPPVVDDLADDDDPPCVVVCVVPQQDADVLRGHFDLCNAPPPRSDPVSRVRRVLVSVQVNVVVCVVVVNDDPVRHPPPDPPPVCPVDDPDDPDPVVVVVVVSVVSSVVVSVVCVVCVPDD

Secondary structure (DSSP, 8-state):
-------SEEEE--BHHHHHHHHHHHHH-TTS-EEEE-SSSSSBTT--EEEEE-SSTTT-EEEEESS--STHHHHTT--SS-GGGSTTHHHHHTSBHHHHHHHHHTT-TTHHHHHHHHHHHHHSS-GGGSBHHHHHHHHHHTTSHHHHH--STTSTTS---TT-THHHHHHHHHHH-------GGG------S-----S-HHHHTTS--SSPPPHHHHHHHHT-PPPPEEEEEEE-SS-HHHHTT--S-EE--S-S--TT-SS-S-SEEEE---TT---EEEEEEEHHHHHHHHSS-HHHHHHHHHHHHHHHH--TTS-SSS---PPTT-HHHHHHHTT--BTTB---SGGG-SSSTTSHHHHHHHHHHHHHHHHHHHHHTTSS-GGGS-------GGGG-SS----HHHHTTTHHHHHHHHHHHHHHH-TT--

pLDDT: mean 71.23, std 15.51, range [36.47, 94.31]

Sequence (434 aa):
MTDEEIVDVIIVGAGISGLYAAYRIRQIAPELKILVLEAKDRVGGRTLTADLKTSHDGNETDRFDLGGQWLESLVSNVPTWDPMMTRNADYLDQHTLADLMKPWIRNSGYATPLLTASVRTVFGCEPEQVNALFALTYTQAGGGFMRLSLTDPDCAQEKKIKGGSQQISQLLVERLGTVLVTTSQNHKTFQCRKLILTIPPSQIIPIQFKPMLPGYKREMLKHMPIGCCIKFISIFDKAFWREDGLSGEVISDGSFAPHAHSIGPMTYLIDGTSSNGTPALLGFIGGRCASVWTSATYEERRKGLIECLSRYFGEPYSGGCPCHNATTGSMKDFVDGLRKSYKMIHFAGTETATQWMGYMDGAVDAGRRAASEVLVSFRDNNQLKDNDIDQYTFENQNRKYQNVRVPRSKFYYVIPIIVVSIAAICKMLFPKML